Protein AF-0000000072974827 (afdb_homodimer)

Sequence (440 aa):
MDNMALTRPKSLRELALEHLRNRIVGGELKMGQALSERRISDELGVSKSPVREALAQLRDEGLVTIEPQKGARVFTLTEHEVNQICDFRQAIEVAAFEIALKRNQKALSKDMKRIVKDMDAARKSGNEAKYLSLDTAFHQAIFRNCENDYLSASYDRYVGKIAALRTHLSALPQHTKLSFDEHINLADAVQNSNMSEIKRLLAEHIDRTRQTYASSFPVLMDNMALTRPKSLRELALEHLRNRIVGGELKMGQALSERRISDELGVSKSPVREALAQLRDEGLVTIEPQKGARVFTLTEHEVNQICDFRQAIEVAAFEIALKRNQKALSKDMKRIVKDMDAARKSGNEAKYLSLDTAFHQAIFRNCENDYLSASYDRYVGKIAALRTHLSALPQHTKLSFDEHINLADAVQNSNMSEIKRLLAEHIDRTRQTYASSFPVL

Organism: NCBI:txid391626

Nearest PDB structures (foldseek):
  7u5q-assembly2_B  TM=8.541E-01  e=9.940E-11  Brucella melitensis ATCC 23457
  7xp1-assembly1_A-2  TM=8.133E-01  e=1.666E-10  Pseudomonas aeruginosa PAO1
  4p9f-assembly1_A  TM=8.255E-01  e=1.743E-09  Escherichia coli UMEA 3718-1
  3c7j-assembly1_B-2  TM=5.907E-01  e=4.889E-08  Pseudomonas syringae pv. tomato str. DC3000
  3c7j-assembly1_A-2  TM=5.606E-01  e=7.460E-08  Pseudomonas syringae pv. tomato str. DC3000

Radius of gyration: 23.82 Å; Cα contacts (8 Å, |Δi|>4): 483; chains: 2; bounding box: 54×70×65 Å

pLDDT: mean 93.39, std 11.97, range [31.27, 98.88]

Foldseek 3Di:
DPPPVPDPDDDPLRVLLVVVLCCLLLCVAPAFHADDLVVSCVVSVHDSVSNVSSQVVCVQLVQWDQDPPRGIGGHDDDLVRLVVVLVVLLVLLLVLQVQLLVQPLPVLLVQLVVLLVQLVVCVVVVNVVSNLVSVLVNSLSSNVRSVDPVSNVVCVSNSSVVSSLVSVLVPDPCLSVVLSVLSVQLSVCSNVSPSVSNSVSSSVNSVVSSVSVVVVDPPD/DPPPVPDPDDDLLRVLLVVVLCCLLLCVAPAFHADDLVVSCVVSVHDSVSNVSSQVVCVQLVQWDQDPPRGIGGHDDDLVRLVVVLVVLLVLLLVLQVQLLVQPLPVLLVQLVVLLVQLVVCVVVVNVVSNLVSVLVNSLSSNVSSVDPVSNVVCVSNSSVVSSLVSVLVPDPCLSVVLSVLSVQLSVCSNVSPSVSNSVSSSVNSVVSSVSVVVVDPPD

InterPro domains:
  IPR000524 Transcription regulator HTH, GntR [PF00392]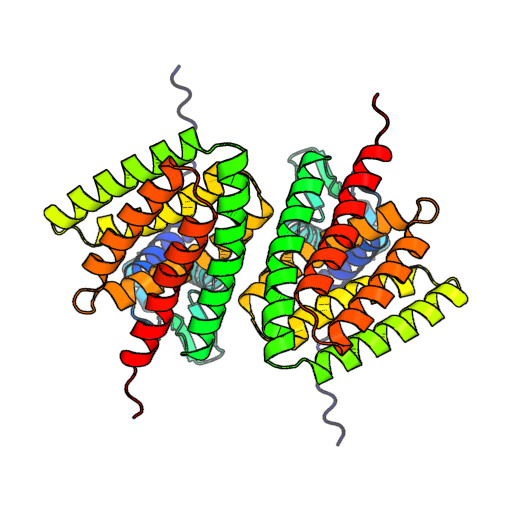 (17-74)
  IPR000524 Transcription regulator HTH, GntR [PR00035] (34-48)
  IPR000524 Transcription regulator HTH, GntR [PR00035] (48-64)
  IPR000524 Transcription regulator HTH, GntR [PS50949] (10-77)
  IPR000524 Transcription regulator HTH, GntR [SM00345] (16-74)
  IPR000524 Transcription regulator HTH, GntR [cd07377] (11-74)
  IPR008920 Transcription regulator FadR/GntR, C-terminal [G3DSA:1.20.120.530] (77-215)
  IPR008920 Transcription regulator FadR/GntR, C-terminal [SSF48008] (81-213)
  IPR011711 GntR, C-terminal [PF07729] (84-207)
  IPR011711 GntR, C-terminal [SM00895] (84-208)
  IPR036388 Winged helix-like DNA-binding domain superfamily [G3DSA:1.10.10.10] (8-74)
  IPR036390 Winged helix DNA-binding domain superfamily [SSF46785] (6-78)

Solvent-accessible surface area (backbone atoms only — not comparable to full-atom values): 23152 Å² total; per-residue (Å²): 131,84,78,66,76,76,71,74,76,76,49,67,35,54,49,42,30,51,53,50,50,50,32,38,30,67,48,76,45,43,71,57,35,76,51,53,60,66,59,50,17,64,73,70,72,48,61,55,65,36,44,52,52,20,49,52,51,34,33,75,45,56,49,28,44,76,43,89,98,73,44,36,23,31,36,77,74,54,66,67,51,42,46,32,50,42,53,38,48,53,33,49,51,49,48,26,43,56,45,10,52,74,74,27,32,68,63,38,26,52,52,36,47,51,43,48,52,51,31,51,52,22,57,74,70,65,36,59,70,58,28,54,55,39,52,53,48,49,61,48,44,36,36,68,37,31,70,30,68,56,50,38,50,51,51,61,53,42,44,59,47,52,44,22,53,48,44,64,48,48,77,41,86,63,41,53,59,54,51,52,54,48,51,51,53,41,34,53,28,44,65,67,67,35,64,70,56,35,50,53,50,50,49,52,58,48,46,47,53,46,54,52,53,58,67,70,55,72,84,122,130,84,79,66,75,75,72,72,76,74,51,68,34,52,49,43,30,51,53,51,49,50,31,39,30,68,47,76,47,43,71,56,37,77,50,54,61,66,58,52,17,62,74,70,70,49,61,56,65,35,44,52,53,20,49,53,50,34,33,74,44,56,49,26,44,74,44,90,97,72,45,36,22,31,35,75,72,52,67,68,52,42,46,32,50,40,53,37,48,52,33,51,50,50,47,25,42,57,45,11,50,75,74,26,32,68,62,40,27,51,52,37,47,52,42,49,52,51,32,52,53,22,56,76,69,67,36,59,71,56,28,55,54,38,53,53,47,51,61,48,44,36,36,68,37,30,72,30,67,58,51,39,50,50,50,59,54,40,44,58,48,54,45,23,51,49,45,62,48,48,75,42,87,62,39,53,59,54,51,50,55,47,51,50,52,42,33,52,27,44,63,67,68,34,63,71,58,36,50,52,49,50,48,53,57,46,46,47,53,47,52,52,55,56,65,70,58,69,86,123

Structure (mmCIF, N/CA/C/O backbone):
data_AF-0000000072974827-model_v1
#
loop_
_entity.id
_entity.type
_entity.pdbx_description
1 polymer 'GntR family transcriptional regulator'
#
loop_
_atom_site.group_PDB
_atom_site.id
_atom_site.type_symbol
_atom_site.label_atom_id
_atom_site.label_alt_id
_atom_site.label_comp_id
_atom_site.label_asym_id
_atom_site.label_entity_id
_atom_site.label_seq_id
_atom_site.pdbx_PDB_ins_code
_atom_site.Cartn_x
_atom_site.Cartn_y
_atom_site.Cartn_z
_atom_site.occupancy
_atom_site.B_iso_or_equiv
_atom_site.auth_seq_id
_atom_site.auth_comp_id
_atom_site.auth_asym_id
_atom_site.auth_atom_id
_atom_site.pdbx_PDB_model_num
ATOM 1 N N . MET A 1 1 ? -12.109 -27.953 28.5 1 36.59 1 MET A N 1
ATOM 2 C CA . MET A 1 1 ? -13.078 -27.422 27.547 1 36.59 1 MET A CA 1
ATOM 3 C C . MET A 1 1 ? -12.375 -26.625 26.453 1 36.59 1 MET A C 1
ATOM 5 O O . MET A 1 1 ? -11.586 -25.734 26.734 1 36.59 1 MET A O 1
ATOM 9 N N . ASP A 1 2 ? -12.047 -27.297 25.312 1 38.94 2 ASP A N 1
ATOM 10 C CA . ASP A 1 2 ? -11.352 -26.844 24.109 1 38.94 2 ASP A CA 1
ATOM 11 C C . ASP A 1 2 ? -12.016 -25.609 23.531 1 38.94 2 ASP A C 1
ATOM 13 O O . ASP A 1 2 ? -13.211 -25.625 23.219 1 38.94 2 ASP A O 1
ATOM 17 N N . ASN A 1 3 ? -11.859 -24.438 24.188 1 42.59 3 ASN A N 1
ATOM 18 C CA . ASN A 1 3 ? -12.406 -23.188 23.688 1 42.59 3 ASN A CA 1
ATOM 19 C C . ASN A 1 3 ? -12.305 -23.094 22.172 1 42.59 3 ASN A C 1
ATOM 21 O O . ASN A 1 3 ? -11.25 -22.75 21.641 1 42.59 3 ASN A O 1
ATOM 25 N N . MET A 1 4 ? -12.805 -24.047 21.469 1 37.88 4 MET A N 1
ATOM 26 C CA . MET A 1 4 ? -12.891 -23.969 20.016 1 37.88 4 MET A CA 1
ATOM 27 C C . MET A 1 4 ? -13.5 -22.641 19.578 1 37.88 4 MET A C 1
ATOM 29 O O . MET A 1 4 ? -14.672 -22.375 19.875 1 37.88 4 MET A O 1
ATOM 33 N N . ALA A 1 5 ? -12.828 -21.531 19.672 1 46.31 5 ALA A N 1
ATOM 34 C CA . ALA A 1 5 ? -13.328 -20.297 19.078 1 46.31 5 ALA A CA 1
ATOM 35 C C . ALA A 1 5 ? -14.305 -20.594 17.938 1 46.31 5 ALA A C 1
ATOM 37 O O . ALA A 1 5 ? -13.969 -21.281 16.984 1 46.31 5 ALA A O 1
ATOM 38 N N . LEU A 1 6 ? -15.555 -20.797 18.047 1 50.56 6 LEU A N 1
ATOM 39 C CA . LEU A 1 6 ? -16.625 -21.016 17.078 1 50.56 6 LEU A CA 1
ATOM 40 C C . LEU A 1 6 ? -16.453 -20.109 15.859 1 50.56 6 LEU A C 1
ATOM 42 O O . LEU A 1 6 ? -16.344 -18.891 16 1 50.56 6 LEU A O 1
ATOM 46 N N . THR A 1 7 ? -15.742 -20.562 14.984 1 63.53 7 THR A N 1
ATOM 47 C CA . THR A 1 7 ? -15.586 -19.859 13.719 1 63.53 7 THR A CA 1
ATOM 48 C C . THR A 1 7 ? -16.938 -19.625 13.062 1 63.53 7 THR A C 1
ATOM 50 O O . THR A 1 7 ? -17.75 -20.547 12.922 1 63.53 7 THR A O 1
ATOM 53 N N . ARG A 1 8 ? -17.469 -18.453 13.195 1 68.19 8 ARG A N 1
ATOM 54 C CA . ARG A 1 8 ? -18.719 -18.109 12.539 1 68.19 8 ARG A CA 1
ATOM 55 C C . ARG A 1 8 ? -18.75 -18.641 11.109 1 68.19 8 ARG A C 1
ATOM 57 O O . ARG A 1 8 ? -17.75 -18.562 10.391 1 68.19 8 ARG A O 1
ATOM 64 N N . PRO A 1 9 ? -19.719 -19.359 10.875 1 79.56 9 PRO A N 1
ATOM 65 C CA . PRO A 1 9 ? -19.844 -19.844 9.5 1 79.56 9 PRO A CA 1
ATOM 66 C C . PRO A 1 9 ? -19.688 -18.734 8.469 1 79.56 9 PRO A C 1
ATOM 68 O O . PRO A 1 9 ? -20.094 -17.594 8.711 1 79.56 9 PRO A O 1
ATOM 71 N N . LYS A 1 10 ? -19.078 -19.031 7.406 1 86.31 10 LYS A N 1
ATOM 72 C CA . LYS A 1 10 ? -18.891 -18.062 6.332 1 86.31 10 LYS A CA 1
ATOM 73 C C . LYS A 1 10 ? -20.219 -17.656 5.707 1 86.31 10 LYS A C 1
ATOM 75 O O . LYS A 1 10 ? -21.109 -18.5 5.527 1 86.31 10 LYS A O 1
ATOM 80 N N . SER A 1 11 ? -20.391 -16.438 5.539 1 90.56 11 SER A N 1
ATOM 81 C CA . SER A 1 11 ? -21.547 -15.938 4.793 1 90.56 11 SER A CA 1
ATOM 82 C C . SER A 1 11 ? -21.5 -16.391 3.338 1 90.56 11 SER A C 1
ATOM 84 O O . SER A 1 11 ? -20.453 -16.828 2.85 1 90.56 11 SER A O 1
ATOM 86 N N . LEU A 1 12 ? -22.547 -16.391 2.699 1 91 12 LEU A N 1
ATOM 87 C CA . LEU A 1 12 ? -22.641 -16.75 1.287 1 91 12 LEU A CA 1
ATOM 88 C C . LEU A 1 12 ? -21.719 -15.867 0.447 1 91 12 LEU A C 1
ATOM 90 O O . LEU A 1 12 ? -21.125 -16.328 -0.527 1 91 12 LEU A O 1
ATOM 94 N N . ARG A 1 13 ? -21.625 -14.578 0.813 1 93.38 13 ARG A N 1
ATOM 95 C CA . ARG A 1 13 ? -20.719 -13.648 0.15 1 93.38 13 ARG A CA 1
ATOM 96 C C . ARG A 1 13 ? -19.266 -14.102 0.292 1 93.38 13 ARG A C 1
ATOM 98 O O . ARG A 1 13 ? -18.516 -14.117 -0.686 1 93.38 13 ARG A O 1
ATOM 105 N N . GLU A 1 14 ? -18.891 -14.5 1.488 1 94.69 14 GLU A N 1
ATOM 106 C CA . GLU A 1 14 ? -17.531 -14.938 1.753 1 94.69 14 GLU A CA 1
ATOM 107 C C . GLU A 1 14 ? -17.188 -16.203 0.974 1 94.69 14 GLU A C 1
ATOM 109 O O . GLU A 1 14 ? -16.078 -16.359 0.47 1 94.69 14 GLU A O 1
ATOM 114 N N . LEU A 1 15 ? -18.141 -17.047 0.901 1 93.75 15 LEU A N 1
ATOM 115 C CA . LEU A 1 15 ? -17.953 -18.281 0.154 1 93.75 15 LEU A CA 1
ATOM 116 C C . LEU A 1 15 ? -17.75 -18 -1.33 1 93.75 15 LEU A C 1
ATOM 118 O O . LEU A 1 15 ? -16.828 -18.547 -1.953 1 93.75 15 LEU A O 1
ATOM 122 N N . ALA A 1 16 ? -18.625 -17.172 -1.848 1 96.12 16 ALA A N 1
ATOM 123 C CA . ALA A 1 16 ? -18.5 -16.797 -3.252 1 96.12 16 ALA A CA 1
ATOM 124 C C . ALA A 1 16 ? -17.172 -16.094 -3.516 1 96.12 16 ALA A C 1
ATOM 126 O O . ALA A 1 16 ? -16.516 -16.344 -4.523 1 96.12 16 ALA A O 1
ATOM 127 N N . LEU A 1 17 ? -16.812 -15.25 -2.623 1 97 17 LEU A N 1
ATOM 128 C CA . LEU A 1 17 ? -15.562 -14.492 -2.734 1 97 17 LEU A CA 1
ATOM 129 C C . LEU A 1 17 ? -14.359 -15.43 -2.783 1 97 17 LEU A C 1
ATOM 131 O O . LEU A 1 17 ? -13.531 -15.328 -3.689 1 97 17 LEU A O 1
ATOM 135 N N . GLU A 1 18 ? -14.305 -16.281 -1.837 1 96.38 18 GLU A N 1
ATOM 136 C CA . GLU A 1 18 ? -13.18 -17.219 -1.751 1 96.38 18 GLU A CA 1
ATOM 137 C C . GLU A 1 18 ? -13.125 -18.141 -2.965 1 96.38 18 GLU A C 1
ATOM 139 O O . GLU A 1 18 ? -12.055 -18.406 -3.5 1 96.38 18 GLU A O 1
ATOM 144 N N . HIS A 1 19 ? -14.266 -18.578 -3.34 1 95.56 19 HIS A N 1
ATOM 145 C CA . HIS A 1 19 ? -14.375 -19.469 -4.496 1 95.56 19 HIS A CA 1
ATOM 146 C C . HIS A 1 19 ? -13.828 -18.781 -5.754 1 95.56 19 HIS A C 1
ATOM 148 O O . HIS A 1 19 ? -13 -19.359 -6.465 1 95.56 19 HIS A O 1
ATOM 154 N N . LEU A 1 20 ? -14.258 -17.594 -5.988 1 97.5 20 LEU A N 1
ATOM 155 C CA . LEU A 1 20 ? -13.852 -16.875 -7.188 1 97.5 20 LEU A CA 1
ATOM 156 C C . LEU A 1 20 ? -12.391 -16.453 -7.105 1 97.5 20 LEU A C 1
ATOM 158 O O . LEU A 1 20 ? -11.648 -16.578 -8.086 1 97.5 20 LEU A O 1
ATOM 162 N N . ARG A 1 21 ? -11.984 -15.984 -5.965 1 97.81 21 ARG A N 1
ATOM 163 C CA . ARG A 1 21 ? -10.594 -15.586 -5.77 1 97.81 21 ARG A CA 1
ATOM 164 C C . ARG A 1 21 ? -9.641 -16.75 -6.059 1 97.81 21 ARG A C 1
ATOM 166 O O . ARG A 1 21 ? -8.664 -16.594 -6.793 1 97.81 21 ARG A O 1
ATOM 173 N N . ASN A 1 22 ? -9.961 -17.906 -5.473 1 97.06 22 ASN A N 1
ATOM 174 C CA . ASN A 1 22 ? -9.109 -19.078 -5.648 1 97.06 22 ASN A CA 1
ATOM 175 C C . ASN A 1 22 ? -9.031 -19.5 -7.113 1 97.06 22 ASN A C 1
ATOM 177 O O . ASN A 1 22 ? -7.961 -19.875 -7.594 1 97.06 22 ASN A O 1
ATOM 181 N N . ARG A 1 23 ? -10.094 -19.391 -7.773 1 97.38 23 ARG A N 1
ATOM 182 C CA . ARG A 1 23 ? -10.125 -19.812 -9.172 1 97.38 23 ARG A CA 1
ATOM 183 C C . ARG A 1 23 ? -9.391 -18.812 -10.062 1 97.38 23 ARG A C 1
ATOM 185 O O . ARG A 1 23 ? -8.781 -19.188 -11.062 1 97.38 23 ARG A O 1
ATOM 192 N N . ILE A 1 24 ? -9.445 -17.531 -9.719 1 97.88 24 ILE A N 1
ATOM 193 C CA . ILE A 1 24 ? -8.711 -16.516 -10.461 1 97.88 24 ILE A CA 1
ATOM 194 C C . ILE A 1 24 ? -7.215 -16.656 -10.188 1 97.88 24 ILE A C 1
ATOM 196 O O . ILE A 1 24 ? -6.414 -16.734 -11.117 1 97.88 24 ILE A O 1
ATOM 200 N N . VAL A 1 25 ? -6.855 -16.797 -8.945 1 97.81 25 VAL A N 1
ATOM 201 C CA . VAL A 1 25 ? -5.457 -16.859 -8.523 1 97.81 25 VAL A CA 1
ATOM 202 C C . VAL A 1 25 ? -4.84 -18.172 -9.008 1 97.81 25 VAL A C 1
ATOM 204 O O . VAL A 1 25 ? -3.684 -18.203 -9.43 1 97.81 25 VAL A O 1
ATOM 207 N N . GLY A 1 26 ? -5.605 -19.188 -8.984 1 96.69 26 GLY A N 1
ATOM 208 C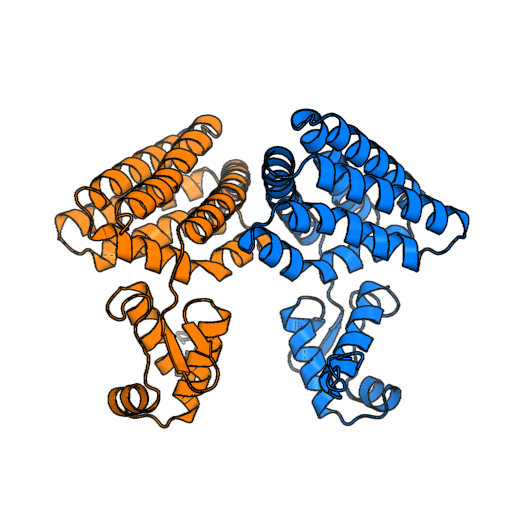 CA . GLY A 1 26 ? -5.125 -20.5 -9.391 1 96.69 26 GLY A CA 1
ATOM 209 C C . GLY A 1 26 ? -5.082 -20.688 -10.898 1 96.69 26 GLY A C 1
ATOM 210 O O . GLY A 1 26 ? -4.551 -21.672 -11.398 1 96.69 26 GLY A O 1
ATOM 211 N N . GLY A 1 27 ? -5.758 -19.797 -11.695 1 96.31 27 GLY A N 1
ATOM 212 C CA . GLY A 1 27 ? -5.648 -19.797 -13.148 1 96.31 27 GLY A CA 1
ATOM 213 C C . GLY A 1 27 ? -6.793 -20.516 -13.828 1 96.31 27 GLY A C 1
ATOM 214 O O . GLY A 1 27 ? -6.824 -20.625 -15.055 1 96.31 27 GLY A O 1
ATOM 215 N N . GLU A 1 28 ? -7.676 -21.078 -13.055 1 96.69 28 GLU A N 1
ATOM 216 C CA . GLU A 1 28 ? -8.836 -21.719 -13.672 1 96.69 28 GLU A CA 1
ATOM 217 C C . GLU A 1 28 ? -9.688 -20.703 -14.43 1 96.69 28 GLU A C 1
ATOM 219 O O . GLU A 1 28 ? -10.219 -21 -15.5 1 96.69 28 GLU A O 1
ATOM 224 N N . LEU A 1 29 ? -9.93 -19.531 -13.836 1 97.12 29 LEU A N 1
ATOM 225 C CA . LEU A 1 29 ? -10.477 -18.391 -14.555 1 97.12 29 LEU A CA 1
ATOM 226 C C . LEU A 1 29 ? -9.367 -17.547 -15.164 1 97.12 29 LEU A C 1
ATOM 228 O O . LEU A 1 29 ? -8.562 -16.953 -14.438 1 97.12 29 LEU A O 1
ATOM 232 N N . LYS A 1 30 ? -9.312 -17.5 -16.453 1 95.44 30 LYS A N 1
ATOM 233 C CA . LYS A 1 30 ? -8.188 -16.922 -17.188 1 95.44 30 LYS A CA 1
ATOM 234 C C . LYS A 1 30 ? -8.258 -15.398 -17.172 1 95.44 30 LYS A C 1
ATOM 236 O O . LYS A 1 30 ? -9.344 -14.82 -17.109 1 95.44 30 LYS A O 1
ATOM 241 N N . MET A 1 31 ? -7.125 -14.773 -17.281 1 94.75 31 MET A N 1
ATOM 242 C CA . MET A 1 31 ? -7.07 -13.32 -17.406 1 94.75 31 MET A CA 1
ATOM 243 C C . MET A 1 31 ? -7.898 -12.836 -18.594 1 94.75 31 MET A C 1
ATOM 245 O O . MET A 1 31 ? -7.809 -13.398 -19.688 1 94.75 31 MET A O 1
ATOM 249 N N . GLY A 1 32 ? -8.727 -11.852 -18.328 1 95.38 32 GLY A N 1
ATOM 250 C CA . GLY A 1 32 ? -9.562 -11.281 -19.375 1 95.38 32 GLY A CA 1
ATOM 251 C C . GLY A 1 32 ? -10.875 -12.023 -19.547 1 95.38 32 GLY A C 1
ATOM 252 O O . GLY A 1 32 ? -11.781 -11.547 -20.25 1 95.38 32 GLY A O 1
ATOM 253 N N . GLN A 1 33 ? -11.023 -13.164 -18.922 1 96.38 33 GLN A N 1
ATOM 254 C CA . GLN A 1 33 ? -12.219 -13.984 -19.078 1 96.38 33 GLN A CA 1
ATOM 255 C C . GLN A 1 33 ? -13.445 -13.273 -18.516 1 96.38 33 GLN A C 1
ATOM 257 O O . GLN A 1 33 ? -13.391 -12.695 -17.422 1 96.38 33 GLN A O 1
ATOM 262 N N . ALA A 1 34 ? -14.531 -13.32 -19.219 1 96.88 34 ALA A N 1
ATOM 263 C CA . ALA A 1 34 ? -15.789 -12.75 -18.75 1 96.88 34 ALA A CA 1
ATOM 264 C C . ALA A 1 34 ? -16.391 -13.602 -17.625 1 96.88 34 ALA A C 1
ATOM 266 O O . ALA A 1 34 ? -16.328 -14.828 -17.672 1 96.88 34 ALA A O 1
ATOM 267 N N . LEU A 1 35 ? -16.906 -12.922 -16.656 1 97.25 35 LEU A N 1
ATOM 268 C CA . LEU A 1 35 ? -17.562 -13.578 -15.531 1 97.25 35 LEU A CA 1
ATOM 269 C C . LEU A 1 35 ? -19.062 -13.297 -15.539 1 97.25 35 LEU A C 1
ATOM 271 O O . LEU A 1 35 ? -19.484 -12.156 -15.336 1 97.25 35 LEU A O 1
ATOM 275 N N . SER A 1 36 ? -19.875 -14.289 -15.734 1 94.5 36 SER A N 1
ATOM 276 C CA . SER A 1 36 ? -21.328 -14.156 -15.727 1 94.5 36 SER A CA 1
ATOM 277 C C . SER A 1 36 ? -21.891 -14.352 -14.328 1 94.5 36 SER A C 1
ATOM 279 O O . SER A 1 36 ? -21.766 -15.43 -13.742 1 94.5 36 SER A O 1
ATOM 281 N N . GLU A 1 37 ? -22.516 -13.305 -13.828 1 94.06 37 GLU A N 1
ATOM 282 C CA . GLU A 1 37 ? -23.141 -13.391 -12.516 1 94.06 37 GLU A CA 1
ATOM 283 C C . GLU A 1 37 ? -24.125 -14.562 -12.445 1 94.06 37 GLU A C 1
ATOM 285 O O . GLU A 1 37 ? -24.156 -15.289 -11.453 1 94.06 37 GLU A O 1
ATOM 290 N N . ARG A 1 38 ? -24.891 -14.727 -13.531 1 94.06 38 ARG A N 1
ATOM 291 C CA . ARG A 1 38 ? -25.891 -15.805 -13.594 1 94.06 38 ARG A CA 1
ATOM 292 C C . ARG A 1 38 ? -25.219 -17.172 -13.531 1 94.06 38 ARG A C 1
ATOM 294 O O . ARG A 1 38 ? -25.625 -18.031 -12.75 1 94.06 38 ARG A O 1
ATOM 301 N N . ARG A 1 39 ? -24.234 -17.391 -14.281 1 95.25 39 ARG A N 1
ATOM 302 C CA . ARG A 1 39 ? -23.547 -18.672 -14.328 1 95.25 39 ARG A CA 1
ATOM 303 C C . ARG A 1 39 ? -22.906 -19 -12.977 1 95.25 39 ARG A C 1
ATOM 305 O O . ARG A 1 39 ? -22.984 -20.141 -12.508 1 95.25 39 ARG A O 1
ATOM 312 N N . ILE A 1 40 ? -22.281 -17.984 -12.359 1 95.88 40 ILE A N 1
ATOM 313 C CA . ILE A 1 40 ? -21.625 -18.172 -11.062 1 95.88 40 ILE A CA 1
ATOM 314 C C . ILE A 1 40 ? -22.672 -18.516 -10.008 1 95.88 40 ILE A C 1
ATOM 316 O O . ILE A 1 40 ? -22.469 -19.406 -9.188 1 95.88 40 ILE A O 1
ATOM 320 N N . SER A 1 41 ? -23.703 -17.75 -10.039 1 96.12 41 SER A N 1
ATOM 321 C CA . SER A 1 41 ? -24.812 -18.016 -9.125 1 96.12 41 SER A CA 1
ATOM 322 C C . SER A 1 41 ? -25.297 -19.453 -9.242 1 96.12 41 SER A C 1
ATOM 324 O O . SER A 1 41 ? -25.484 -20.141 -8.242 1 96.12 41 SER A O 1
ATOM 326 N N . ASP A 1 42 ? -25.531 -19.922 -10.461 1 96.12 42 ASP A N 1
ATOM 327 C CA . ASP A 1 42 ? -26 -21.281 -10.734 1 96.12 42 ASP A CA 1
ATOM 328 C C . ASP A 1 42 ? -24.984 -22.328 -10.25 1 96.12 42 ASP A C 1
ATOM 330 O O . ASP A 1 42 ? -25.359 -23.312 -9.625 1 96.12 42 ASP A O 1
ATOM 334 N N . GLU A 1 43 ? -23.766 -22.047 -10.453 1 94.06 43 GLU A N 1
ATOM 335 C CA . GLU A 1 43 ? -22.703 -22.969 -10.086 1 94.06 43 GLU A CA 1
ATOM 336 C C . GLU A 1 43 ? -22.609 -23.125 -8.57 1 94.06 43 GLU A C 1
ATOM 338 O O . GLU A 1 43 ? -22.359 -24.219 -8.062 1 94.06 43 GLU A O 1
ATOM 343 N N . LEU A 1 44 ? -22.812 -22.031 -7.855 1 94.81 44 LEU A N 1
ATOM 344 C CA . LEU A 1 44 ? -22.609 -22.031 -6.41 1 94.81 44 LEU A CA 1
ATOM 345 C C . LEU A 1 44 ? -23.922 -22.312 -5.68 1 94.81 44 LEU A C 1
ATOM 347 O O . LEU A 1 44 ? -23.922 -22.562 -4.469 1 94.81 44 LEU A O 1
ATOM 351 N N . GLY A 1 45 ? -24.984 -22.25 -6.383 1 95.12 45 GLY A N 1
ATOM 352 C CA . GLY A 1 45 ? -26.281 -22.469 -5.77 1 95.12 45 GLY A CA 1
ATOM 353 C C . GLY A 1 45 ? -26.703 -21.344 -4.844 1 95.12 45 GLY A C 1
ATOM 354 O O . GLY A 1 45 ? -27.234 -21.594 -3.762 1 95.12 45 GLY A O 1
ATOM 355 N N . VAL A 1 46 ? -26.344 -20.172 -5.164 1 95.25 46 VAL A N 1
ATOM 356 C CA . VAL A 1 46 ? -26.688 -19 -4.371 1 95.25 46 VAL A CA 1
ATOM 357 C C . VAL A 1 46 ? -27.375 -17.953 -5.262 1 95.25 46 VAL A C 1
ATOM 359 O O . VAL A 1 46 ? -27.375 -18.078 -6.488 1 95.25 46 VAL A O 1
ATOM 362 N N . SER A 1 47 ? -28 -16.984 -4.609 1 94 47 SER A N 1
ATOM 363 C CA . SER A 1 47 ? -28.625 -15.906 -5.363 1 94 47 SER A CA 1
ATOM 364 C C . SER A 1 47 ? -27.578 -14.984 -5.98 1 94 47 SER A C 1
ATOM 366 O O . SER A 1 47 ? -26.391 -15.117 -5.699 1 94 47 SER A O 1
ATOM 368 N N . LYS A 1 48 ? -28.031 -14.039 -6.777 1 94.44 48 LYS A N 1
ATOM 369 C CA . LYS A 1 48 ? -27.125 -13.117 -7.477 1 94.44 48 LYS A CA 1
ATOM 370 C C . LYS A 1 48 ? -26.531 -12.094 -6.516 1 94.44 48 LYS A C 1
ATOM 372 O O . LYS A 1 48 ? -25.438 -11.594 -6.742 1 94.44 48 LYS A O 1
ATOM 377 N N . SER A 1 49 ? -27.188 -11.844 -5.5 1 94.88 49 SER A N 1
ATOM 378 C CA . SER A 1 49 ? -26.766 -10.781 -4.594 1 94.88 49 SER A CA 1
ATOM 379 C C . SER A 1 49 ? -25.391 -11.086 -3.986 1 94.88 49 SER A C 1
ATOM 381 O O . SER A 1 49 ? -24.469 -10.273 -4.074 1 94.88 49 SER A O 1
ATOM 383 N N . PRO A 1 50 ? -25.172 -12.25 -3.363 1 95.88 50 PRO A N 1
ATOM 384 C CA . PRO A 1 50 ? -23.844 -12.555 -2.82 1 95.88 50 PRO A CA 1
ATOM 385 C C . PRO A 1 50 ? -22.766 -12.578 -3.895 1 95.88 50 PRO A C 1
ATOM 387 O O . PRO A 1 50 ? -21.609 -12.227 -3.623 1 95.88 50 PRO A O 1
ATOM 390 N N . VAL A 1 51 ? -23.109 -12.969 -5.062 1 96.56 51 VAL A N 1
ATOM 391 C CA . VAL A 1 51 ? -22.156 -13.008 -6.164 1 96.56 51 VAL A CA 1
ATOM 392 C C . VAL A 1 51 ? -21.75 -11.586 -6.547 1 96.56 51 VAL A C 1
ATOM 394 O O . VAL A 1 51 ? -20.562 -11.297 -6.73 1 96.56 51 VAL A O 1
ATOM 397 N N . ARG A 1 52 ? -22.703 -10.734 -6.629 1 94.88 52 ARG A N 1
ATOM 398 C CA . ARG A 1 52 ? -22.438 -9.336 -6.953 1 94.88 52 ARG A CA 1
ATOM 399 C C . ARG A 1 52 ? -21.531 -8.695 -5.902 1 94.88 52 ARG A C 1
ATOM 401 O O . ARG A 1 52 ? -20.625 -7.938 -6.242 1 94.88 52 ARG A O 1
ATOM 408 N N . GLU A 1 53 ? -21.766 -9.031 -4.73 1 95.56 53 GLU A N 1
ATOM 409 C CA . GLU A 1 53 ? -20.953 -8.492 -3.641 1 95.56 53 GLU A CA 1
ATOM 410 C C . GLU A 1 53 ? -19.531 -9.031 -3.705 1 95.56 53 GLU A C 1
ATOM 412 O O . GLU A 1 53 ? -18.562 -8.297 -3.461 1 95.56 53 GLU A O 1
ATOM 417 N N . ALA A 1 54 ? -19.422 -10.266 -3.98 1 97 54 ALA A N 1
ATOM 418 C CA . ALA A 1 54 ? -18.094 -10.875 -4.121 1 97 54 ALA A CA 1
ATOM 419 C C . ALA A 1 54 ? -17.328 -10.25 -5.277 1 97 54 ALA A C 1
ATOM 421 O O . ALA A 1 54 ? -16.141 -9.945 -5.141 1 97 54 ALA A O 1
ATOM 422 N N . LEU A 1 55 ? -18.047 -10.047 -6.348 1 97.19 55 LEU A N 1
ATOM 423 C CA . LEU A 1 55 ? -17.422 -9.453 -7.516 1 97.19 55 LEU A CA 1
ATOM 424 C C . LEU A 1 55 ? -16.984 -8.016 -7.227 1 97.19 55 LEU A C 1
ATOM 426 O O . LEU A 1 55 ? -15.93 -7.578 -7.68 1 97.19 55 LEU A O 1
ATOM 430 N N . ALA A 1 56 ? -17.75 -7.324 -6.512 1 94.69 56 ALA A N 1
ATOM 431 C CA . ALA A 1 56 ? -17.391 -5.965 -6.113 1 94.69 56 ALA A CA 1
ATOM 432 C C . ALA A 1 56 ? -16.125 -5.957 -5.266 1 94.69 56 ALA A C 1
ATOM 434 O O . ALA A 1 56 ? -15.258 -5.102 -5.445 1 94.69 56 ALA A O 1
ATOM 435 N N . GLN A 1 57 ? -16.031 -6.922 -4.352 1 94.94 57 GLN A N 1
ATOM 436 C CA . GLN A 1 57 ? -14.844 -7.012 -3.514 1 94.94 57 GLN A CA 1
ATOM 437 C C . GLN A 1 57 ? -13.617 -7.406 -4.34 1 94.94 57 GLN A C 1
ATOM 439 O O . GLN A 1 57 ? -12.531 -6.875 -4.133 1 94.94 57 GLN A O 1
ATOM 444 N N . LEU A 1 58 ? -13.82 -8.281 -5.227 1 97.31 58 LEU A N 1
ATOM 445 C CA . LEU A 1 58 ? -12.719 -8.695 -6.094 1 97.31 58 LEU A CA 1
ATOM 446 C C . LEU A 1 58 ? -12.258 -7.543 -6.973 1 97.31 58 LEU A C 1
ATOM 448 O O . LEU A 1 58 ? -11.07 -7.441 -7.297 1 97.31 58 LEU A O 1
ATOM 452 N N . ARG A 1 59 ? -13.188 -6.68 -7.375 1 95.88 59 ARG A N 1
ATOM 453 C CA . ARG A 1 59 ? -12.82 -5.465 -8.094 1 95.88 59 ARG A CA 1
ATOM 454 C C . ARG A 1 59 ? -11.938 -4.566 -7.234 1 95.88 59 ARG A C 1
ATOM 456 O O . ARG A 1 59 ? -10.922 -4.055 -7.703 1 95.88 59 ARG A O 1
ATOM 463 N N . ASP A 1 60 ? -12.305 -4.48 -6 1 90.5 60 ASP A N 1
ATOM 464 C CA . ASP A 1 60 ? -11.531 -3.66 -5.078 1 90.5 60 ASP A CA 1
ATOM 465 C C . ASP A 1 60 ? -10.133 -4.242 -4.863 1 90.5 60 ASP A C 1
ATOM 467 O O . ASP A 1 60 ? -9.18 -3.504 -4.617 1 90.5 60 ASP A O 1
ATOM 471 N N . GLU A 1 61 ? -10.031 -5.523 -5.016 1 93.38 61 GLU A N 1
ATOM 472 C CA . GLU A 1 61 ? -8.75 -6.207 -4.863 1 93.38 61 GLU A CA 1
ATOM 473 C C . GLU A 1 61 ? -7.953 -6.18 -6.164 1 93.38 61 GLU A C 1
ATOM 475 O O . GLU A 1 61 ? -6.797 -6.602 -6.199 1 93.38 61 GLU A O 1
ATOM 480 N N . GLY A 1 62 ? -8.578 -5.75 -7.242 1 95.19 62 GLY A N 1
ATOM 481 C CA . GLY A 1 62 ? -7.914 -5.629 -8.531 1 95.19 62 GLY A CA 1
ATOM 482 C C . GLY A 1 62 ? -7.938 -6.914 -9.336 1 95.19 62 GLY A C 1
ATOM 483 O O . GLY A 1 62 ? -7.219 -7.043 -10.328 1 95.19 62 GLY A O 1
ATOM 484 N N . LEU A 1 63 ? -8.766 -7.863 -8.953 1 97.94 63 LEU A N 1
ATOM 485 C CA . LEU A 1 63 ? -8.789 -9.172 -9.602 1 97.94 63 LEU A CA 1
ATOM 486 C C . LEU A 1 63 ? -9.883 -9.234 -10.664 1 97.94 63 LEU A C 1
ATOM 488 O O . LEU A 1 63 ? -9.891 -10.141 -11.5 1 97.94 63 LEU A O 1
ATOM 492 N N . VAL A 1 64 ? -10.805 -8.25 -10.547 1 97.75 64 VAL A N 1
ATOM 493 C CA . VAL A 1 64 ? -11.93 -8.18 -11.477 1 97.75 64 VAL A CA 1
ATOM 494 C C . VAL A 1 64 ? -12.148 -6.734 -11.914 1 97.75 64 VAL A C 1
ATOM 496 O O . VAL A 1 64 ? -11.945 -5.801 -11.133 1 97.75 64 VAL A O 1
ATOM 499 N N . THR A 1 65 ? -12.461 -6.523 -13.148 1 96.12 65 THR A N 1
ATOM 500 C CA . THR A 1 65 ? -12.953 -5.246 -13.641 1 96.12 65 THR A CA 1
ATOM 501 C C . THR A 1 65 ? -14.445 -5.324 -13.961 1 96.12 65 THR A C 1
ATOM 503 O O . THR A 1 65 ? -14.93 -6.355 -14.43 1 96.12 65 THR A O 1
ATOM 506 N N . ILE A 1 66 ? -15.117 -4.32 -13.625 1 94.12 66 ILE A N 1
ATOM 507 C CA . ILE A 1 66 ? -16.547 -4.258 -13.914 1 94.12 66 ILE A CA 1
ATOM 508 C C . ILE A 1 66 ? -16.844 -3.031 -14.773 1 94.12 66 ILE A C 1
ATOM 510 O O . ILE A 1 66 ? -16.531 -1.902 -14.391 1 94.12 66 ILE A O 1
ATOM 514 N N . GLU A 1 67 ? -17.281 -3.16 -15.914 1 88.81 67 GLU A N 1
ATOM 515 C CA . GLU A 1 67 ? -17.656 -2.074 -16.812 1 88.81 67 GLU A CA 1
ATOM 516 C C . GLU A 1 67 ? -19.156 -2.074 -17.062 1 88.81 67 GLU A C 1
ATOM 518 O O . GLU A 1 67 ? -19.781 -3.135 -17.203 1 88.81 67 GLU A O 1
ATOM 523 N N . PRO A 1 68 ? -19.641 -0.847 -17.125 1 85 68 PRO A N 1
ATOM 524 C CA . PRO A 1 68 ? -21.062 -0.76 -17.438 1 85 68 PRO A CA 1
ATOM 525 C C . PRO A 1 68 ? -21.422 -1.42 -18.781 1 85 68 PRO A C 1
ATOM 527 O O . PRO A 1 68 ? -20.672 -1.278 -19.75 1 85 68 PRO A O 1
ATOM 530 N N . GLN A 1 69 ? -22.422 -2.25 -18.828 1 82.75 69 GLN A N 1
ATOM 531 C CA . GLN A 1 69 ? -23 -2.898 -20 1 82.75 69 GLN A CA 1
ATOM 532 C C . GLN A 1 69 ? -22.109 -4.027 -20.5 1 82.75 69 GLN A C 1
ATOM 534 O O . GLN A 1 69 ? -22.469 -4.742 -21.438 1 82.75 69 GLN A O 1
ATOM 539 N N . LYS A 1 70 ? -20.797 -4.16 -20.047 1 84.94 70 LYS A N 1
ATOM 540 C CA . LYS A 1 70 ? -19.906 -5.227 -20.484 1 84.94 70 LYS A CA 1
ATOM 541 C C . LYS A 1 70 ? -19.797 -6.316 -19.422 1 84.94 70 LYS A C 1
ATOM 543 O O . LYS A 1 70 ? -19.375 -7.438 -19.719 1 84.94 70 LYS A O 1
ATOM 548 N N . GLY A 1 71 ? -20.141 -5.895 -18.203 1 91.38 71 GLY A N 1
ATOM 549 C CA . GLY A 1 71 ? -20.125 -6.887 -17.141 1 91.38 71 GLY A CA 1
ATOM 550 C C . GLY A 1 71 ? -18.781 -7.012 -16.469 1 91.38 71 GLY A C 1
ATOM 551 O O . GLY A 1 71 ? -17.969 -6.086 -16.516 1 91.38 71 GLY A O 1
ATOM 552 N N . ALA A 1 72 ? -18.578 -8.164 -15.703 1 96.69 72 ALA A N 1
ATOM 553 C CA . ALA A 1 72 ? -17.359 -8.422 -14.93 1 96.69 72 ALA A CA 1
ATOM 554 C C . ALA A 1 72 ? -16.406 -9.312 -15.703 1 96.69 72 ALA A C 1
ATOM 556 O O . ALA A 1 72 ? -16.828 -10.25 -16.391 1 96.69 72 ALA A O 1
ATOM 557 N N . ARG A 1 73 ? -15.062 -8.992 -15.633 1 97.75 73 ARG A N 1
ATOM 558 C CA . ARG A 1 73 ? -14.008 -9.797 -16.25 1 97.75 73 ARG A CA 1
ATOM 559 C C . ARG A 1 73 ? -12.82 -9.961 -15.305 1 97.75 73 ARG A C 1
ATOM 561 O O . ARG A 1 73 ? -12.555 -9.086 -14.469 1 97.75 73 ARG A O 1
ATOM 568 N N . VAL A 1 74 ? -12.188 -11.07 -15.438 1 98.12 74 VAL A N 1
ATOM 569 C CA . VAL A 1 74 ? -10.922 -11.219 -14.734 1 98.12 74 VAL A CA 1
ATOM 570 C C . VAL A 1 74 ? -9.922 -10.164 -15.227 1 98.12 74 VAL A C 1
ATOM 572 O O . VAL A 1 74 ? -9.891 -9.844 -16.422 1 98.12 74 VAL A O 1
ATOM 575 N N . PHE A 1 75 ? -9.117 -9.672 -14.406 1 97.25 75 PHE A N 1
ATOM 576 C CA . PHE A 1 75 ? -8.195 -8.594 -14.758 1 97.25 75 PHE A CA 1
ATOM 577 C C . PHE A 1 75 ? -7.195 -9.062 -15.805 1 97.25 75 PHE A C 1
ATOM 579 O O . PHE A 1 75 ? -6.988 -10.266 -15.984 1 97.25 75 PHE A O 1
ATOM 586 N N . THR A 1 76 ? -6.609 -8.117 -16.531 1 95.75 76 THR A N 1
ATOM 587 C CA . THR A 1 76 ? -5.449 -8.297 -17.391 1 95.75 76 THR A CA 1
ATOM 588 C C . THR A 1 76 ? -4.344 -7.309 -17.031 1 95.75 76 THR A C 1
ATOM 590 O O . THR A 1 76 ? -4.566 -6.383 -16.25 1 95.75 76 THR A O 1
ATOM 593 N N . LEU A 1 77 ? -3.188 -7.629 -17.5 1 95.94 77 LEU A N 1
ATOM 594 C CA . LEU A 1 77 ? -2.059 -6.73 -17.281 1 95.94 77 LEU A CA 1
ATOM 595 C C . LEU A 1 77 ? -1.324 -6.449 -18.578 1 95.94 77 LEU A C 1
ATOM 597 O O . LEU A 1 77 ? -1.031 -7.371 -19.344 1 95.94 77 LEU A O 1
ATOM 601 N N . THR A 1 78 ? -1.127 -5.191 -18.844 1 95.56 78 THR A N 1
ATOM 602 C CA . THR A 1 78 ? -0.187 -4.82 -19.891 1 95.56 78 THR A CA 1
ATOM 603 C C . THR A 1 78 ? 1.252 -4.969 -19.406 1 95.56 78 THR A C 1
ATOM 605 O O . THR A 1 78 ? 1.497 -5.133 -18.219 1 95.56 78 THR A O 1
ATOM 608 N N . GLU A 1 79 ? 2.201 -4.98 -20.328 1 96.25 79 GLU A N 1
ATOM 609 C CA . GLU A 1 79 ? 3.611 -4.996 -19.953 1 96.25 79 GLU A CA 1
ATOM 610 C C . GLU A 1 79 ? 3.939 -3.844 -19 1 96.25 79 GLU A C 1
ATOM 612 O O . GLU A 1 79 ? 4.688 -4.02 -18.047 1 96.25 79 GLU A O 1
ATOM 617 N N . HIS A 1 80 ? 3.352 -2.742 -19.344 1 96.5 80 HIS A N 1
ATOM 618 C CA . HIS A 1 80 ? 3.557 -1.561 -18.516 1 96.5 80 HIS A CA 1
ATOM 619 C C . HIS A 1 80 ? 3.074 -1.802 -17.078 1 96.5 80 HIS A C 1
ATOM 621 O O . HIS A 1 80 ? 3.766 -1.457 -16.125 1 96.5 80 HIS A O 1
ATOM 627 N N . GLU A 1 81 ? 1.962 -2.4 -16.922 1 96.75 81 GLU A N 1
ATOM 628 C CA . GLU A 1 81 ? 1.4 -2.678 -15.609 1 96.75 81 GLU A CA 1
ATOM 629 C C . GLU A 1 81 ? 2.229 -3.723 -14.859 1 96.75 81 GLU A C 1
ATOM 631 O O . GLU A 1 81 ? 2.387 -3.643 -13.641 1 96.75 81 GLU A O 1
ATOM 636 N N . VAL A 1 82 ? 2.762 -4.711 -15.555 1 97.69 82 VAL A N 1
ATOM 637 C CA . VAL A 1 82 ? 3.631 -5.715 -14.945 1 97.69 82 VAL A CA 1
ATOM 638 C C . VAL A 1 82 ? 4.902 -5.051 -14.422 1 97.69 82 VAL A C 1
ATOM 640 O O . VAL A 1 82 ? 5.352 -5.344 -13.312 1 97.69 82 VAL A O 1
ATOM 643 N N . ASN A 1 83 ? 5.445 -4.125 -15.227 1 97.69 83 ASN A N 1
ATOM 644 C CA . ASN A 1 83 ? 6.617 -3.383 -14.781 1 97.69 83 ASN A CA 1
ATOM 645 C C . ASN A 1 83 ? 6.324 -2.586 -13.508 1 97.69 83 ASN A C 1
ATOM 647 O O . ASN A 1 83 ? 7.152 -2.529 -12.602 1 97.69 83 ASN A O 1
ATOM 651 N N . GLN A 1 84 ? 5.168 -1.999 -13.461 1 98.12 84 GLN A N 1
ATOM 652 C CA . GLN A 1 84 ? 4.785 -1.218 -12.289 1 98.12 84 GLN A CA 1
ATOM 653 C C . GLN A 1 84 ? 4.688 -2.1 -11.047 1 98.12 84 GLN A C 1
ATOM 655 O O . GLN A 1 84 ? 5.152 -1.72 -9.969 1 98.12 84 GLN A O 1
ATOM 660 N N . ILE A 1 85 ? 4.051 -3.221 -11.172 1 98 85 ILE A N 1
ATOM 661 C CA . ILE A 1 85 ? 3.879 -4.102 -10.023 1 98 85 ILE A CA 1
ATOM 662 C C . ILE A 1 85 ? 5.238 -4.621 -9.57 1 98 85 ILE A C 1
ATOM 664 O O . ILE A 1 85 ? 5.469 -4.805 -8.367 1 98 85 ILE A O 1
ATOM 668 N N . CYS A 1 86 ? 6.145 -4.918 -10.5 1 98.56 86 CYS A N 1
ATOM 669 C CA . CYS A 1 86 ? 7.48 -5.391 -10.148 1 98.56 86 CYS A CA 1
ATOM 670 C C . CYS A 1 86 ? 8.266 -4.316 -9.406 1 98.56 86 CYS A C 1
ATOM 672 O O . CYS A 1 86 ? 8.93 -4.605 -8.406 1 98.56 86 CYS A O 1
ATOM 674 N N . ASP A 1 87 ? 8.148 -3.031 -9.867 1 98.5 87 ASP A N 1
ATOM 675 C CA . ASP A 1 87 ? 8.773 -1.922 -9.156 1 98.5 87 ASP A CA 1
ATOM 676 C C . ASP A 1 87 ? 8.25 -1.815 -7.727 1 98.5 87 ASP A C 1
ATOM 678 O O . ASP A 1 87 ? 9.016 -1.624 -6.785 1 98.5 87 ASP A O 1
ATOM 682 N N . PHE A 1 88 ? 6.98 -1.93 -7.598 1 98.75 88 PHE A N 1
ATOM 683 C CA . PHE A 1 88 ? 6.32 -1.887 -6.301 1 98.75 88 PHE A CA 1
ATOM 684 C C . PHE A 1 88 ? 6.844 -2.99 -5.391 1 98.75 88 PHE A C 1
ATOM 686 O O . PHE A 1 88 ? 7.227 -2.73 -4.246 1 98.75 88 PHE A O 1
ATOM 693 N N . ARG A 1 89 ? 6.859 -4.227 -5.859 1 98.88 89 ARG A N 1
ATOM 694 C CA . ARG A 1 89 ? 7.34 -5.359 -5.074 1 98.88 89 ARG A CA 1
ATOM 695 C C . ARG A 1 89 ? 8.773 -5.145 -4.617 1 98.88 89 ARG A C 1
ATOM 697 O O . ARG A 1 89 ? 9.102 -5.363 -3.449 1 98.88 89 ARG A O 1
ATOM 704 N N . GLN A 1 90 ? 9.641 -4.73 -5.582 1 98.62 90 GLN A N 1
ATOM 705 C CA . GLN A 1 90 ? 11.039 -4.527 -5.219 1 98.62 90 GLN A CA 1
ATOM 706 C C . GLN A 1 90 ? 11.172 -3.5 -4.098 1 98.62 90 GLN A C 1
ATOM 708 O O . GLN A 1 90 ? 11.93 -3.711 -3.143 1 98.62 90 GLN A O 1
ATOM 713 N N . ALA A 1 91 ? 10.422 -2.465 -4.191 1 98.38 91 ALA A N 1
ATOM 714 C CA . ALA A 1 91 ? 10.5 -1.4 -3.195 1 98.38 91 ALA A CA 1
ATOM 715 C C . ALA A 1 91 ? 10.078 -1.907 -1.817 1 98.38 91 ALA A C 1
ATOM 717 O O . ALA A 1 91 ? 10.836 -1.782 -0.848 1 98.38 91 ALA A O 1
ATOM 718 N N . ILE A 1 92 ? 8.961 -2.51 -1.718 1 98.5 92 ILE A N 1
ATOM 719 C CA . ILE A 1 92 ? 8.398 -2.799 -0.404 1 98.5 92 ILE A CA 1
ATOM 720 C C . ILE A 1 92 ? 9.047 -4.055 0.171 1 98.5 92 ILE A C 1
ATOM 722 O O . ILE A 1 92 ? 9.258 -4.152 1.382 1 98.5 92 ILE A O 1
ATOM 726 N N . GLU A 1 93 ? 9.359 -5.07 -0.67 1 98.75 93 GLU A N 1
ATOM 727 C CA . GLU A 1 93 ? 9.969 -6.297 -0.16 1 98.75 93 GLU A CA 1
ATOM 728 C C . GLU A 1 93 ? 11.406 -6.055 0.296 1 98.75 93 GLU A C 1
ATOM 730 O O . GLU A 1 93 ? 11.844 -6.609 1.304 1 98.75 93 GLU A O 1
ATOM 735 N N . VAL A 1 94 ? 12.18 -5.203 -0.444 1 98.62 94 VAL A N 1
ATOM 736 C CA . VAL A 1 94 ? 13.531 -4.859 -0.005 1 98.62 94 VAL A CA 1
ATOM 737 C C . VAL A 1 94 ? 13.469 -4.184 1.364 1 98.62 94 VAL A C 1
ATOM 739 O O . VAL A 1 94 ? 14.219 -4.547 2.273 1 98.62 94 VAL A O 1
ATOM 742 N N . ALA A 1 95 ? 12.562 -3.242 1.484 1 98.56 95 ALA A N 1
ATOM 743 C CA . ALA A 1 95 ? 12.414 -2.557 2.766 1 98.56 95 ALA A CA 1
ATOM 744 C C . ALA A 1 95 ? 12.031 -3.539 3.871 1 98.56 95 ALA A C 1
ATOM 746 O O . ALA A 1 95 ? 12.562 -3.469 4.98 1 98.56 95 ALA A O 1
ATOM 747 N N . ALA A 1 96 ? 11.102 -4.422 3.584 1 98.75 96 ALA A N 1
ATOM 748 C CA . ALA A 1 96 ? 10.664 -5.414 4.562 1 98.75 96 ALA A CA 1
ATOM 749 C C . ALA A 1 96 ? 11.812 -6.336 4.961 1 98.75 96 ALA A C 1
ATOM 751 O O . ALA A 1 96 ? 11.961 -6.672 6.141 1 98.75 96 ALA A O 1
ATOM 752 N N . PHE A 1 97 ? 12.648 -6.75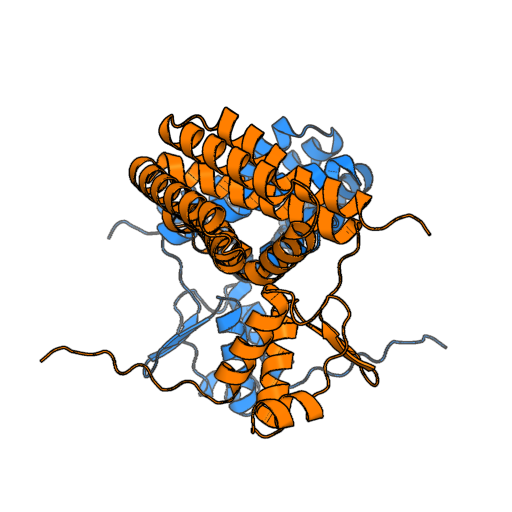 4.023 1 98.75 97 PHE A N 1
ATOM 753 C CA . PHE A 1 97 ? 13.812 -7.578 4.324 1 98.75 97 PHE A CA 1
ATOM 754 C C . PHE A 1 97 ? 14.773 -6.844 5.254 1 98.75 97 PHE A C 1
ATOM 756 O O . PHE A 1 97 ? 15.281 -7.43 6.211 1 98.75 97 PHE A O 1
ATOM 763 N N . GLU A 1 98 ? 15.031 -5.574 4.961 1 98.25 98 GLU A N 1
ATOM 764 C CA . GLU A 1 98 ? 15.953 -4.789 5.773 1 98.25 98 GLU A CA 1
ATOM 765 C C . GLU A 1 98 ? 15.508 -4.742 7.23 1 98.25 98 GLU A C 1
ATOM 767 O O . GLU A 1 98 ? 16.312 -4.949 8.141 1 98.25 98 GLU A O 1
ATOM 772 N N . ILE A 1 99 ? 14.273 -4.523 7.391 1 98.25 99 ILE A N 1
ATOM 773 C CA . ILE A 1 99 ? 13.734 -4.414 8.742 1 98.25 99 ILE A CA 1
ATOM 774 C C . ILE A 1 99 ? 13.703 -5.793 9.398 1 98.25 99 ILE A C 1
ATOM 776 O O . ILE A 1 99 ? 14.125 -5.945 10.547 1 98.25 99 ILE A O 1
ATOM 780 N N . ALA A 1 100 ? 13.227 -6.812 8.672 1 98.44 100 ALA A N 1
ATOM 781 C CA . ALA A 1 100 ? 13.102 -8.164 9.211 1 98.44 100 ALA A CA 1
ATOM 782 C C . ALA A 1 100 ? 14.453 -8.719 9.625 1 98.44 100 ALA A C 1
ATOM 784 O O . ALA A 1 100 ? 14.562 -9.414 10.641 1 98.44 100 ALA A O 1
ATOM 785 N N . LEU A 1 101 ? 15.547 -8.445 8.859 1 98.06 101 LEU A N 1
ATOM 786 C CA . LEU A 1 101 ? 16.875 -8.93 9.18 1 98.06 101 LEU A CA 1
ATOM 787 C C . LEU A 1 101 ? 17.391 -8.297 10.477 1 98.06 101 LEU A C 1
ATOM 789 O O . LEU A 1 101 ? 18.047 -8.969 11.273 1 98.06 101 LEU A O 1
ATOM 793 N N . LYS A 1 102 ? 17.094 -7.039 10.625 1 96.25 102 LYS A N 1
ATOM 794 C CA . LYS A 1 102 ? 17.531 -6.324 11.82 1 96.25 102 LYS A CA 1
ATOM 795 C C . LYS A 1 102 ? 16.781 -6.809 13.062 1 96.25 102 LYS A C 1
ATOM 797 O O . LYS A 1 102 ? 17.375 -6.922 14.141 1 96.25 102 LYS A O 1
ATOM 802 N N . ARG A 1 103 ? 15.586 -7.203 12.938 1 95.5 103 ARG A N 1
ATOM 803 C CA . ARG A 1 103 ? 14.727 -7.473 14.086 1 95.5 103 ARG A CA 1
ATOM 804 C C . ARG A 1 103 ? 14.648 -8.969 14.375 1 95.5 103 ARG A C 1
ATOM 806 O O . ARG A 1 103 ? 14.609 -9.383 15.539 1 95.5 103 ARG A O 1
ATOM 813 N N . ASN A 1 104 ? 14.492 -9.758 13.25 1 97 104 ASN A N 1
ATOM 814 C CA . ASN A 1 104 ? 14.086 -11.148 13.398 1 97 104 ASN A CA 1
ATOM 815 C C . ASN A 1 104 ? 14.812 -12.055 12.406 1 97 104 ASN A C 1
ATOM 817 O O . ASN A 1 104 ? 14.188 -12.914 11.781 1 97 104 ASN A O 1
ATOM 821 N N . GLN A 1 105 ? 16.094 -11.82 12.258 1 97.25 105 GLN A N 1
ATOM 822 C CA . GLN A 1 105 ? 16.828 -12.555 11.234 1 97.25 105 GLN A CA 1
ATOM 823 C C . GLN A 1 105 ? 16.703 -14.062 11.438 1 97.25 105 GLN A C 1
ATOM 825 O O . GLN A 1 105 ? 16.484 -14.805 10.484 1 97.25 105 GLN A O 1
ATOM 830 N N . LYS A 1 106 ? 16.891 -14.57 12.648 1 97.94 106 LYS A N 1
ATOM 831 C CA . LYS A 1 106 ? 16.875 -16.016 12.922 1 97.94 106 LYS A CA 1
ATOM 832 C C . LYS A 1 106 ? 15.5 -16.609 12.617 1 97.94 106 LYS A C 1
ATOM 834 O O . LYS A 1 106 ? 15.398 -17.656 11.992 1 97.94 106 LYS A O 1
ATOM 839 N N . ALA A 1 107 ? 14.469 -15.922 13.078 1 98.56 107 ALA A N 1
ATOM 840 C CA . ALA A 1 107 ? 13.109 -16.391 12.828 1 98.56 107 ALA A CA 1
ATOM 841 C C . ALA A 1 107 ? 12.789 -16.375 11.336 1 98.56 107 ALA A C 1
ATOM 843 O O . ALA A 1 107 ? 12.18 -17.297 10.812 1 98.56 107 ALA A O 1
ATOM 844 N N . LEU A 1 108 ? 13.203 -15.305 10.688 1 98.69 108 LEU A N 1
ATOM 845 C CA . LEU A 1 108 ? 13 -15.203 9.242 1 98.69 108 LEU A CA 1
ATOM 846 C C . LEU A 1 108 ? 13.719 -16.328 8.508 1 98.69 108 LEU A C 1
ATOM 848 O O . LEU A 1 108 ? 13.141 -16.969 7.633 1 98.69 108 LEU A O 1
ATOM 852 N N . SER A 1 109 ? 14.961 -16.531 8.852 1 98.56 109 SER A N 1
ATOM 853 C CA . SER A 1 109 ? 15.75 -17.594 8.242 1 98.56 109 SER A CA 1
ATOM 854 C C . SER A 1 109 ? 15.086 -18.953 8.438 1 98.56 109 SER A C 1
ATOM 856 O O . SER A 1 109 ? 14.977 -19.734 7.5 1 98.56 109 SER A O 1
ATOM 858 N N . LYS A 1 110 ? 14.633 -19.234 9.602 1 98.69 110 LYS A N 1
ATOM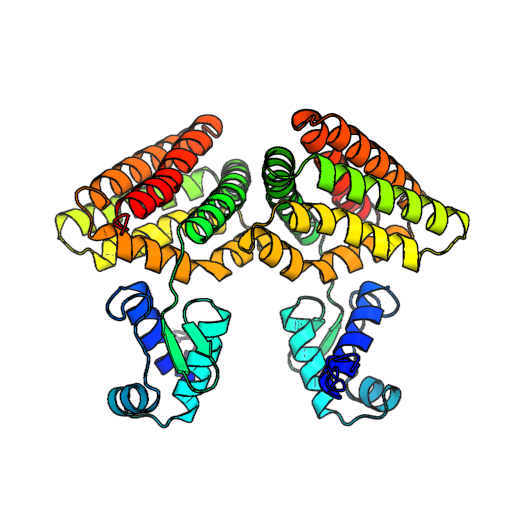 859 C CA . LYS A 1 110 ? 13.969 -20.5 9.906 1 98.69 110 LYS A CA 1
ATOM 860 C C . LYS A 1 110 ? 12.703 -20.672 9.062 1 98.69 110 LYS A C 1
ATOM 862 O O . LYS A 1 110 ? 12.484 -21.734 8.484 1 98.69 110 LYS A O 1
ATOM 867 N N . ASP A 1 111 ? 11.867 -19.641 9.031 1 98.69 111 ASP A N 1
ATOM 868 C CA . ASP A 1 111 ? 10.648 -19.688 8.242 1 98.69 111 ASP A CA 1
ATOM 869 C C . ASP A 1 111 ? 10.953 -19.953 6.77 1 98.69 111 ASP A C 1
ATOM 871 O O . ASP A 1 111 ? 10.32 -20.812 6.148 1 98.69 111 ASP A O 1
ATOM 875 N N . MET A 1 112 ? 11.914 -19.266 6.219 1 98.69 112 MET A N 1
ATOM 876 C CA . MET A 1 112 ? 12.211 -19.359 4.793 1 98.69 112 MET A CA 1
ATOM 877 C C . MET A 1 112 ? 12.797 -20.719 4.449 1 98.69 112 MET A C 1
ATOM 879 O O . MET A 1 112 ? 12.469 -21.297 3.41 1 98.69 112 MET A O 1
ATOM 883 N N . LYS A 1 113 ? 13.625 -21.234 5.312 1 98.5 113 LYS A N 1
ATOM 884 C CA . LYS A 1 113 ? 14.18 -22.562 5.086 1 98.5 113 LYS A CA 1
ATOM 885 C C . LYS A 1 113 ? 13.094 -23.625 5.117 1 98.5 113 LYS A C 1
ATOM 887 O O . LYS A 1 113 ? 13.094 -24.547 4.297 1 98.5 113 LYS A O 1
ATOM 892 N N . ARG A 1 114 ? 12.234 -23.5 6.078 1 98.75 114 ARG A N 1
ATOM 893 C CA . ARG A 1 114 ? 11.117 -24.438 6.164 1 98.75 114 ARG A CA 1
ATOM 894 C C . ARG A 1 114 ? 10.258 -24.375 4.906 1 98.75 114 ARG A C 1
ATOM 896 O O . ARG A 1 114 ? 9.898 -25.406 4.344 1 98.75 114 ARG A O 1
ATOM 903 N N . ILE A 1 115 ? 9.914 -23.203 4.445 1 98.88 115 ILE A N 1
ATOM 904 C CA . ILE A 1 115 ? 9.062 -23.031 3.279 1 98.88 115 ILE A CA 1
ATOM 905 C C . ILE A 1 115 ? 9.758 -23.594 2.041 1 98.88 115 ILE A C 1
ATOM 907 O O . ILE A 1 115 ? 9.133 -24.266 1.229 1 98.88 115 ILE A O 1
ATOM 911 N N . VAL A 1 116 ? 11.078 -23.328 1.909 1 98.75 116 VAL A N 1
ATOM 912 C CA . VAL A 1 116 ? 11.836 -23.844 0.769 1 98.75 116 VAL A CA 1
ATOM 913 C C . VAL A 1 116 ? 11.82 -25.359 0.774 1 98.75 116 VAL A C 1
ATOM 915 O O . VAL A 1 116 ? 11.688 -26 -0.279 1 98.75 116 VAL A O 1
ATOM 918 N N . LYS A 1 117 ? 11.969 -25.938 1.96 1 98.81 117 LYS A N 1
ATOM 919 C CA . LYS A 1 117 ? 11.875 -27.391 2.08 1 98.81 117 LYS A CA 1
ATOM 920 C C . LYS A 1 117 ? 10.516 -27.891 1.603 1 98.81 117 LYS A C 1
ATOM 922 O O . LYS A 1 117 ? 10.438 -28.875 0.862 1 98.81 117 LYS A O 1
ATOM 927 N N . ASP A 1 118 ? 9.477 -27.25 1.998 1 98.81 118 ASP A N 1
ATOM 928 C CA . ASP A 1 118 ? 8.125 -27.609 1.583 1 98.81 118 ASP A CA 1
ATOM 929 C C . ASP A 1 118 ? 7.934 -27.391 0.083 1 98.81 118 ASP A C 1
ATOM 931 O O . ASP A 1 118 ? 7.223 -28.156 -0.573 1 98.81 118 ASP A O 1
ATOM 935 N N . MET A 1 119 ? 8.539 -26.359 -0.433 1 98.62 119 MET A N 1
ATOM 936 C CA . MET A 1 119 ? 8.5 -26.109 -1.872 1 98.62 119 MET A CA 1
ATOM 937 C C . MET A 1 119 ? 9.148 -27.266 -2.635 1 98.62 119 MET A C 1
ATOM 939 O O . MET A 1 119 ? 8.617 -27.719 -3.643 1 98.62 119 MET A O 1
ATOM 943 N N . ASP A 1 120 ? 10.281 -27.688 -2.162 1 98.5 120 ASP A N 1
ATOM 944 C CA . ASP A 1 120 ? 10.977 -28.812 -2.785 1 98.5 120 ASP A CA 1
ATOM 945 C C . ASP A 1 120 ? 10.094 -30.062 -2.811 1 98.5 120 ASP A C 1
ATOM 947 O O . ASP A 1 120 ? 10.008 -30.734 -3.834 1 98.5 120 ASP A O 1
ATOM 951 N N . ALA A 1 121 ? 9.469 -30.328 -1.692 1 98.56 121 ALA A N 1
ATOM 952 C CA . ALA A 1 121 ? 8.586 -31.484 -1.594 1 98.56 121 ALA A CA 1
ATOM 953 C C . ALA A 1 121 ? 7.422 -31.359 -2.576 1 98.56 121 ALA A C 1
ATOM 955 O O . ALA A 1 121 ? 7.047 -32.344 -3.227 1 98.56 121 ALA A O 1
ATOM 956 N N . ALA A 1 122 ? 6.809 -30.172 -2.68 1 98.25 122 ALA A N 1
ATOM 957 C CA . ALA A 1 122 ? 5.703 -29.938 -3.605 1 98.25 122 ALA A CA 1
ATOM 958 C C . ALA A 1 122 ? 6.148 -30.125 -5.051 1 98.25 122 ALA A C 1
ATOM 960 O O . ALA A 1 122 ? 5.43 -30.734 -5.852 1 98.25 122 ALA A O 1
ATOM 961 N N . ARG A 1 123 ? 7.305 -29.625 -5.375 1 96.56 123 ARG A N 1
ATOM 962 C CA . ARG A 1 123 ? 7.844 -29.781 -6.719 1 96.56 123 ARG A CA 1
ATOM 963 C C . ARG A 1 123 ? 8.055 -31.25 -7.062 1 96.56 123 ARG A C 1
ATOM 965 O O . ARG A 1 123 ? 7.656 -31.703 -8.133 1 96.56 123 ARG A O 1
ATOM 972 N N . LYS A 1 124 ? 8.641 -32 -6.156 1 96.88 124 LYS A N 1
ATOM 973 C CA . LYS A 1 124 ? 8.961 -33.406 -6.375 1 96.88 124 LYS A CA 1
ATOM 974 C C . LYS A 1 124 ? 7.688 -34.25 -6.527 1 96.88 124 LYS A C 1
ATOM 976 O O . LYS A 1 124 ? 7.672 -35.219 -7.273 1 96.88 124 LYS A O 1
ATOM 981 N N . SER A 1 125 ? 6.641 -33.875 -5.883 1 97.44 125 SER A N 1
ATOM 982 C CA . SER A 1 125 ? 5.383 -34.594 -5.957 1 97.44 125 SER A CA 1
ATOM 983 C C . SER A 1 125 ? 4.523 -34.094 -7.117 1 97.44 125 SER A C 1
ATOM 985 O O . SER A 1 125 ? 3.41 -34.594 -7.324 1 97.44 125 SER A O 1
ATOM 987 N N . GLY A 1 126 ? 4.938 -33.094 -7.793 1 95.12 126 GLY A N 1
ATOM 988 C CA . GLY A 1 126 ? 4.219 -32.594 -8.938 1 95.12 126 GLY A CA 1
ATOM 989 C C . GLY A 1 126 ? 2.986 -31.781 -8.555 1 95.12 126 GLY A C 1
ATOM 990 O O . GLY A 1 126 ? 2.08 -31.594 -9.367 1 95.12 126 GLY A O 1
ATOM 991 N N . ASN A 1 127 ? 2.945 -31.312 -7.324 1 96.75 127 ASN A N 1
ATOM 992 C CA . ASN A 1 127 ? 1.827 -30.516 -6.84 1 96.75 127 ASN A CA 1
ATOM 993 C C . ASN A 1 127 ? 2.059 -29.031 -7.078 1 96.75 127 ASN A C 1
ATOM 995 O O . ASN A 1 127 ? 2.465 -28.312 -6.164 1 96.75 127 ASN A O 1
ATOM 999 N N . GLU A 1 128 ? 1.731 -28.594 -8.219 1 95.5 128 GLU A N 1
ATOM 1000 C CA . GLU A 1 128 ? 2.014 -27.219 -8.648 1 95.5 128 GLU A CA 1
ATOM 1001 C C . GLU A 1 128 ? 1.232 -26.203 -7.812 1 95.5 128 GLU A C 1
ATOM 1003 O O . GLU A 1 128 ? 1.767 -25.172 -7.43 1 95.5 128 GLU A O 1
ATOM 1008 N N . ALA A 1 129 ? -0.011 -26.531 -7.586 1 95.69 129 ALA A N 1
ATOM 1009 C CA . ALA A 1 129 ? -0.843 -25.641 -6.789 1 95.69 129 ALA A CA 1
ATOM 1010 C C . ALA A 1 129 ? -0.225 -25.391 -5.414 1 95.69 129 ALA A C 1
ATOM 1012 O O . ALA A 1 129 ? -0.189 -24.25 -4.941 1 95.69 129 ALA A O 1
ATOM 1013 N N . LYS A 1 130 ? 0.227 -26.422 -4.816 1 97.56 130 LYS A N 1
ATOM 1014 C CA . LYS A 1 130 ? 0.883 -26.297 -3.52 1 97.56 130 LYS A CA 1
ATOM 1015 C C . LYS A 1 130 ? 2.17 -25.484 -3.633 1 97.56 130 LYS A C 1
ATOM 1017 O O . LYS A 1 130 ? 2.461 -24.641 -2.777 1 97.56 130 LYS A O 1
ATOM 1022 N N . TYR A 1 131 ? 3.004 -25.703 -4.637 1 97.88 131 TYR A N 1
ATOM 1023 C CA . TYR A 1 131 ? 4.227 -24.938 -4.844 1 97.88 131 TYR A CA 1
ATOM 1024 C C . TYR A 1 131 ? 3.924 -23.438 -4.93 1 97.88 131 TYR A C 1
ATOM 1026 O O . TYR A 1 131 ? 4.59 -22.641 -4.281 1 97.88 131 TYR A O 1
ATOM 1034 N N . LEU A 1 132 ? 2.934 -23.125 -5.676 1 97.62 132 LEU A N 1
ATOM 1035 C CA . LEU A 1 132 ? 2.598 -21.719 -5.895 1 97.62 132 LEU A CA 1
ATOM 1036 C C . LEU A 1 132 ? 2.086 -21.078 -4.609 1 97.62 132 LEU A C 1
ATOM 1038 O O . LEU A 1 132 ? 2.375 -19.906 -4.34 1 97.62 132 LEU A O 1
ATOM 1042 N N . SER A 1 133 ? 1.296 -21.812 -3.836 1 97.75 133 SER A N 1
ATOM 1043 C CA . SER A 1 133 ? 0.861 -21.312 -2.537 1 97.75 133 SER A CA 1
ATOM 1044 C C . SER A 1 133 ? 2.049 -21.062 -1.614 1 97.75 133 SER A C 1
ATOM 1046 O O . SER A 1 133 ? 2.062 -20.078 -0.859 1 97.75 133 SER A O 1
ATOM 1048 N N . LEU A 1 134 ? 3.035 -21.891 -1.667 1 98.56 134 LEU A N 1
ATOM 1049 C CA . LEU A 1 134 ? 4.234 -21.766 -0.848 1 98.56 134 LEU A CA 1
ATOM 1050 C C . LEU A 1 134 ? 5.098 -20.609 -1.332 1 98.56 134 LEU A C 1
ATOM 1052 O O . LEU A 1 134 ? 5.758 -19.938 -0.53 1 98.56 134 LEU A O 1
ATOM 1056 N N . ASP A 1 135 ? 5.117 -20.422 -2.623 1 98.5 135 ASP A N 1
ATOM 1057 C CA . ASP A 1 135 ? 5.793 -19.25 -3.166 1 98.5 135 ASP A CA 1
ATOM 1058 C C . ASP A 1 135 ? 5.223 -17.969 -2.57 1 98.5 135 ASP A C 1
ATOM 1060 O O . ASP A 1 135 ? 5.977 -17.078 -2.146 1 98.5 135 ASP A O 1
ATOM 1064 N N . THR A 1 136 ? 3.949 -17.844 -2.523 1 98.19 136 THR A N 1
ATOM 1065 C CA . THR A 1 136 ? 3.287 -16.719 -1.891 1 98.19 136 THR A CA 1
ATOM 1066 C C . THR A 1 136 ? 3.658 -16.625 -0.414 1 98.19 136 THR A C 1
ATOM 1068 O O . THR A 1 136 ? 3.984 -15.547 0.086 1 98.19 136 THR A O 1
ATOM 1071 N N . ALA A 1 137 ? 3.648 -17.75 0.261 1 98.56 137 ALA A N 1
ATOM 1072 C CA . ALA A 1 137 ? 3.988 -17.812 1.681 1 98.56 137 ALA A CA 1
ATOM 1073 C C . ALA A 1 137 ? 5.422 -17.344 1.92 1 98.56 137 ALA A C 1
ATOM 1075 O O . ALA A 1 137 ? 5.711 -16.703 2.939 1 98.56 137 ALA A O 1
ATOM 1076 N N . PHE A 1 138 ? 6.32 -17.688 0.974 1 98.88 138 PHE A N 1
ATOM 1077 C CA . PHE A 1 138 ? 7.723 -17.297 1.079 1 98.88 138 PHE A CA 1
ATOM 1078 C C . PHE A 1 138 ? 7.859 -15.773 1.152 1 98.88 138 PHE A C 1
ATOM 1080 O O . PHE A 1 138 ? 8.516 -15.25 2.055 1 98.88 138 PHE A O 1
ATOM 1087 N N . HIS A 1 139 ? 7.207 -15.086 0.319 1 98.75 139 HIS A N 1
ATOM 1088 C CA . HIS A 1 139 ? 7.285 -13.625 0.293 1 98.75 139 HIS A CA 1
ATOM 1089 C C . HIS A 1 139 ? 6.543 -13.016 1.474 1 98.75 139 HIS A C 1
ATOM 1091 O O . HIS A 1 139 ? 6.977 -12 2.025 1 98.75 139 HIS A O 1
ATOM 1097 N N . GLN A 1 140 ? 5.48 -13.625 1.88 1 98.38 140 GLN A N 1
ATOM 1098 C CA . GLN A 1 140 ? 4.727 -13.125 3.021 1 98.38 140 GLN A CA 1
ATOM 1099 C C . GLN A 1 140 ? 5.516 -13.281 4.316 1 98.38 140 GLN A C 1
ATOM 1101 O O . GLN A 1 140 ? 5.316 -12.523 5.27 1 98.38 140 GLN A O 1
ATOM 1106 N N . ALA A 1 141 ? 6.398 -14.289 4.367 1 98.62 141 ALA A N 1
ATOM 1107 C CA . ALA A 1 141 ? 7.223 -14.508 5.551 1 98.62 141 ALA A CA 1
ATOM 1108 C C . ALA A 1 141 ? 8.062 -13.273 5.867 1 98.62 141 ALA A C 1
ATOM 1110 O O . ALA A 1 141 ? 8.312 -12.977 7.035 1 98.62 141 ALA A O 1
ATOM 1111 N N . ILE A 1 142 ? 8.516 -12.562 4.832 1 98.75 142 ILE A N 1
ATOM 1112 C CA . ILE A 1 142 ? 9.297 -11.344 5.027 1 98.75 142 ILE A CA 1
ATOM 1113 C C . ILE A 1 142 ? 8.492 -10.336 5.844 1 98.75 142 ILE A C 1
ATOM 1115 O O . ILE A 1 142 ? 9 -9.766 6.812 1 98.75 142 ILE A O 1
ATOM 1119 N N . PHE A 1 143 ? 7.27 -10.188 5.457 1 98.44 143 PHE A N 1
ATOM 1120 C CA . PHE A 1 143 ? 6.418 -9.164 6.062 1 98.44 143 PHE A CA 1
ATOM 1121 C C . PHE A 1 143 ? 5.984 -9.586 7.465 1 98.44 143 PHE A C 1
ATOM 1123 O O . PHE A 1 143 ? 5.836 -8.742 8.352 1 98.44 143 PHE A O 1
ATOM 1130 N N . ARG A 1 144 ? 5.766 -10.898 7.699 1 97.62 144 ARG A N 1
ATOM 1131 C CA . ARG A 1 144 ? 5.461 -11.391 9.039 1 97.62 144 ARG A CA 1
ATOM 1132 C C . ARG A 1 144 ? 6.609 -11.102 10 1 97.62 144 ARG A C 1
ATOM 1134 O O . ARG A 1 144 ? 6.379 -10.828 11.188 1 97.62 144 ARG A O 1
ATOM 1141 N N . ASN A 1 145 ? 7.785 -11.117 9.461 1 98.25 145 ASN A N 1
ATOM 1142 C CA . ASN A 1 145 ? 8.961 -10.977 10.312 1 98.25 145 ASN A CA 1
ATOM 1143 C C . ASN A 1 145 ? 9.445 -9.531 10.352 1 98.25 145 ASN A C 1
ATOM 1145 O O . ASN A 1 145 ? 10.328 -9.188 11.148 1 98.25 145 ASN A O 1
ATOM 1149 N N . CYS A 1 146 ? 9.023 -8.703 9.422 1 97.38 146 CYS A N 1
ATOM 1150 C CA . CYS A 1 146 ? 9.344 -7.277 9.453 1 97.38 146 CYS A CA 1
ATOM 1151 C C . CYS A 1 146 ? 8.484 -6.551 10.484 1 97.38 146 CYS A C 1
ATOM 1153 O O . CYS A 1 146 ? 8.898 -5.531 11.039 1 97.38 146 CYS A O 1
ATOM 1155 N N . GLU A 1 147 ? 7.254 -7.059 10.727 1 96.56 147 GLU A N 1
ATOM 1156 C CA . GLU A 1 147 ? 6.32 -6.535 11.719 1 96.56 147 GLU A CA 1
ATOM 1157 C C . GLU A 1 147 ? 6.031 -5.055 11.477 1 96.56 147 GLU A C 1
ATOM 1159 O O . GLU A 1 147 ? 6.066 -4.25 12.406 1 96.56 147 GLU A O 1
ATOM 1164 N N . ASN A 1 148 ? 6.004 -4.625 10.297 1 98.44 148 ASN A N 1
ATOM 1165 C CA . ASN A 1 148 ? 5.531 -3.311 9.867 1 98.44 148 ASN A CA 1
ATOM 1166 C C . ASN A 1 148 ? 4.168 -3.396 9.195 1 98.44 148 ASN A C 1
ATOM 1168 O O . ASN A 1 148 ? 4.062 -3.855 8.055 1 98.44 148 ASN A O 1
ATOM 1172 N N . ASP A 1 149 ? 3.182 -2.934 9.859 1 97.38 149 ASP A N 1
ATOM 1173 C CA . ASP A 1 149 ? 1.796 -3.127 9.445 1 97.38 149 ASP A CA 1
ATOM 1174 C C . ASP A 1 149 ? 1.511 -2.396 8.133 1 97.38 149 ASP A C 1
ATOM 1176 O O . ASP A 1 149 ? 0.701 -2.855 7.324 1 97.38 149 ASP A O 1
ATOM 1180 N N . TYR A 1 150 ? 2.158 -1.284 7.887 1 97.81 150 TYR A N 1
ATOM 1181 C CA . TYR A 1 150 ? 1.917 -0.506 6.676 1 97.81 150 TYR A CA 1
ATOM 1182 C C . TYR A 1 150 ? 2.52 -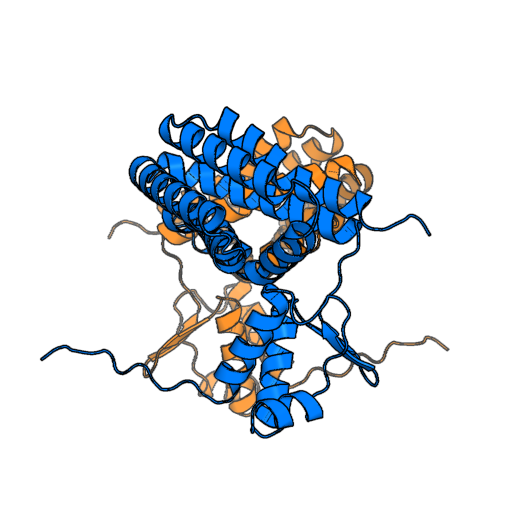1.192 5.457 1 97.81 150 TYR A C 1
ATOM 1184 O O . TYR A 1 150 ? 1.875 -1.288 4.41 1 97.81 150 TYR A O 1
ATOM 1192 N N . LEU A 1 151 ? 3.764 -1.714 5.598 1 98.56 151 LEU A N 1
ATOM 1193 C CA . LEU A 1 151 ? 4.375 -2.473 4.512 1 98.56 151 LEU A CA 1
ATOM 1194 C C . LEU A 1 151 ? 3.586 -3.746 4.223 1 98.56 151 LEU A C 1
ATOM 1196 O O . LEU A 1 151 ? 3.305 -4.059 3.064 1 98.56 151 LEU A O 1
ATOM 1200 N N . SER A 1 152 ? 3.197 -4.449 5.309 1 98.12 152 SER A N 1
ATOM 1201 C CA . SER A 1 152 ? 2.439 -5.688 5.176 1 98.12 152 SER A CA 1
ATOM 1202 C C . SER A 1 152 ? 1.104 -5.449 4.48 1 98.12 152 SER A C 1
ATOM 1204 O O . SER A 1 152 ? 0.741 -6.176 3.553 1 98.12 152 SER A O 1
ATOM 1206 N N . ALA A 1 153 ? 0.448 -4.41 4.883 1 96.38 153 ALA A N 1
ATOM 1207 C CA . ALA A 1 153 ? -0.863 -4.109 4.312 1 96.38 153 ALA A CA 1
ATOM 1208 C C . ALA A 1 153 ? -0.742 -3.701 2.848 1 96.38 153 ALA A C 1
ATOM 1210 O O . ALA A 1 153 ? -1.62 -4.008 2.037 1 96.38 153 ALA A O 1
ATOM 1211 N N . SER A 1 154 ? 0.279 -2.996 2.498 1 96.94 154 SER A N 1
ATOM 1212 C CA . SER A 1 154 ? 0.491 -2.582 1.114 1 96.94 154 SER A CA 1
ATOM 1213 C C . SER A 1 154 ? 0.71 -3.785 0.204 1 96.94 154 SER A C 1
ATOM 1215 O O . SER A 1 154 ? 0.161 -3.846 -0.898 1 96.94 154 SER A O 1
ATOM 1217 N N . TYR A 1 155 ? 1.514 -4.734 0.644 1 97.69 155 TYR A N 1
ATOM 1218 C CA . TYR A 1 155 ? 1.732 -5.953 -0.129 1 97.69 155 TYR A CA 1
ATOM 1219 C C . TYR A 1 155 ? 0.448 -6.766 -0.241 1 97.69 155 TYR A C 1
ATOM 1221 O O . TYR A 1 155 ? 0.09 -7.227 -1.328 1 97.69 155 TYR A O 1
ATOM 1229 N N . ASP A 1 156 ? -0.28 -6.934 0.9 1 96.38 156 ASP A N 1
ATOM 1230 C CA . ASP A 1 156 ? -1.469 -7.777 0.982 1 96.38 156 ASP A CA 1
ATOM 1231 C C . ASP A 1 156 ? -2.564 -7.273 0.043 1 96.38 156 ASP A C 1
ATOM 1233 O O . ASP A 1 156 ? -3.35 -8.062 -0.482 1 96.38 156 ASP A O 1
ATOM 1237 N N . ARG A 1 157 ? -2.51 -6.023 -0.178 1 94.5 157 ARG A N 1
ATOM 1238 C CA . ARG A 1 157 ? -3.492 -5.438 -1.084 1 94.5 157 ARG A CA 1
ATOM 1239 C C . ARG A 1 157 ? -3.363 -6.027 -2.484 1 94.5 157 ARG A C 1
ATOM 1241 O O . ARG A 1 157 ? -4.359 -6.168 -3.197 1 94.5 157 ARG A O 1
ATOM 1248 N N . TYR A 1 158 ? -2.152 -6.441 -2.863 1 96.75 158 TYR A N 1
ATOM 1249 C CA . TYR A 1 158 ? -1.943 -6.859 -4.242 1 96.75 158 TYR A CA 1
ATOM 1250 C C . TYR A 1 158 ? -1.472 -8.305 -4.309 1 96.75 158 TYR A C 1
ATOM 1252 O O . TYR A 1 158 ? -1.025 -8.773 -5.359 1 96.75 158 TYR A O 1
ATOM 1260 N N . VAL A 1 159 ? -1.575 -9.008 -3.205 1 97.5 159 VAL A N 1
ATOM 1261 C CA . VAL A 1 159 ? -1.052 -10.367 -3.109 1 97.5 159 VAL A CA 1
ATOM 1262 C C . VAL A 1 159 ? -1.776 -11.273 -4.105 1 97.5 159 VAL A C 1
ATOM 1264 O O . VAL A 1 159 ? -1.16 -12.141 -4.723 1 97.5 159 VAL A O 1
ATOM 1267 N N . GLY A 1 160 ? -3.105 -11.07 -4.242 1 96.88 160 GLY A N 1
ATOM 1268 C CA . GLY A 1 160 ? -3.859 -11.875 -5.195 1 96.88 160 GLY A CA 1
ATOM 1269 C C . GLY A 1 160 ? -3.412 -11.664 -6.629 1 96.88 160 GLY A C 1
ATOM 1270 O O . GLY A 1 160 ? -3.254 -12.633 -7.383 1 96.88 160 GLY A O 1
ATOM 1271 N N . LYS A 1 161 ? -3.258 -10.422 -7.016 1 96.94 161 LYS A N 1
ATOM 1272 C CA . LYS A 1 161 ? -2.814 -10.086 -8.367 1 96.94 161 LYS A CA 1
ATOM 1273 C C . LYS A 1 161 ? -1.418 -10.641 -8.641 1 96.94 161 LYS A C 1
ATOM 1275 O O . LYS A 1 161 ? -1.158 -11.188 -9.711 1 96.94 161 LYS A O 1
ATOM 1280 N N . ILE A 1 162 ? -0.544 -10.523 -7.699 1 97.94 162 ILE A N 1
ATOM 1281 C CA . ILE A 1 162 ? 0.822 -11.023 -7.789 1 97.94 162 ILE A CA 1
ATOM 1282 C C . ILE A 1 162 ? 0.802 -12.539 -7.945 1 97.94 162 ILE A C 1
ATOM 1284 O O . ILE A 1 162 ? 1.49 -13.094 -8.812 1 97.94 162 ILE A O 1
ATOM 1288 N N . ALA A 1 163 ? -0.02 -13.188 -7.148 1 97.94 163 ALA A N 1
ATOM 1289 C CA . ALA A 1 163 ? -0.122 -14.641 -7.191 1 97.94 163 ALA A CA 1
ATOM 1290 C C . ALA A 1 163 ? -0.716 -15.109 -8.516 1 97.94 163 ALA A C 1
ATOM 1292 O O . ALA A 1 163 ? -0.263 -16.109 -9.086 1 97.94 163 ALA A O 1
ATOM 1293 N N . ALA A 1 164 ? -1.729 -14.422 -8.984 1 97.38 164 ALA A N 1
ATOM 1294 C CA . ALA A 1 164 ? -2.334 -14.789 -10.266 1 97.38 164 ALA A CA 1
ATOM 1295 C C . ALA A 1 164 ? -1.322 -14.68 -11.398 1 97.38 164 ALA A C 1
ATOM 1297 O O . ALA A 1 164 ? -1.271 -15.539 -12.281 1 97.38 164 ALA A O 1
ATOM 1298 N N . LEU A 1 165 ? -0.573 -13.625 -11.414 1 96.44 165 LEU A N 1
ATOM 1299 C CA . LEU A 1 165 ? 0.47 -13.438 -12.414 1 96.44 165 LEU A CA 1
ATOM 1300 C C . LEU A 1 165 ? 1.51 -14.547 -12.328 1 96.44 165 LEU A C 1
ATOM 1302 O O . LEU A 1 165 ? 1.939 -15.078 -13.359 1 96.44 165 LEU A O 1
ATOM 1306 N N . ARG A 1 166 ? 1.886 -14.883 -11.117 1 96.62 166 ARG A N 1
ATOM 1307 C CA . ARG A 1 166 ? 2.82 -15.984 -10.898 1 96.62 166 ARG A CA 1
ATOM 1308 C C . ARG A 1 166 ? 2.271 -17.281 -11.477 1 96.62 166 ARG A C 1
ATOM 1310 O O . ARG A 1 166 ? 2.992 -18.031 -12.148 1 96.62 166 ARG A O 1
ATOM 1317 N N . THR A 1 167 ? 1.037 -17.547 -11.195 1 96.38 167 THR A N 1
ATOM 1318 C CA . THR A 1 167 ? 0.379 -18.734 -11.719 1 96.38 167 THR A CA 1
ATOM 1319 C C . THR A 1 167 ? 0.378 -18.734 -13.242 1 96.38 167 THR A C 1
ATOM 1321 O O . THR A 1 167 ? 0.678 -19.75 -13.875 1 96.38 167 THR A O 1
ATOM 1324 N N . HIS A 1 168 ? 0.071 -17.625 -13.797 1 93.88 168 HIS A N 1
ATOM 1325 C CA . HIS A 1 168 ? 0.051 -17.469 -15.25 1 93.88 168 HIS A CA 1
ATOM 1326 C C . HIS A 1 168 ? 1.41 -17.797 -15.859 1 93.88 168 HIS A C 1
ATOM 1328 O O . HIS A 1 168 ? 1.488 -18.5 -16.875 1 93.88 168 HIS A O 1
ATOM 1334 N N . LEU A 1 169 ? 2.441 -17.438 -15.258 1 94.5 169 LEU A N 1
ATOM 1335 C CA . LEU A 1 169 ? 3.787 -17.594 -15.805 1 94.5 169 LEU A CA 1
ATOM 1336 C C . LEU A 1 169 ? 4.352 -18.969 -15.477 1 94.5 169 LEU A C 1
ATOM 1338 O O . LEU A 1 169 ? 5.324 -19.406 -16.094 1 94.5 169 LEU A O 1
ATOM 1342 N N . SER A 1 170 ? 3.775 -19.625 -14.461 1 93.75 170 SER A N 1
ATOM 1343 C CA . SER A 1 170 ? 4.277 -20.938 -14.039 1 93.75 170 SER A CA 1
ATOM 1344 C C . SER A 1 170 ? 4.129 -21.969 -15.141 1 93.75 170 SER A C 1
ATOM 1346 O O . SER A 1 170 ? 4.789 -23.016 -15.125 1 93.75 170 SER A O 1
ATOM 1348 N N . ALA A 1 171 ? 3.303 -21.719 -16.109 1 88.75 171 ALA A N 1
ATOM 1349 C CA . ALA A 1 171 ? 3.055 -22.641 -17.203 1 88.75 171 ALA A CA 1
ATOM 1350 C C . ALA A 1 171 ? 4.191 -22.594 -18.219 1 88.75 171 ALA A C 1
ATOM 1352 O O . ALA A 1 171 ? 4.289 -23.453 -19.094 1 88.75 171 ALA A O 1
ATOM 1353 N N . LEU A 1 172 ? 5.016 -21.625 -18.125 1 89.81 172 LEU A N 1
ATOM 1354 C CA . LEU A 1 172 ? 6.113 -21.469 -19.078 1 89.81 172 LEU A CA 1
ATOM 1355 C C . LEU A 1 172 ? 7.281 -22.391 -18.719 1 89.81 172 LEU A C 1
ATOM 1357 O O . LEU A 1 172 ? 7.527 -22.641 -17.531 1 89.81 172 LEU A O 1
ATOM 1361 N N . PRO A 1 173 ? 7.996 -22.766 -19.719 1 85.19 173 PRO A N 1
ATOM 1362 C CA . PRO A 1 173 ? 9.078 -23.719 -19.484 1 85.19 173 PRO A CA 1
ATOM 1363 C C . PRO A 1 173 ? 10.125 -23.203 -18.5 1 85.19 173 PRO A C 1
ATOM 1365 O O . PRO A 1 173 ? 10.531 -22.047 -18.594 1 85.19 173 PRO A O 1
ATOM 1368 N N . GLN A 1 174 ? 10.508 -23.969 -17.562 1 88.12 174 GLN A N 1
ATOM 1369 C CA . GLN A 1 174 ? 11.609 -23.781 -16.625 1 88.12 174 GLN A CA 1
ATOM 1370 C C . GLN A 1 174 ? 11.305 -22.656 -15.641 1 88.12 174 GLN A C 1
ATOM 1372 O O . GLN A 1 174 ? 12.125 -22.359 -14.766 1 88.12 174 GLN A O 1
ATOM 1377 N N . HIS A 1 175 ? 10.266 -22.062 -15.781 1 89.12 175 HIS A N 1
ATOM 1378 C CA . HIS A 1 175 ? 9.977 -20.891 -14.945 1 89.12 175 HIS A CA 1
ATOM 1379 C C . HIS A 1 175 ? 9.961 -21.281 -13.469 1 89.12 175 HIS A C 1
ATOM 1381 O O . HIS A 1 175 ? 10.617 -20.641 -12.648 1 89.12 175 HIS A O 1
ATOM 1387 N N . THR A 1 176 ? 9.258 -22.344 -13.18 1 91.06 176 THR A N 1
ATOM 1388 C CA . THR A 1 176 ? 9.125 -22.781 -11.789 1 91.06 176 THR A CA 1
ATOM 1389 C C . THR A 1 176 ? 10.469 -23.25 -11.242 1 91.06 176 THR A C 1
ATOM 1391 O O . THR A 1 176 ? 10.797 -22.984 -10.086 1 91.06 176 THR A O 1
ATOM 1394 N N . LYS A 1 177 ? 11.195 -23.922 -12.055 1 93.5 177 LYS A N 1
ATOM 1395 C CA . LYS A 1 177 ? 12.5 -24.406 -11.625 1 93.5 177 LYS A CA 1
ATOM 1396 C C . LYS A 1 177 ? 13.43 -23.25 -11.281 1 93.5 177 LYS A C 1
ATOM 1398 O O . LYS A 1 177 ? 14.078 -23.25 -10.234 1 93.5 177 LYS A O 1
ATOM 1403 N N . LEU A 1 178 ? 13.5 -22.297 -12.164 1 94.69 178 LEU A N 1
ATOM 1404 C CA . LEU A 1 178 ? 14.336 -21.125 -11.938 1 94.69 178 LEU A CA 1
ATOM 1405 C C . LEU A 1 178 ? 13.875 -20.344 -10.703 1 94.69 178 LEU A C 1
ATOM 1407 O O . LEU A 1 178 ? 14.695 -19.906 -9.898 1 94.69 178 LEU A O 1
ATOM 1411 N N . SER A 1 179 ? 12.609 -20.188 -10.57 1 95.31 179 SER A N 1
ATOM 1412 C CA . SER A 1 179 ? 12.031 -19.531 -9.406 1 95.31 179 SER A CA 1
ATOM 1413 C C . SER A 1 179 ? 12.414 -20.25 -8.117 1 95.31 179 SER A C 1
ATOM 1415 O O . SER A 1 179 ? 12.797 -19.609 -7.133 1 95.31 179 SER A O 1
ATOM 1417 N N . PHE A 1 180 ? 12.328 -21.547 -8.109 1 97.75 180 PHE A N 1
ATOM 1418 C CA . PHE A 1 180 ? 12.672 -22.344 -6.926 1 97.75 180 PHE A CA 1
ATOM 1419 C C . PHE A 1 180 ? 14.133 -22.125 -6.547 1 97.75 180 PHE A C 1
ATOM 1421 O O . PHE A 1 180 ? 14.453 -21.906 -5.375 1 97.75 180 PHE A O 1
ATOM 1428 N N . ASP A 1 181 ? 15.047 -22.172 -7.504 1 98.06 181 ASP A N 1
ATOM 1429 C CA . ASP A 1 181 ? 16.469 -21.969 -7.258 1 98.06 181 ASP A CA 1
ATOM 1430 C C . ASP A 1 181 ? 16.719 -20.594 -6.652 1 98.06 181 ASP A C 1
ATOM 1432 O O . ASP A 1 181 ? 17.547 -20.453 -5.75 1 98.06 181 ASP A O 1
ATOM 1436 N N . GLU A 1 182 ? 16.047 -19.656 -7.148 1 97.88 182 GLU A N 1
ATOM 1437 C CA . GLU A 1 182 ? 16.172 -18.281 -6.648 1 97.88 182 GLU A CA 1
ATOM 1438 C C . GLU A 1 182 ? 15.703 -18.172 -5.203 1 97.88 182 GLU A C 1
ATOM 1440 O O . GLU A 1 182 ? 16.281 -17.453 -4.402 1 97.88 182 GLU A O 1
ATOM 1445 N N . HIS A 1 183 ? 14.625 -18.906 -4.848 1 98.44 183 HIS A N 1
ATOM 1446 C CA . HIS A 1 183 ? 14.141 -18.891 -3.471 1 98.44 183 HIS A CA 1
ATOM 1447 C C . HIS A 1 183 ? 15.141 -19.562 -2.535 1 98.44 183 HIS A C 1
ATOM 1449 O O . HIS A 1 183 ? 15.344 -19.125 -1.406 1 98.44 183 HIS A O 1
ATOM 1455 N N . ILE A 1 184 ? 15.781 -20.594 -3.029 1 98.5 184 ILE A N 1
ATOM 1456 C CA . ILE A 1 184 ? 16.828 -21.25 -2.246 1 98.5 184 ILE A CA 1
ATOM 1457 C C . ILE A 1 184 ? 17.938 -20.25 -1.951 1 98.5 184 ILE A C 1
ATOM 1459 O O . ILE A 1 184 ? 18.375 -20.109 -0.804 1 98.5 184 ILE A O 1
ATOM 1463 N N . ASN A 1 185 ? 18.391 -19.578 -2.965 1 98.44 185 ASN A N 1
ATOM 1464 C CA . ASN A 1 185 ? 19.484 -18.625 -2.832 1 98.44 185 ASN A CA 1
ATOM 1465 C C . ASN A 1 185 ? 19.109 -17.469 -1.896 1 98.44 185 ASN A C 1
ATOM 1467 O O . ASN A 1 185 ? 19.953 -17 -1.122 1 98.44 185 ASN A O 1
ATOM 1471 N N . LEU A 1 186 ? 17.922 -17.016 -1.972 1 98.62 186 LEU A N 1
ATOM 1472 C CA . LEU A 1 186 ? 17.453 -15.953 -1.091 1 98.62 186 LEU A CA 1
ATOM 1473 C C . LEU A 1 186 ? 17.453 -16.422 0.363 1 98.62 186 LEU A C 1
ATOM 1475 O O . LEU A 1 186 ? 17.906 -15.688 1.249 1 98.62 186 LEU A O 1
ATOM 1479 N N . ALA A 1 187 ? 16.891 -17.641 0.599 1 98.5 187 ALA A N 1
ATOM 1480 C CA . ALA A 1 187 ? 16.859 -18.172 1.956 1 98.5 187 ALA A CA 1
ATOM 1481 C C . ALA A 1 187 ? 18.281 -18.281 2.521 1 98.5 187 ALA A C 1
ATOM 1483 O O . ALA A 1 187 ? 18.516 -17.969 3.691 1 98.5 187 ALA A O 1
ATOM 1484 N N . ASP A 1 188 ? 19.219 -18.672 1.684 1 98.12 188 ASP A N 1
ATOM 1485 C CA . ASP A 1 188 ? 20.625 -18.797 2.094 1 98.12 188 ASP A CA 1
ATOM 1486 C C . ASP A 1 188 ? 21.203 -17.422 2.434 1 98.12 188 ASP A C 1
ATOM 1488 O O . ASP A 1 188 ? 21.953 -17.281 3.41 1 98.12 188 ASP A O 1
ATOM 1492 N N . ALA A 1 189 ? 20.938 -16.453 1.584 1 98.38 189 ALA A N 1
ATOM 1493 C CA . ALA A 1 189 ? 21.422 -15.102 1.819 1 98.38 189 ALA A CA 1
ATOM 1494 C C . ALA A 1 189 ? 20.891 -14.539 3.131 1 98.38 189 ALA A C 1
ATOM 1496 O O . ALA A 1 189 ? 21.578 -13.797 3.828 1 98.38 189 ALA A O 1
ATOM 1497 N N . VAL A 1 190 ? 19.656 -14.867 3.455 1 98.5 190 VAL A N 1
ATOM 1498 C CA . VAL A 1 190 ? 19.047 -14.43 4.703 1 98.5 190 VAL A CA 1
ATOM 1499 C C . VAL A 1 190 ? 19.766 -15.062 5.887 1 98.5 190 VAL A C 1
ATOM 1501 O O . VAL A 1 190 ? 20.031 -14.398 6.895 1 98.5 190 VAL A O 1
ATOM 1504 N N . GLN A 1 191 ? 20.047 -16.297 5.793 1 96.5 191 GLN A N 1
ATOM 1505 C CA . GLN A 1 191 ? 20.781 -17 6.848 1 96.5 191 GLN A CA 1
ATOM 1506 C C . GLN A 1 191 ? 22.094 -16.312 7.164 1 96.5 191 GLN A C 1
ATOM 1508 O O . GLN A 1 191 ? 22.531 -16.281 8.32 1 96.5 191 GLN A O 1
ATOM 1513 N N . ASN A 1 192 ? 22.734 -15.727 6.184 1 94.12 192 ASN A N 1
ATOM 1514 C CA . ASN A 1 192 ? 24.031 -15.102 6.348 1 94.12 192 ASN A CA 1
ATOM 1515 C C . ASN A 1 192 ? 23.906 -13.594 6.578 1 94.12 192 ASN A C 1
ATOM 1517 O O . ASN A 1 192 ? 24.906 -12.875 6.582 1 94.12 192 ASN A O 1
ATOM 1521 N N . SER A 1 193 ? 22.703 -13.094 6.652 1 94.19 193 SER A N 1
ATOM 1522 C CA . SER A 1 193 ? 22.375 -11.688 6.875 1 94.19 193 SER A CA 1
ATOM 1523 C C . SER A 1 193 ? 23.078 -10.797 5.852 1 94.19 193 SER A C 1
ATOM 1525 O O . SER A 1 193 ? 23.609 -9.742 6.199 1 94.19 193 SER A O 1
ATOM 1527 N N . ASN A 1 194 ? 23.141 -11.219 4.699 1 95.38 194 ASN A N 1
ATOM 1528 C CA . ASN A 1 194 ? 23.781 -10.492 3.605 1 95.38 194 ASN A CA 1
ATOM 1529 C C . ASN A 1 194 ? 22.781 -9.648 2.834 1 95.38 194 ASN A C 1
ATOM 1531 O O . ASN A 1 194 ? 22.312 -10.047 1.765 1 95.38 194 ASN A O 1
ATOM 1535 N N . MET A 1 195 ? 22.516 -8.43 3.309 1 97.44 195 MET A N 1
ATOM 1536 C CA . MET A 1 195 ? 21.469 -7.598 2.746 1 97.44 195 MET A CA 1
ATOM 1537 C C . MET A 1 195 ? 21.781 -7.207 1.308 1 97.44 195 MET A C 1
ATOM 1539 O O . MET A 1 195 ? 20.891 -7.121 0.469 1 97.44 195 MET A O 1
ATOM 1543 N N . SER A 1 196 ? 23.047 -6.957 1.022 1 97.81 196 SER A N 1
ATOM 1544 C CA . SER A 1 196 ? 23.422 -6.613 -0.344 1 97.81 196 SER A CA 1
ATOM 1545 C C . SER A 1 196 ? 23.094 -7.746 -1.312 1 97.81 196 SER A C 1
ATOM 1547 O O . SER A 1 196 ? 22.562 -7.504 -2.398 1 97.81 196 SER A O 1
ATOM 1549 N N . GLU A 1 197 ? 23.438 -8.961 -0.927 1 98.06 197 GLU A N 1
ATOM 1550 C CA . GLU A 1 197 ? 23.125 -10.125 -1.749 1 98.06 197 GLU A CA 1
ATOM 1551 C C . GLU A 1 197 ? 21.625 -10.344 -1.855 1 98.06 197 GLU A C 1
ATOM 1553 O O . GLU A 1 197 ? 21.109 -10.711 -2.918 1 98.06 197 GLU A O 1
ATOM 1558 N N . ILE A 1 198 ? 20.875 -10.172 -0.792 1 98.56 198 ILE A N 1
ATOM 1559 C CA . ILE A 1 198 ? 19.422 -10.312 -0.789 1 98.56 198 ILE A CA 1
ATOM 1560 C C . ILE A 1 198 ? 18.812 -9.344 -1.796 1 98.56 198 ILE A C 1
ATOM 1562 O O . ILE A 1 198 ? 17.969 -9.727 -2.602 1 98.56 198 ILE A O 1
ATOM 1566 N N . LYS A 1 199 ? 19.234 -8.109 -1.724 1 98.31 199 LYS A N 1
ATOM 1567 C CA . LYS A 1 199 ? 18.734 -7.094 -2.645 1 98.31 199 LYS A CA 1
ATOM 1568 C C . LYS A 1 199 ? 18.969 -7.5 -4.098 1 98.31 199 LYS A C 1
ATOM 1570 O O . LYS A 1 199 ? 18.078 -7.383 -4.938 1 98.31 199 LYS A O 1
ATOM 1575 N N . ARG A 1 200 ? 20.156 -7.977 -4.379 1 98.19 200 ARG A N 1
ATOM 1576 C CA . ARG A 1 200 ? 20.516 -8.398 -5.73 1 98.19 200 ARG A CA 1
ATOM 1577 C C . ARG A 1 200 ? 19.656 -9.586 -6.172 1 98.19 200 ARG A C 1
ATOM 1579 O O . ARG A 1 200 ? 19.094 -9.57 -7.262 1 98.19 200 ARG A O 1
ATOM 1586 N N . LEU A 1 201 ? 19.531 -10.602 -5.363 1 98.38 201 LEU A N 1
ATOM 1587 C CA . LEU A 1 201 ? 18.797 -11.82 -5.684 1 98.38 201 LEU A CA 1
ATOM 1588 C C . LEU A 1 201 ? 17.312 -11.523 -5.852 1 98.38 201 LEU A C 1
ATOM 1590 O O . LEU A 1 201 ? 16.656 -12.07 -6.75 1 98.38 201 LEU A O 1
ATOM 1594 N N . LEU A 1 202 ? 16.766 -10.68 -4.988 1 98.62 202 LEU A N 1
ATOM 1595 C CA . LEU A 1 202 ? 15.359 -10.32 -5.066 1 98.62 202 LEU A CA 1
ATOM 1596 C C . LEU A 1 202 ? 15.062 -9.562 -6.359 1 98.62 202 LEU A C 1
ATOM 1598 O O . LEU A 1 202 ? 14.047 -9.82 -7.012 1 98.62 202 LEU A O 1
ATOM 1602 N N . ALA A 1 203 ? 15.93 -8.625 -6.699 1 98.06 203 ALA A N 1
ATOM 1603 C CA . ALA A 1 203 ? 15.789 -7.902 -7.957 1 98.06 203 ALA A CA 1
ATOM 1604 C C . ALA A 1 203 ? 15.773 -8.867 -9.141 1 98.06 203 ALA A C 1
ATOM 1606 O O . ALA A 1 203 ? 14.922 -8.75 -10.031 1 98.06 203 ALA A O 1
ATOM 1607 N N . GLU A 1 204 ? 16.688 -9.805 -9.164 1 97.44 204 GLU A N 1
ATOM 1608 C CA . GLU A 1 204 ? 16.734 -10.797 -10.234 1 97.44 204 GLU A CA 1
ATOM 1609 C C . GLU A 1 204 ? 15.461 -11.625 -10.289 1 97.44 204 GLU A C 1
ATOM 1611 O O . GLU A 1 204 ? 14.914 -11.852 -11.375 1 97.44 204 GLU A O 1
ATOM 1616 N N . HIS A 1 205 ? 15.016 -12.07 -9.141 1 97.88 205 HIS A N 1
ATOM 1617 C CA . HIS A 1 205 ? 13.828 -12.906 -9.016 1 97.88 205 HIS A CA 1
ATOM 1618 C C . HIS A 1 205 ? 12.594 -12.18 -9.539 1 97.88 205 HIS A C 1
ATOM 1620 O O . HIS A 1 205 ? 11.836 -12.734 -10.336 1 97.88 205 HIS A O 1
ATOM 1626 N N . ILE A 1 206 ? 12.383 -10.93 -9.172 1 98.25 206 ILE A N 1
ATOM 1627 C CA . ILE A 1 206 ? 11.219 -10.133 -9.562 1 98.25 206 ILE A CA 1
ATOM 1628 C C . ILE A 1 206 ? 11.359 -9.68 -11.008 1 98.25 206 ILE A C 1
ATOM 1630 O O . ILE A 1 206 ? 10.383 -9.664 -11.758 1 98.25 206 ILE A O 1
ATOM 1634 N N . ASP A 1 207 ? 12.57 -9.375 -11.453 1 97.25 207 ASP A N 1
ATOM 1635 C CA . ASP A 1 207 ? 12.812 -8.938 -12.828 1 97.25 207 ASP A CA 1
ATOM 1636 C C . ASP A 1 207 ? 12.523 -10.07 -13.812 1 97.25 207 ASP A C 1
ATOM 1638 O O . ASP A 1 207 ? 12.109 -9.82 -14.945 1 97.25 207 ASP A O 1
ATOM 1642 N N . ARG A 1 208 ? 12.789 -11.273 -13.453 1 95.12 208 ARG A N 1
ATOM 1643 C CA . ARG A 1 208 ? 12.453 -12.375 -14.336 1 95.12 208 ARG A CA 1
ATOM 1644 C C . ARG A 1 208 ? 10.969 -12.383 -14.68 1 95.12 208 ARG A C 1
ATOM 1646 O O . ARG A 1 208 ? 10.578 -12.719 -15.797 1 95.12 208 ARG A O 1
ATOM 1653 N N . THR A 1 209 ? 10.133 -12.016 -13.703 1 95.06 209 THR A N 1
ATOM 1654 C CA . THR A 1 209 ? 8.703 -11.891 -13.953 1 95.06 209 THR A CA 1
ATOM 1655 C C . THR A 1 209 ? 8.438 -10.93 -15.109 1 95.06 209 THR A C 1
ATOM 1657 O O . THR A 1 209 ? 7.699 -11.258 -16.031 1 95.06 209 THR A O 1
ATOM 1660 N N . ARG A 1 210 ? 8.984 -9.703 -15.086 1 94.5 210 ARG A N 1
ATOM 1661 C CA . ARG A 1 210 ? 8.727 -8.719 -16.141 1 94.5 210 ARG A CA 1
ATOM 1662 C C . ARG A 1 210 ? 9.32 -9.172 -17.469 1 94.5 210 ARG A C 1
ATOM 1664 O O . ARG A 1 210 ? 8.703 -9 -18.516 1 94.5 210 ARG A O 1
ATOM 1671 N N . GLN A 1 211 ? 10.469 -9.883 -17.422 1 93.75 211 GLN A N 1
ATOM 1672 C CA . GLN A 1 211 ? 11.109 -10.352 -18.656 1 93.75 211 GLN A CA 1
ATOM 1673 C C . GLN A 1 211 ? 10.297 -11.477 -19.297 1 93.75 211 GLN A C 1
ATOM 1675 O O . GLN A 1 211 ? 10.094 -11.477 -20.516 1 93.75 211 GLN A O 1
ATOM 1680 N N . THR A 1 212 ? 9.898 -12.391 -18.484 1 93.44 212 THR A N 1
ATOM 1681 C CA . THR A 1 212 ? 9.141 -13.531 -18.984 1 93.44 212 THR A CA 1
ATOM 1682 C C . THR A 1 212 ? 7.785 -13.086 -19.516 1 93.44 212 THR A C 1
ATOM 1684 O O . THR A 1 212 ? 7.328 -13.57 -20.547 1 93.44 212 THR A O 1
ATOM 1687 N N . TYR A 1 213 ? 7.145 -12.172 -18.844 1 93.88 213 TYR A N 1
ATOM 1688 C CA . TYR A 1 213 ? 5.859 -11.672 -19.312 1 93.88 213 TYR A CA 1
ATOM 1689 C C . TYR A 1 213 ? 5.996 -10.984 -20.656 1 93.88 213 TYR A C 1
ATOM 1691 O O . TYR A 1 213 ? 5.16 -11.172 -21.547 1 93.88 213 TYR A O 1
ATOM 1699 N N . ALA A 1 214 ? 6.992 -10.172 -20.859 1 90.19 214 ALA A N 1
ATOM 1700 C CA . ALA A 1 214 ? 7.23 -9.445 -22.094 1 90.19 214 ALA A CA 1
ATOM 1701 C C . ALA A 1 214 ? 7.461 -10.406 -23.266 1 90.19 214 ALA A C 1
ATOM 1703 O O . ALA A 1 214 ? 7.07 -10.125 -24.391 1 90.19 214 ALA A O 1
ATOM 1704 N N . SER A 1 215 ? 8 -11.5 -22.969 1 86.75 215 SER A N 1
ATOM 1705 C CA . SER A 1 215 ? 8.328 -12.469 -24.016 1 86.75 215 SER A CA 1
ATOM 1706 C C . SER A 1 215 ? 7.125 -13.336 -24.375 1 86.75 215 SER A C 1
ATOM 1708 O O . SER A 1 215 ? 7.102 -13.969 -25.422 1 86.75 215 SER A O 1
ATOM 1710 N N . SER A 1 216 ? 6.234 -13.508 -23.469 1 76.06 216 SER A N 1
ATOM 1711 C CA . SER A 1 216 ? 5.07 -14.359 -23.688 1 76.06 216 SER A CA 1
ATOM 1712 C C . SER A 1 216 ? 4.008 -13.648 -24.516 1 76.06 216 SER A C 1
ATOM 1714 O O . SER A 1 216 ? 3.053 -14.281 -24.969 1 76.06 216 SER A O 1
ATOM 1716 N N . PHE A 1 217 ? 3.77 -12.367 -24.75 1 63.84 217 PHE A N 1
ATOM 1717 C CA . PHE A 1 217 ? 2.826 -11.641 -25.578 1 63.84 217 PHE A CA 1
ATOM 1718 C C . PHE A 1 217 ? 3.418 -11.375 -26.969 1 63.84 217 PHE A C 1
ATOM 1720 O O . PHE A 1 217 ? 4.387 -10.625 -27.094 1 63.84 217 PHE A O 1
ATOM 1727 N N . PRO A 1 218 ? 3.172 -12.297 -27.859 1 48 218 PRO A N 1
ATOM 1728 C CA . PRO A 1 218 ? 3.654 -12.141 -29.234 1 48 218 PRO A CA 1
ATOM 1729 C C . PRO A 1 218 ? 3.352 -10.758 -29.812 1 48 218 PRO A C 1
ATOM 1731 O O . PRO A 1 218 ? 2.35 -10.141 -29.453 1 48 218 PRO A O 1
ATOM 1734 N N . VAL A 1 219 ? 4.352 -9.883 -30.078 1 37.28 219 VAL A N 1
ATOM 1735 C CA . VAL A 1 219 ? 4.215 -8.773 -31.016 1 37.28 219 VAL A CA 1
ATOM 1736 C C . VAL A 1 219 ? 3.227 -9.148 -32.125 1 37.28 219 VAL A C 1
ATOM 1738 O O . VAL A 1 219 ? 3.49 -10.062 -32.906 1 37.28 219 VAL A O 1
ATOM 1741 N N . LEU A 1 220 ? 1.907 -9.133 -31.812 1 31.45 220 LEU A N 1
ATOM 1742 C CA . LEU A 1 220 ? 1.176 -9.07 -33.094 1 31.45 220 LEU A CA 1
ATOM 1743 C C . LEU A 1 220 ? 1.586 -7.84 -33.875 1 31.45 220 LEU A C 1
ATOM 1745 O O . LEU A 1 220 ? 1.853 -6.781 -33.312 1 31.45 220 LEU A O 1
ATOM 1749 N N . MET B 1 1 ? -20.25 24.75 -27.062 1 33.66 1 MET B N 1
ATOM 1750 C CA . MET B 1 1 ? -20.953 24.203 -25.922 1 33.66 1 MET B CA 1
ATOM 1751 C C . MET B 1 1 ? -19.984 23.672 -24.875 1 33.66 1 MET B C 1
ATOM 1753 O O . MET B 1 1 ? -19.109 22.859 -25.188 1 33.66 1 MET B O 1
ATOM 1757 N N . ASP B 1 2 ? -19.547 24.484 -23.891 1 38.03 2 ASP B N 1
ATOM 1758 C CA . ASP B 1 2 ? -18.609 24.25 -22.797 1 38.03 2 ASP B CA 1
ATOM 1759 C C . ASP B 1 2 ? -18.984 22.984 -22.016 1 38.03 2 ASP B C 1
ATOM 1761 O O . ASP B 1 2 ? -20.109 22.875 -21.531 1 38.03 2 ASP B O 1
ATOM 1765 N N . ASN B 1 3 ? -18.781 21.797 -22.578 1 41.31 3 ASN B N 1
ATOM 1766 C CA . ASN B 1 3 ? -19.062 20.5 -21.969 1 41.31 3 ASN B CA 1
ATOM 1767 C C . ASN B 1 3 ? -18.719 20.5 -20.484 1 41.31 3 ASN B C 1
ATOM 1769 O O . ASN B 1 3 ? -17.562 20.297 -20.109 1 41.31 3 ASN B O 1
ATOM 1773 N N . MET B 1 4 ? -19.25 21.391 -19.688 1 39.09 4 MET B N 1
ATOM 1774 C CA . MET B 1 4 ? -19.125 21.359 -18.234 1 39.09 4 MET B CA 1
ATOM 1775 C C . MET B 1 4 ? -19.438 19.969 -17.703 1 39.09 4 MET B C 1
ATOM 1777 O O . MET B 1 4 ? -20.578 19.5 -17.812 1 39.09 4 MET B O 1
ATOM 1781 N N . ALA B 1 5 ? -18.578 19.016 -17.797 1 46.69 5 ALA B N 1
ATOM 1782 C CA . ALA B 1 5 ? -18.766 17.734 -17.109 1 46.69 5 ALA B CA 1
ATOM 1783 C C . ALA B 1 5 ? -19.594 17.906 -15.836 1 46.69 5 ALA B C 1
ATOM 1785 O O . ALA B 1 5 ? -19.234 18.703 -14.969 1 46.69 5 ALA B O 1
ATOM 1786 N N . LEU B 1 6 ? -20.844 17.922 -15.773 1 50.22 6 LEU B N 1
ATOM 1787 C CA . LEU B 1 6 ? -21.797 18 -14.672 1 50.22 6 LEU B CA 1
ATOM 1788 C C . LEU B 1 6 ? -21.312 17.188 -13.477 1 50.22 6 LEU B C 1
ATOM 1790 O O . LEU B 1 6 ? -21.062 15.984 -13.602 1 50.22 6 LEU B O 1
ATOM 1794 N N . THR B 1 7 ? -20.547 17.766 -12.75 1 64.44 7 THR B N 1
ATOM 1795 C CA . THR B 1 7 ? -20.109 17.125 -11.508 1 64.44 7 THR B CA 1
ATOM 1796 C C . THR B 1 7 ? -21.328 16.719 -10.672 1 64.44 7 THR B C 1
ATOM 1798 O O . THR B 1 7 ? -22.219 17.516 -10.422 1 64.44 7 THR B O 1
ATOM 1801 N N . ARG B 1 8 ? -21.656 15.484 -10.656 1 68.75 8 ARG B N 1
ATOM 1802 C CA . ARG B 1 8 ? -22.734 14.977 -9.828 1 68.75 8 ARG B CA 1
ATOM 1803 C C . ARG B 1 8 ? -22.641 15.516 -8.398 1 68.75 8 ARG B C 1
ATOM 1805 O O . ARG B 1 8 ? -21.547 15.578 -7.828 1 68.75 8 ARG B O 1
ATOM 1812 N N . PRO B 1 9 ? -23.672 16.172 -8.07 1 79.69 9 PRO B N 1
ATOM 1813 C CA . PRO B 1 9 ? -23.641 16.656 -6.688 1 79.69 9 PRO B CA 1
ATOM 1814 C C . PRO B 1 9 ? -23.188 15.57 -5.707 1 79.69 9 PRO B C 1
ATOM 1816 O O . PRO B 1 9 ? -23.469 14.391 -5.914 1 79.69 9 PRO B O 1
ATOM 1819 N N . LYS B 1 10 ? -22.5 15.961 -4.75 1 83.88 10 LYS B N 1
ATOM 1820 C CA . LYS B 1 10 ? -22.016 15.031 -3.729 1 83.88 10 LYS B CA 1
ATOM 1821 C C . LYS B 1 10 ? -23.172 14.453 -2.924 1 83.88 10 LYS B C 1
ATOM 1823 O O . LYS B 1 10 ? -24.125 15.156 -2.605 1 83.88 10 LYS B O 1
ATOM 1828 N N . SER B 1 11 ? -23.125 13.211 -2.693 1 90.5 11 SER B N 1
ATOM 1829 C CA . SER B 1 11 ? -24.078 12.562 -1.798 1 90.5 11 SER B CA 1
ATOM 1830 C C . SER B 1 11 ? -23.906 13.039 -0.36 1 90.5 11 SER B C 1
ATOM 1832 O O . SER B 1 11 ? -22.875 13.617 -0.019 1 90.5 11 SER B O 1
ATOM 1834 N N . LEU B 1 12 ? -24.844 12.891 0.428 1 91.44 12 LEU B N 1
ATOM 1835 C CA . LEU B 1 12 ? -24.766 13.25 1.842 1 91.44 12 LEU B CA 1
ATOM 1836 C C . LEU B 1 12 ? -23.625 12.508 2.533 1 91.44 12 LEU B C 1
ATOM 1838 O O . LEU B 1 12 ? -22.969 13.062 3.414 1 91.44 12 LEU B O 1
ATOM 1842 N N . ARG B 1 13 ? -23.406 11.242 2.139 1 93.62 13 ARG B N 1
ATOM 1843 C CA . ARG B 1 13 ? -22.297 10.461 2.654 1 93.62 13 ARG B CA 1
ATOM 1844 C C . ARG B 1 13 ? -20.953 11.125 2.307 1 93.62 13 ARG B C 1
ATOM 1846 O O . ARG B 1 13 ? -20.078 11.258 3.164 1 93.62 13 ARG B O 1
ATOM 1853 N N . GLU B 1 14 ? -20.812 11.562 1.078 1 94.88 14 GLU B N 1
ATOM 1854 C CA . GLU B 1 14 ? -19.578 12.195 0.621 1 94.88 14 GLU B CA 1
ATOM 1855 C C . GLU B 1 14 ? -19.328 13.508 1.356 1 94.88 14 GLU B C 1
ATOM 1857 O O . GLU B 1 14 ? -18.188 13.82 1.7 1 94.88 14 GLU B O 1
ATOM 1862 N N . LEU B 1 15 ? -20.375 14.203 1.57 1 93.75 15 LEU B N 1
ATOM 1863 C CA . LEU B 1 15 ? -20.25 15.461 2.295 1 93.75 15 LEU B CA 1
ATOM 1864 C C . LEU B 1 15 ? -19.797 15.227 3.732 1 93.75 15 LEU B C 1
ATOM 1866 O O . LEU B 1 15 ? -18.891 15.906 4.223 1 93.75 15 LEU B O 1
ATOM 1870 N N . ALA B 1 16 ? -20.469 14.289 4.367 1 96.19 16 ALA B N 1
ATOM 1871 C CA . ALA B 1 16 ? -20.078 13.945 5.734 1 96.19 16 ALA B CA 1
ATOM 1872 C C . ALA B 1 16 ? -18.641 13.445 5.797 1 96.19 16 ALA B C 1
ATOM 1874 O O . ALA B 1 16 ? -17.891 13.812 6.707 1 96.19 16 ALA B O 1
ATOM 1875 N N . LEU B 1 17 ? -18.297 12.664 4.852 1 97.06 17 LEU B N 1
ATOM 1876 C CA . LEU B 1 17 ? -16.953 12.094 4.777 1 97.06 17 LEU B CA 1
ATOM 1877 C C . LEU B 1 17 ? -15.898 13.188 4.656 1 97.06 17 LEU B C 1
ATOM 1879 O O . LEU B 1 17 ? -14.945 13.227 5.434 1 97.06 17 LEU B O 1
ATOM 1883 N N . GLU B 1 18 ? -16.109 14.039 3.715 1 96.38 18 GLU B N 1
ATOM 1884 C CA . GLU B 1 18 ? -15.148 15.117 3.477 1 96.38 18 GLU B CA 1
ATOM 1885 C C . GLU B 1 18 ? -15.062 16.047 4.68 1 96.38 18 GLU B C 1
ATOM 1887 O O . GLU B 1 18 ? -13.969 16.484 5.059 1 96.38 18 GLU B O 1
ATOM 1892 N N . HIS B 1 19 ? -16.188 16.328 5.223 1 95.56 19 HIS B N 1
ATOM 1893 C CA . HIS B 1 19 ? -16.25 17.203 6.391 1 95.56 19 HIS B CA 1
ATOM 1894 C C . HIS B 1 19 ? -15.438 16.625 7.551 1 95.56 19 HIS B C 1
ATOM 1896 O O . HIS B 1 19 ? -14.609 17.328 8.141 1 95.56 19 HIS B O 1
ATOM 1902 N N . LEU B 1 20 ? -15.648 15.398 7.836 1 97.56 20 LEU B N 1
ATOM 1903 C CA . LEU B 1 20 ? -14.977 14.742 8.961 1 97.56 20 LEU B CA 1
ATOM 1904 C C . LEU B 1 20 ? -13.5 14.539 8.664 1 97.56 20 LEU B C 1
ATOM 1906 O O . LEU B 1 20 ? -12.648 14.789 9.523 1 97.56 20 LEU B O 1
ATOM 1910 N N . ARG B 1 21 ? -13.195 14.117 7.469 1 97.81 21 ARG B N 1
ATOM 1911 C CA . ARG B 1 21 ? -11.805 13.914 7.074 1 97.81 21 ARG B CA 1
ATOM 1912 C C . ARG B 1 21 ? -11 15.203 7.234 1 97.81 21 ARG B C 1
ATOM 1914 O O . ARG B 1 21 ? -9.914 15.195 7.82 1 97.81 21 ARG B O 1
ATOM 1921 N N . ASN B 1 22 ? -11.562 16.297 6.707 1 97.06 22 ASN B N 1
ATOM 1922 C CA . ASN B 1 22 ? -10.875 17.594 6.773 1 97.06 22 ASN B CA 1
ATOM 1923 C C . ASN B 1 22 ? -10.648 18.031 8.219 1 97.06 22 ASN B C 1
ATOM 1925 O O . ASN B 1 22 ? -9.578 18.562 8.547 1 97.06 22 ASN B O 1
ATOM 1929 N N . ARG B 1 23 ? -11.578 17.781 9.031 1 97.44 23 ARG B N 1
ATOM 1930 C CA . ARG B 1 23 ? -11.469 18.203 10.422 1 97.44 23 ARG B CA 1
ATOM 1931 C C . ARG B 1 23 ? -10.477 17.328 11.188 1 97.44 23 ARG B C 1
ATOM 1933 O O . ARG B 1 23 ? -9.797 17.812 12.094 1 97.44 23 ARG B O 1
ATOM 1940 N N . ILE B 1 24 ? -10.391 16.062 10.828 1 97.88 24 ILE B N 1
ATOM 1941 C CA . ILE B 1 24 ? -9.414 15.164 11.453 1 97.88 24 ILE B CA 1
ATOM 1942 C C . ILE B 1 24 ? -8.008 15.516 10.969 1 97.88 24 ILE B C 1
ATOM 1944 O O . ILE B 1 24 ? -7.105 15.719 11.773 1 97.88 24 ILE B O 1
ATOM 1948 N N . VAL B 1 25 ? -7.859 15.68 9.688 1 97.81 25 VAL B N 1
ATOM 1949 C CA . VAL B 1 25 ? -6.559 15.945 9.07 1 97.81 25 VAL B CA 1
ATOM 1950 C C . VAL B 1 25 ? -6.074 17.344 9.477 1 97.81 25 VAL B C 1
ATOM 1952 O O . VAL B 1 25 ? -4.883 17.531 9.734 1 97.81 25 VAL B O 1
ATOM 1955 N N . GLY B 1 26 ? -6.98 18.25 9.57 1 96.75 26 GLY B N 1
ATOM 1956 C CA . GLY B 1 26 ? -6.641 19.609 9.922 1 96.75 26 GLY B CA 1
ATOM 1957 C C . GLY B 1 26 ? -6.41 19.812 11.406 1 96.75 26 GLY B C 1
ATOM 1958 O O . GLY B 1 26 ? -5.957 20.875 11.836 1 96.75 26 GLY B O 1
ATOM 1959 N N . GLY B 1 27 ? -6.828 18.828 12.289 1 96.31 27 GLY B N 1
ATOM 1960 C CA . GLY B 1 27 ? -6.516 18.859 13.711 1 96.31 27 GLY B CA 1
ATOM 1961 C C . GLY B 1 27 ? -7.645 19.422 14.555 1 96.31 27 GLY B C 1
ATOM 1962 O O . GLY B 1 27 ? -7.516 19.531 15.773 1 96.31 27 GLY B O 1
ATOM 1963 N N . GLU B 1 28 ? -8.688 19.844 13.922 1 96.69 28 GLU B N 1
ATOM 1964 C CA . GLU B 1 28 ? -9.828 20.312 14.703 1 96.69 28 GLU B CA 1
ATOM 1965 C C . GLU B 1 28 ? -10.406 19.203 15.57 1 96.69 28 GLU B C 1
ATOM 1967 O O . GLU B 1 28 ? -10.82 19.438 16.703 1 96.69 28 GLU B O 1
ATOM 1972 N N . LEU B 1 29 ? -10.562 18.016 15.008 1 97.12 29 LEU B N 1
ATOM 1973 C CA . LEU B 1 29 ? -10.836 16.812 15.781 1 97.12 29 LEU B CA 1
ATOM 1974 C C . LEU B 1 29 ? -9.539 16.141 16.219 1 97.12 29 LEU B C 1
ATOM 1976 O O . LEU B 1 29 ? -8.773 15.656 15.375 1 97.12 29 LEU B O 1
ATOM 1980 N N . LYS B 1 30 ? -9.289 16.109 17.484 1 95.44 30 LYS B N 1
ATOM 1981 C CA . LYS B 1 30 ? -7.996 15.703 18.031 1 95.44 30 LYS B CA 1
ATOM 1982 C C . LYS B 1 30 ? -7.844 14.188 18.016 1 95.44 30 LYS B C 1
ATOM 1984 O O . LYS B 1 30 ? -8.836 13.453 18.094 1 95.44 30 LYS B O 1
ATOM 1989 N N . MET B 1 31 ? -6.633 13.734 17.953 1 94.81 31 MET B N 1
ATOM 1990 C CA . MET B 1 31 ? -6.352 12.305 18.047 1 94.81 31 MET B CA 1
ATOM 1991 C C . MET B 1 31 ? -6.918 11.727 19.344 1 94.81 31 MET B C 1
ATOM 1993 O O . MET B 1 31 ? -6.746 12.312 20.422 1 94.81 31 MET B O 1
ATOM 1997 N N . GLY B 1 32 ? -7.625 10.625 19.203 1 95.38 32 GLY B N 1
ATOM 1998 C CA . GLY B 1 32 ? -8.211 9.961 20.344 1 95.38 32 GLY B CA 1
ATOM 1999 C C . GLY B 1 32 ? -9.578 10.508 20.719 1 95.38 32 GLY B C 1
ATOM 2000 O O . GLY B 1 32 ? -10.289 9.914 21.531 1 95.38 32 GLY B O 1
ATOM 2001 N N . GLN B 1 33 ? -9.977 11.602 20.125 1 96.31 33 GLN B N 1
ATOM 2002 C CA . GLN B 1 33 ? -11.25 12.25 20.469 1 96.31 33 GLN B CA 1
ATOM 2003 C C . GLN B 1 33 ? -12.43 11.359 20.078 1 96.31 33 GLN B C 1
ATOM 2005 O O . GLN B 1 33 ? -12.445 10.781 18.984 1 96.31 33 GLN B O 1
ATOM 2010 N N . ALA B 1 34 ? -13.391 11.25 20.938 1 96.81 34 ALA B N 1
ATOM 2011 C CA . ALA B 1 34 ? -14.617 10.5 20.641 1 96.81 34 ALA B CA 1
ATOM 2012 C C . ALA B 1 34 ? -15.484 11.242 19.625 1 96.81 34 ALA B C 1
ATOM 2014 O O . ALA B 1 34 ? -15.602 12.469 19.672 1 96.81 34 ALA B O 1
ATOM 2015 N N . LEU B 1 35 ? -16.047 10.492 18.734 1 97.31 35 LEU B N 1
ATOM 2016 C CA . LEU B 1 35 ? -16.938 11.031 17.734 1 97.31 35 LEU B CA 1
ATOM 2017 C C . LEU B 1 35 ? -18.359 10.539 17.953 1 97.31 35 LEU B C 1
ATOM 2019 O O . LEU B 1 35 ? -18.641 9.344 17.797 1 97.31 35 LEU B O 1
ATOM 2023 N N . SER B 1 36 ? -19.266 11.398 18.266 1 94.5 36 SER B N 1
ATOM 2024 C CA . SER B 1 36 ? -20.672 11.055 18.469 1 94.5 36 SER B CA 1
ATOM 2025 C C . SER B 1 36 ? -21.453 11.156 17.156 1 94.5 36 SER B C 1
ATOM 2027 O O . SER B 1 36 ? -21.562 12.234 16.578 1 94.5 36 SER B O 1
ATOM 2029 N N . GLU B 1 37 ? -21.984 10.023 16.75 1 94.12 37 GLU B N 1
ATOM 2030 C CA . GLU B 1 37 ? -22.797 10.008 15.531 1 94.12 37 GLU B CA 1
ATOM 2031 C C . GLU B 1 37 ? -23.938 11.023 15.617 1 94.12 37 GLU B C 1
ATOM 2033 O O . GLU B 1 37 ? -24.203 11.734 14.648 1 94.12 37 GLU B O 1
ATOM 2038 N N . ARG B 1 38 ? -24.562 11.094 16.797 1 94.06 38 ARG B N 1
ATOM 2039 C CA . ARG B 1 38 ? -25.672 12.016 17.016 1 94.06 38 ARG B CA 1
ATOM 2040 C C . ARG B 1 38 ? -25.234 13.461 16.875 1 94.06 38 ARG B C 1
ATOM 2042 O O . ARG B 1 38 ? -25.875 14.25 16.172 1 94.06 38 ARG B O 1
ATOM 2049 N N . ARG B 1 39 ? -24.203 13.828 17.484 1 95.31 39 ARG B N 1
ATOM 2050 C CA . ARG B 1 39 ? -23.703 15.203 17.438 1 95.31 39 ARG B CA 1
ATOM 2051 C C . ARG B 1 39 ? -23.312 15.594 16.016 1 95.31 39 ARG B C 1
ATOM 2053 O O . ARG B 1 39 ? -23.609 16.703 15.57 1 95.31 39 ARG B O 1
ATOM 2060 N N . ILE B 1 40 ? -22.641 14.664 15.305 1 96 40 ILE B N 1
ATOM 2061 C CA . ILE B 1 40 ? -22.219 14.938 13.938 1 96 40 ILE B CA 1
ATOM 2062 C C . ILE B 1 40 ? -23.438 15.109 13.039 1 96 40 ILE B C 1
ATOM 2064 O O . ILE B 1 40 ? -23.484 16.016 12.203 1 96 40 ILE B O 1
ATOM 2068 N N . SER B 1 41 ? -24.344 14.227 13.211 1 96.19 41 SER B N 1
ATOM 2069 C CA . SER B 1 41 ? -25.594 14.312 12.469 1 96.19 41 SER B CA 1
ATOM 2070 C C . SER B 1 41 ? -26.266 15.664 12.68 1 96.19 41 SER B C 1
ATOM 2072 O O . SER B 1 41 ? -26.688 16.312 11.711 1 96.19 41 SER B O 1
ATOM 2074 N N . ASP B 1 42 ? -26.375 16.109 13.906 1 96.12 42 ASP B N 1
ATOM 2075 C CA . ASP B 1 42 ? -26.984 17.391 14.258 1 96.12 42 ASP B CA 1
ATOM 2076 C C . ASP B 1 42 ? -26.219 18.562 13.641 1 96.12 42 ASP B C 1
ATOM 2078 O O . ASP B 1 42 ? -26.812 19.484 13.086 1 96.12 42 ASP B O 1
ATOM 2082 N N . GLU B 1 43 ? -24.969 18.469 13.68 1 94.19 43 GLU B N 1
ATOM 2083 C CA . GLU B 1 43 ? -24.094 19.531 13.172 1 94.19 43 GLU B CA 1
ATOM 2084 C C . GLU B 1 43 ? -24.234 19.688 11.656 1 94.19 43 GLU B C 1
ATOM 2086 O O . GLU B 1 43 ? -24.234 20.797 11.133 1 94.19 43 GLU B O 1
ATOM 2091 N N . LEU B 1 44 ? -24.375 18.562 10.969 1 94.88 44 LEU B N 1
ATOM 2092 C CA . LEU B 1 44 ? -24.391 18.578 9.508 1 94.88 44 LEU B CA 1
ATOM 2093 C C . LEU B 1 44 ? -25.812 18.656 8.977 1 94.88 44 LEU B C 1
ATOM 2095 O O . LEU B 1 44 ? -26.031 18.891 7.785 1 94.88 44 LEU B O 1
ATOM 2099 N N . GLY B 1 45 ? -26.75 18.453 9.828 1 95.12 45 GLY B N 1
ATOM 2100 C CA . GLY B 1 45 ? -28.156 18.484 9.414 1 95.12 45 GLY B CA 1
ATOM 2101 C C . GLY B 1 45 ? -28.531 17.297 8.547 1 95.12 45 GLY B C 1
ATOM 2102 O O . GLY B 1 45 ? -29.25 17.453 7.555 1 95.12 45 GLY B O 1
ATOM 2103 N N . VAL B 1 46 ? -27.969 16.188 8.797 1 95.25 46 VAL B N 1
ATOM 2104 C CA . VAL B 1 46 ? -28.25 14.969 8.055 1 95.25 46 VAL B CA 1
ATOM 2105 C C . VAL B 1 46 ? -28.641 13.852 9.023 1 95.25 46 VAL B C 1
ATOM 2107 O O . VAL B 1 46 ? -28.484 14 10.234 1 95.25 46 VAL B O 1
ATOM 2110 N N . SER B 1 47 ? -29.219 12.789 8.445 1 94 47 SER B N 1
ATOM 2111 C CA . SER B 1 47 ? -29.562 11.641 9.266 1 94 47 SER B CA 1
ATOM 2112 C C . SER B 1 47 ? -28.312 10.883 9.727 1 94 47 SER B C 1
ATOM 2114 O O . SER B 1 47 ? -27.203 11.18 9.273 1 94 47 SER B O 1
ATOM 2116 N N . LYS B 1 48 ? -28.516 9.883 10.562 1 94.44 48 LYS B N 1
ATOM 2117 C CA . LYS B 1 48 ? -27.406 9.117 11.117 1 94.44 48 LYS B CA 1
ATOM 2118 C C . LYS B 1 48 ? -26.812 8.18 10.07 1 94.44 48 LYS B C 1
ATOM 2120 O O . LYS B 1 48 ? -25.625 7.836 10.133 1 94.44 48 LYS B O 1
ATOM 2125 N N . SER B 1 49 ? -27.562 7.824 9.164 1 94.94 49 SER B N 1
ATOM 2126 C CA . SER B 1 49 ? -27.125 6.828 8.195 1 94.94 49 SER B CA 1
ATOM 2127 C C . SER B 1 49 ? -25.922 7.32 7.402 1 94.94 49 SER B C 1
ATOM 2129 O O . SER B 1 49 ? -24.891 6.648 7.348 1 94.94 49 SER B O 1
ATOM 2131 N N . PRO B 1 50 ? -25.953 8.492 6.762 1 95.94 50 PRO B N 1
ATOM 2132 C CA . PRO B 1 50 ? -24.781 8.977 6.039 1 95.94 50 PRO B CA 1
ATOM 2133 C C . PRO B 1 50 ? -23.562 9.172 6.945 1 95.94 50 PRO B C 1
ATOM 2135 O O . PRO B 1 50 ? -22.422 8.977 6.512 1 95.94 50 PRO B O 1
ATOM 2138 N N . VAL B 1 51 ? -23.797 9.523 8.156 1 96.62 51 VAL B N 1
ATOM 2139 C CA . VAL B 1 51 ? -22.703 9.711 9.109 1 96.62 51 VAL B CA 1
ATOM 2140 C C . VAL B 1 51 ? -22.047 8.367 9.422 1 96.62 51 VAL B C 1
ATOM 2142 O O . VAL B 1 51 ? -20.828 8.25 9.422 1 96.62 51 VAL B O 1
ATOM 2145 N N . ARG B 1 52 ? -22.844 7.383 9.617 1 94.94 52 ARG B N 1
ATOM 2146 C CA . ARG B 1 52 ? -22.344 6.043 9.883 1 94.94 52 ARG B CA 1
ATOM 2147 C C . ARG B 1 52 ? -21.516 5.523 8.711 1 94.94 52 ARG B C 1
ATOM 2149 O O . ARG B 1 52 ? -20.453 4.906 8.906 1 94.94 52 ARG B O 1
ATOM 2156 N N . GLU B 1 53 ? -21.953 5.809 7.59 1 95.56 53 GLU B N 1
ATOM 2157 C CA . GLU B 1 53 ? -21.25 5.387 6.391 1 95.56 53 GLU B CA 1
ATOM 2158 C C . GLU B 1 53 ? -19.906 6.121 6.254 1 95.56 53 GLU B C 1
ATOM 2160 O O . GLU B 1 53 ? -18.906 5.527 5.867 1 95.56 53 GLU B O 1
ATOM 2165 N N . ALA B 1 54 ? -19.938 7.355 6.523 1 97.06 54 ALA B N 1
ATOM 2166 C CA . ALA B 1 54 ? -18.719 8.156 6.48 1 97.06 54 ALA B CA 1
ATOM 2167 C C . ALA B 1 54 ? -17.703 7.656 7.508 1 97.06 54 ALA B C 1
ATOM 2169 O O . ALA B 1 54 ? -16.516 7.523 7.199 1 97.06 54 ALA B O 1
ATOM 2170 N N . LEU B 1 55 ? -18.234 7.367 8.664 1 97.25 55 LEU B N 1
ATOM 2171 C CA . LEU B 1 55 ? -17.359 6.875 9.727 1 97.25 55 LEU B CA 1
ATOM 2172 C C . LEU B 1 55 ? -16.781 5.516 9.359 1 97.25 55 LEU B C 1
ATOM 2174 O O . LEU B 1 55 ? -15.617 5.238 9.648 1 97.25 55 LEU B O 1
ATOM 2178 N N . ALA B 1 56 ? -17.531 4.711 8.75 1 94.69 56 ALA B N 1
ATOM 2179 C CA . ALA B 1 56 ? -17.047 3.41 8.297 1 94.69 56 ALA B CA 1
ATOM 2180 C C . ALA B 1 56 ? -15.922 3.574 7.273 1 94.69 56 ALA B C 1
ATOM 2182 O O . ALA B 1 56 ? -14.922 2.854 7.316 1 94.69 56 ALA B O 1
ATOM 2183 N N . GLN B 1 57 ? -16.094 4.531 6.371 1 94.94 57 GLN B N 1
ATOM 2184 C CA . GLN B 1 57 ? -15.07 4.785 5.375 1 94.94 57 GLN B CA 1
ATOM 2185 C C . GLN B 1 57 ? -13.805 5.355 6.02 1 94.94 57 GLN B C 1
ATOM 2187 O O . GLN B 1 57 ? -12.695 4.984 5.648 1 94.94 57 GLN B O 1
ATOM 2192 N N . LEU B 1 58 ? -14 6.215 6.922 1 97.31 58 LEU B N 1
ATOM 2193 C CA . LEU B 1 58 ? -12.859 6.793 7.625 1 97.31 58 LEU B CA 1
ATOM 2194 C C . LEU B 1 58 ? -12.109 5.727 8.414 1 97.31 58 LEU B C 1
ATOM 2196 O O . LEU B 1 58 ? -10.883 5.801 8.562 1 97.31 58 LEU B O 1
ATOM 2200 N N . ARG B 1 59 ? -12.836 4.742 8.945 1 95.88 59 ARG B N 1
ATOM 2201 C CA . ARG B 1 59 ? -12.203 3.6 9.594 1 95.88 59 ARG B CA 1
ATOM 2202 C C . ARG B 1 59 ? -11.328 2.826 8.609 1 95.88 59 ARG B C 1
ATOM 2204 O O . ARG B 1 59 ? -10.195 2.473 8.93 1 95.88 59 ARG B O 1
ATOM 2211 N N . ASP B 1 60 ? -11.852 2.672 7.445 1 90.5 60 ASP B N 1
ATOM 2212 C CA . ASP B 1 60 ? -11.109 1.957 6.414 1 90.5 60 ASP B CA 1
ATOM 2213 C C . ASP B 1 60 ? -9.859 2.73 6.004 1 90.5 60 ASP B C 1
ATOM 2215 O O . ASP B 1 60 ? -8.852 2.133 5.613 1 90.5 60 ASP B O 1
ATOM 2219 N N . GLU B 1 61 ? -9.922 4.016 6.148 1 93.38 61 GLU B N 1
ATOM 2220 C CA . GLU B 1 61 ? -8.789 4.871 5.816 1 93.38 61 GLU B CA 1
ATOM 2221 C C . GLU B 1 61 ? -7.812 4.973 6.984 1 93.38 61 GLU B C 1
ATOM 2223 O O . GLU B 1 61 ? -6.73 5.551 6.852 1 93.38 61 GLU B O 1
ATOM 2228 N N . GLY B 1 62 ? -8.211 4.477 8.141 1 95.12 62 GLY B N 1
ATOM 2229 C CA . GLY B 1 62 ? -7.352 4.473 9.32 1 95.12 62 GLY B CA 1
ATOM 2230 C C . GLY B 1 62 ? -7.445 5.75 10.133 1 95.12 62 GLY B C 1
ATOM 2231 O O . GLY B 1 62 ? -6.621 5.992 11.016 1 95.12 62 GLY B O 1
ATOM 2232 N N . LEU B 1 63 ? -8.453 6.57 9.875 1 97.88 63 LEU B N 1
ATOM 2233 C CA . LEU B 1 63 ? -8.57 7.867 10.531 1 97.88 63 LEU B CA 1
ATOM 2234 C C . LEU B 1 63 ? -9.492 7.781 11.742 1 97.88 63 LEU B C 1
ATOM 2236 O O . LEU B 1 63 ? -9.516 8.688 12.578 1 97.88 63 LEU B O 1
ATOM 2240 N N . VAL B 1 64 ? -10.273 6.668 11.758 1 97.69 64 VAL B N 1
ATOM 2241 C CA . VAL B 1 64 ? -11.227 6.449 12.836 1 97.69 64 VAL B CA 1
ATOM 2242 C C . VAL B 1 64 ? -11.172 4.992 13.289 1 97.69 64 VAL B C 1
ATOM 2244 O O . VAL B 1 64 ? -10.961 4.09 12.477 1 97.69 64 VAL B O 1
ATOM 2247 N N . THR B 1 65 ? -11.273 4.754 14.547 1 96.12 65 THR B N 1
ATOM 2248 C CA .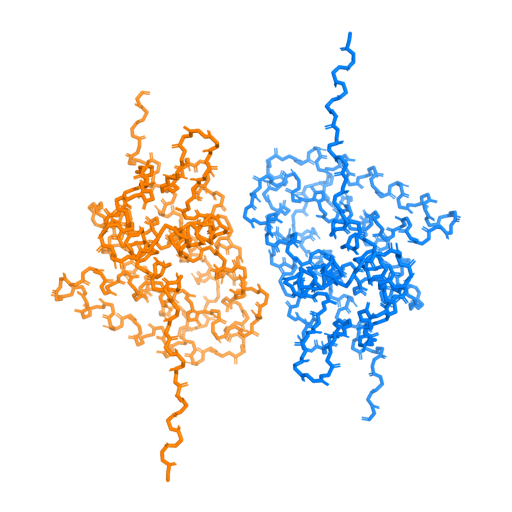 THR B 1 65 ? -11.508 3.422 15.102 1 96.12 65 THR B CA 1
ATOM 2249 C C . THR B 1 65 ? -12.93 3.295 15.633 1 96.12 65 THR B C 1
ATOM 2251 O O . THR B 1 65 ? -13.477 4.25 16.188 1 96.12 65 THR B O 1
ATOM 2254 N N . ILE B 1 66 ? -13.492 2.197 15.391 1 94.12 66 ILE B N 1
ATOM 2255 C CA . ILE B 1 66 ? -14.844 1.936 15.883 1 94.12 66 ILE B CA 1
ATOM 2256 C C . ILE B 1 66 ? -14.836 0.689 16.766 1 94.12 66 ILE B C 1
ATOM 2258 O O . ILE B 1 66 ? -14.43 -0.389 16.328 1 94.12 66 ILE B O 1
ATOM 2262 N N . GLU B 1 67 ? -15.117 0.755 17.953 1 88.69 67 GLU B N 1
ATOM 2263 C CA . GLU B 1 67 ? -15.211 -0.364 18.875 1 88.69 67 GLU B CA 1
ATOM 2264 C C . GLU B 1 67 ? -16.641 -0.577 19.344 1 88.69 67 GLU B C 1
ATOM 2266 O O . GLU B 1 67 ? -17.375 0.388 19.594 1 88.69 67 GLU B O 1
ATOM 2271 N N . PRO B 1 68 ? -16.922 -1.853 19.469 1 84.94 68 PRO B N 1
ATOM 2272 C CA . PRO B 1 68 ? -18.25 -2.139 19.984 1 84.94 68 PRO B CA 1
ATOM 2273 C C . PRO B 1 68 ? -18.5 -1.518 21.359 1 84.94 68 PRO B C 1
ATOM 2275 O O . PRO B 1 68 ? -17.609 -1.537 22.219 1 84.94 68 PRO B O 1
ATOM 2278 N N . GLN B 1 69 ? -19.609 -0.841 21.547 1 82.62 69 GLN B N 1
ATOM 2279 C CA . GLN B 1 69 ? -20.094 -0.267 22.797 1 82.62 69 GLN B CA 1
ATOM 2280 C C . GLN B 1 69 ? -19.312 0.984 23.172 1 82.62 69 GLN B C 1
ATOM 2282 O O . GLN B 1 69 ? -19.625 1.652 24.156 1 82.62 69 GLN B O 1
ATOM 2287 N N . LYS B 1 70 ? -18.125 1.288 22.547 1 84.88 70 LYS B N 1
ATOM 2288 C CA . LYS B 1 70 ? -17.344 2.477 22.859 1 84.88 70 LYS B CA 1
ATOM 2289 C C . LYS B 1 70 ? -17.531 3.562 21.812 1 84.88 70 LYS B C 1
ATOM 2291 O O . LYS B 1 70 ? -17.234 4.734 22.062 1 84.88 70 LYS B O 1
ATOM 2296 N N . GLY B 1 71 ? -17.984 3.084 20.656 1 91.12 71 GLY B N 1
ATOM 2297 C CA . GLY B 1 71 ? -18.266 4.059 19.609 1 91.12 71 GLY B CA 1
ATOM 2298 C C . GLY B 1 71 ? -17.062 4.363 18.75 1 91.12 71 GLY B C 1
ATOM 2299 O O . GLY B 1 71 ? -16.125 3.566 18.672 1 91.12 71 GLY B O 1
ATOM 2300 N N . ALA B 1 72 ? -17.125 5.535 17.984 1 96.69 72 ALA B N 1
ATOM 2301 C CA . ALA B 1 72 ? -16.094 5.957 17.047 1 96.69 72 ALA B CA 1
ATOM 2302 C C . ALA B 1 72 ? -15.164 6.98 17.688 1 96.69 72 ALA B C 1
ATOM 2304 O O . ALA B 1 72 ? -15.609 7.855 18.422 1 96.69 72 ALA B O 1
ATOM 2305 N N . ARG B 1 73 ? -13.82 6.852 17.406 1 97.75 73 ARG B N 1
ATOM 2306 C CA . ARG B 1 73 ? -12.812 7.805 17.875 1 97.75 73 ARG B CA 1
ATOM 2307 C C . ARG B 1 73 ? -11.812 8.125 16.781 1 97.75 73 ARG B C 1
ATOM 2309 O O . ARG B 1 73 ? -11.547 7.293 15.906 1 97.75 73 ARG B O 1
ATOM 2316 N N . VAL B 1 74 ? -11.328 9.312 16.828 1 98.12 74 VAL B N 1
ATOM 2317 C CA . VAL B 1 74 ? -10.211 9.641 15.953 1 98.12 74 VAL B CA 1
ATOM 2318 C C . VAL B 1 74 ? -9.016 8.75 16.281 1 98.12 74 VAL B C 1
ATOM 2320 O O . VAL B 1 74 ? -8.758 8.461 17.453 1 98.12 74 VAL B O 1
ATOM 2323 N N . PHE B 1 75 ? -8.273 8.367 15.344 1 97.19 75 PHE B N 1
ATOM 2324 C CA . PHE B 1 75 ? -7.164 7.445 15.547 1 97.19 75 PHE B CA 1
ATOM 2325 C C . PHE B 1 75 ? -6.098 8.062 16.453 1 97.19 75 PHE B C 1
ATOM 2327 O O . PHE B 1 75 ? -6.047 9.289 16.609 1 97.19 75 PHE B O 1
ATOM 2334 N N . THR B 1 76 ? -5.281 7.23 17.062 1 95.75 76 THR B N 1
ATOM 2335 C CA . THR B 1 76 ? -4.043 7.586 17.75 1 95.75 76 THR B CA 1
ATOM 2336 C C . THR B 1 76 ? -2.873 6.773 17.203 1 95.75 76 THR B C 1
ATOM 2338 O O . THR B 1 76 ? -3.07 5.82 16.453 1 95.75 76 THR B O 1
ATOM 2341 N N . LEU B 1 77 ? -1.719 7.258 17.516 1 96.06 77 LEU B N 1
ATOM 2342 C CA . LEU B 1 77 ? -0.513 6.535 17.125 1 96.06 77 LEU B CA 1
ATOM 2343 C C . LEU B 1 77 ? 0.435 6.371 18.312 1 96.06 77 LEU B C 1
ATOM 2345 O O . LEU B 1 77 ? 0.7 7.332 19.031 1 96.06 77 LEU B O 1
ATOM 2349 N N . THR B 1 78 ? 0.849 5.168 18.516 1 95.56 78 THR B N 1
ATOM 2350 C CA . THR B 1 78 ? 1.973 4.945 19.422 1 95.56 78 THR B CA 1
ATOM 2351 C C . THR B 1 78 ? 3.293 5.289 18.734 1 95.56 78 THR B C 1
ATOM 2353 O O . THR B 1 78 ? 3.338 5.469 17.516 1 95.56 78 THR B O 1
ATOM 2356 N N . GLU B 1 79 ? 4.348 5.441 19.5 1 96.25 79 GLU B N 1
ATOM 2357 C CA . GLU B 1 79 ? 5.672 5.648 18.922 1 96.25 79 GLU B CA 1
ATOM 2358 C C . GLU B 1 79 ? 6.02 4.543 17.938 1 96.25 79 GLU B C 1
ATOM 2360 O O . GLU B 1 79 ? 6.59 4.812 16.875 1 96.25 79 GLU B O 1
ATOM 2365 N N . HIS B 1 80 ? 5.652 3.371 18.344 1 96.5 80 HIS B N 1
ATOM 2366 C CA . HIS B 1 80 ? 5.898 2.225 17.469 1 96.5 80 HIS B CA 1
ATOM 2367 C C . HIS B 1 80 ? 5.188 2.379 16.141 1 96.5 80 HIS B C 1
ATOM 2369 O O . HIS B 1 80 ? 5.773 2.123 15.078 1 96.5 80 HIS B O 1
ATOM 2375 N N . GLU B 1 81 ? 3.994 2.812 16.141 1 96.75 81 GLU B N 1
ATOM 2376 C CA . GLU B 1 81 ? 3.213 2.996 14.922 1 96.75 81 GLU B CA 1
ATOM 2377 C C . GLU B 1 81 ? 3.77 4.137 14.078 1 96.75 81 GLU B C 1
ATOM 2379 O O . GLU B 1 81 ? 3.764 4.066 12.852 1 96.75 81 GLU B O 1
ATOM 2384 N N . VAL B 1 82 ? 4.246 5.199 14.695 1 97.69 82 VAL B N 1
ATOM 2385 C CA . VAL B 1 82 ? 4.867 6.309 13.977 1 97.69 82 VAL B CA 1
ATOM 2386 C C . VAL B 1 82 ? 6.133 5.828 13.273 1 97.69 82 VAL B C 1
ATOM 2388 O O . VAL B 1 82 ? 6.371 6.168 12.109 1 97.69 82 VAL B O 1
ATOM 2391 N N . ASN B 1 83 ? 6.91 4.992 13.984 1 97.69 83 ASN B N 1
ATOM 2392 C CA . ASN B 1 83 ? 8.102 4.422 13.359 1 97.69 83 ASN B CA 1
ATOM 2393 C C . ASN B 1 83 ? 7.742 3.578 12.141 1 97.69 83 ASN B C 1
ATOM 2395 O O . ASN B 1 83 ? 8.43 3.631 11.125 1 97.69 83 ASN B O 1
ATOM 2399 N N . GLN B 1 84 ? 6.688 2.828 12.25 1 98.19 84 GLN B N 1
ATOM 2400 C CA . GLN B 1 84 ? 6.254 1.989 11.141 1 98.19 84 GLN B CA 1
ATOM 2401 C C . GLN B 1 84 ? 5.852 2.836 9.938 1 98.19 84 GLN B C 1
ATOM 2403 O O . GLN B 1 84 ? 6.207 2.518 8.797 1 98.19 84 GLN B O 1
ATOM 2408 N N . ILE B 1 85 ? 5.086 3.863 10.164 1 98 85 ILE B N 1
ATOM 2409 C CA . ILE B 1 85 ? 4.629 4.703 9.062 1 98 85 ILE B CA 1
ATOM 2410 C C . ILE B 1 85 ? 5.82 5.398 8.414 1 98 85 ILE B C 1
ATOM 2412 O O . ILE B 1 85 ? 5.848 5.594 7.195 1 98 85 ILE B O 1
ATOM 2416 N N . CYS B 1 86 ? 6.801 5.836 9.211 1 98.56 86 CYS B N 1
ATOM 2417 C CA . CYS B 1 86 ? 7.992 6.488 8.68 1 98.56 86 CYS B CA 1
ATOM 2418 C C . CYS B 1 86 ? 8.805 5.531 7.82 1 98.56 86 CYS B C 1
ATOM 2420 O O . CYS B 1 86 ? 9.266 5.898 6.738 1 98.56 86 CYS B O 1
ATOM 2422 N N . ASP B 1 87 ? 8.945 4.246 8.281 1 98.5 87 ASP B N 1
ATOM 2423 C CA . ASP B 1 87 ? 9.617 3.232 7.477 1 98.5 87 ASP B CA 1
ATOM 2424 C C . ASP B 1 87 ? 8.914 3.035 6.137 1 98.5 87 ASP B C 1
ATOM 2426 O O . ASP B 1 87 ? 9.562 2.947 5.094 1 98.5 87 ASP B O 1
ATOM 2430 N N . PHE B 1 88 ? 7.637 2.967 6.195 1 98.75 88 PHE B N 1
ATOM 2431 C CA . PHE B 1 88 ? 6.809 2.814 5.004 1 98.75 88 PHE B CA 1
ATOM 2432 C C . PHE B 1 88 ? 7.031 3.975 4.039 1 98.75 88 PHE B C 1
ATOM 2434 O O . PHE B 1 88 ? 7.281 3.762 2.852 1 98.75 88 PHE B O 1
ATOM 2441 N N . ARG B 1 89 ? 6.934 5.203 4.516 1 98.88 89 ARG B N 1
ATOM 2442 C CA . ARG B 1 89 ? 7.125 6.391 3.686 1 98.88 89 ARG B CA 1
ATOM 2443 C C . ARG B 1 89 ? 8.5 6.379 3.023 1 98.88 89 ARG B C 1
ATOM 2445 O O . ARG B 1 89 ? 8.617 6.625 1.823 1 98.88 89 ARG B O 1
ATOM 2452 N N . GLN B 1 90 ? 9.547 6.102 3.848 1 98.62 90 GLN B N 1
ATOM 2453 C CA . GLN B 1 90 ? 10.891 6.098 3.287 1 98.62 90 GLN B CA 1
ATOM 2454 C C . GLN B 1 90 ? 11.008 5.09 2.146 1 98.62 90 GLN B C 1
ATOM 2456 O O . GLN B 1 90 ? 11.586 5.391 1.1 1 98.62 90 GLN B O 1
ATOM 2461 N N . ALA B 1 91 ? 10.43 3.959 2.334 1 98.38 91 ALA B N 1
ATOM 2462 C CA . ALA B 1 91 ? 10.523 2.908 1.323 1 98.38 91 ALA B CA 1
ATOM 2463 C C . ALA B 1 91 ? 9.844 3.338 0.026 1 98.38 91 ALA B C 1
ATOM 2465 O O . ALA B 1 91 ? 10.461 3.312 -1.042 1 98.38 91 ALA B O 1
ATOM 2466 N N . ILE B 1 92 ? 8.641 3.773 0.093 1 98.5 92 ILE B N 1
ATOM 2467 C CA . ILE B 1 92 ? 7.859 3.963 -1.126 1 98.5 92 ILE B CA 1
ATOM 2468 C C . ILE B 1 92 ? 8.227 5.297 -1.771 1 98.5 92 ILE B C 1
ATOM 2470 O O . ILE B 1 92 ? 8.25 5.414 -3 1 98.5 92 ILE B O 1
ATOM 2474 N N . GLU B 1 93 ? 8.508 6.359 -0.973 1 98.75 93 GLU B N 1
ATOM 2475 C CA . GLU B 1 93 ? 8.852 7.656 -1.55 1 98.75 93 GLU B CA 1
ATOM 2476 C C . GLU B 1 93 ? 10.227 7.617 -2.211 1 98.75 93 GLU B C 1
ATOM 2478 O O . GLU B 1 93 ? 10.43 8.227 -3.264 1 98.75 93 GLU B O 1
ATOM 2483 N N . VAL B 1 94 ? 11.219 6.891 -1.599 1 98.62 94 VAL B N 1
ATOM 2484 C CA . VAL B 1 94 ? 12.523 6.738 -2.232 1 98.62 94 VAL B CA 1
ATOM 2485 C C . VAL B 1 94 ? 12.359 6.051 -3.586 1 98.62 94 VAL B C 1
ATOM 2487 O O . VAL B 1 94 ? 12.914 6.508 -4.59 1 98.62 94 VAL B O 1
ATOM 2490 N N . ALA B 1 95 ? 11.594 4.98 -3.584 1 98.62 95 ALA B N 1
ATOM 2491 C CA . ALA B 1 95 ? 11.367 4.266 -4.836 1 98.62 95 ALA B CA 1
ATOM 2492 C C . ALA B 1 95 ? 10.688 5.172 -5.863 1 98.62 95 ALA B C 1
ATOM 2494 O O . ALA B 1 95 ? 11.062 5.168 -7.039 1 98.62 95 ALA B O 1
ATOM 2495 N N . ALA B 1 96 ? 9.695 5.918 -5.43 1 98.75 96 ALA B N 1
ATOM 2496 C CA . ALA B 1 96 ? 8.977 6.824 -6.32 1 98.75 96 ALA B CA 1
ATOM 2497 C C . ALA B 1 96 ? 9.906 7.898 -6.875 1 98.75 96 ALA B C 1
ATOM 2499 O O . ALA B 1 96 ? 9.836 8.242 -8.062 1 98.75 96 ALA B O 1
ATOM 2500 N N . PHE B 1 97 ? 10.797 8.445 -6.066 1 98.75 97 PHE B N 1
ATOM 2501 C CA . PHE B 1 97 ? 11.773 9.422 -6.527 1 98.75 97 PHE B CA 1
ATOM 2502 C C . PHE B 1 97 ? 12.68 8.828 -7.594 1 98.75 97 PHE B C 1
ATOM 2504 O O . PHE B 1 97 ? 12.953 9.469 -8.609 1 98.75 97 PHE B O 1
ATOM 2511 N N . GLU B 1 98 ? 13.172 7.613 -7.359 1 98.25 98 GLU B N 1
ATOM 2512 C CA . GLU B 1 98 ? 14.07 6.957 -8.305 1 98.25 98 GLU B CA 1
ATOM 2513 C C . GLU B 1 98 ? 13.422 6.832 -9.68 1 98.25 98 GLU B C 1
ATOM 2515 O O . GLU B 1 98 ? 14.047 7.141 -10.703 1 98.25 98 GLU B O 1
ATOM 2520 N N . ILE B 1 99 ? 12.234 6.438 -9.664 1 98.25 99 ILE B N 1
ATOM 2521 C CA . ILE B 1 99 ? 11.516 6.238 -10.914 1 98.25 99 ILE B CA 1
ATOM 2522 C C . ILE B 1 99 ? 11.203 7.59 -11.547 1 98.25 99 ILE B C 1
ATOM 2524 O O . ILE B 1 99 ? 11.414 7.789 -12.75 1 98.25 99 ILE B O 1
ATOM 2528 N N . ALA B 1 100 ? 10.688 8.539 -10.758 1 98.44 100 ALA B N 1
ATOM 2529 C CA . ALA B 1 100 ? 10.289 9.852 -11.258 1 98.44 100 ALA B CA 1
ATOM 2530 C C . ALA B 1 100 ? 11.477 10.586 -11.867 1 98.44 100 ALA B C 1
ATOM 2532 O O . ALA B 1 100 ? 11.328 11.281 -12.875 1 98.44 100 ALA B O 1
ATOM 2533 N N . LEU B 1 101 ? 12.688 10.484 -11.273 1 98.06 101 LEU B N 1
ATOM 2534 C CA . LEU B 1 101 ? 13.875 11.156 -11.781 1 98.06 101 LEU B CA 1
ATOM 2535 C C . LEU B 1 101 ? 14.281 10.594 -13.141 1 98.06 101 LEU B C 1
ATOM 2537 O O . LEU B 1 101 ? 14.703 11.336 -14.023 1 98.06 101 LEU B O 1
ATOM 2541 N N . LYS B 1 102 ? 14.156 9.297 -13.258 1 96.25 102 LYS B N 1
ATOM 2542 C CA . LYS B 1 102 ? 14.516 8.641 -14.508 1 96.25 102 LYS B CA 1
ATOM 2543 C C . LYS B 1 102 ? 13.531 9 -15.625 1 96.25 102 LYS B C 1
ATOM 2545 O O . LYS B 1 102 ? 13.93 9.18 -16.781 1 96.25 102 LYS B O 1
ATOM 2550 N N . ARG B 1 103 ? 12.32 9.219 -15.312 1 95.56 103 ARG B N 1
ATOM 2551 C CA . ARG B 1 103 ? 11.281 9.344 -16.328 1 95.56 103 ARG B CA 1
ATOM 2552 C C . ARG B 1 103 ? 10.945 10.812 -16.578 1 95.56 103 ARG B C 1
ATOM 2554 O O . ARG B 1 103 ? 10.68 11.203 -17.719 1 95.56 103 ARG B O 1
ATOM 2561 N N . ASN B 1 104 ? 10.836 11.578 -15.445 1 97.06 104 ASN B N 1
ATOM 2562 C CA . ASN B 1 104 ? 10.219 12.898 -15.516 1 97.06 104 ASN B CA 1
ATOM 2563 C C . ASN B 1 104 ? 10.938 13.906 -14.633 1 97.06 104 ASN B C 1
ATOM 2565 O O . ASN B 1 104 ? 10.297 14.672 -13.906 1 97.06 104 ASN B O 1
ATOM 2569 N N . GLN B 1 105 ? 12.25 13.867 -14.672 1 97.25 105 GLN B N 1
ATOM 2570 C CA . GLN B 1 105 ? 13.016 14.703 -13.75 1 97.25 105 GLN B CA 1
ATOM 2571 C C . GLN B 1 105 ? 12.648 16.172 -13.914 1 97.25 105 GLN B C 1
ATOM 2573 O O . GLN B 1 105 ? 12.461 16.891 -12.93 1 97.25 105 GLN B O 1
ATOM 2578 N N . LYS B 1 106 ? 12.586 16.703 -15.141 1 97.88 106 LYS B N 1
ATOM 2579 C CA . LYS B 1 106 ? 12.312 18.109 -15.383 1 97.88 106 LYS B CA 1
ATOM 2580 C C . LYS B 1 106 ? 10.93 18.5 -14.883 1 97.88 106 LYS B C 1
ATOM 2582 O O . LYS B 1 106 ? 10.766 19.547 -14.227 1 97.88 106 LYS B O 1
ATOM 2587 N N . ALA B 1 107 ? 9.945 17.688 -15.188 1 98.56 107 ALA B N 1
ATOM 2588 C CA . ALA B 1 107 ? 8.578 17.953 -14.742 1 98.56 107 ALA B CA 1
ATOM 2589 C C . ALA B 1 107 ? 8.484 17.891 -13.219 1 98.56 107 ALA B C 1
ATOM 2591 O O . ALA B 1 107 ? 7.824 18.734 -12.602 1 98.56 107 ALA B O 1
ATOM 2592 N N . LEU B 1 108 ? 9.148 16.906 -12.648 1 98.69 108 LEU B N 1
ATOM 2593 C CA . LEU B 1 108 ? 9.164 16.797 -11.195 1 98.69 108 LEU B CA 1
ATOM 2594 C C . LEU B 1 108 ? 9.812 18.016 -10.562 1 98.69 108 LEU B C 1
ATOM 2596 O O . LEU B 1 108 ? 9.281 18.578 -9.602 1 98.69 108 LEU B O 1
ATOM 2600 N N . SER B 1 109 ? 10.953 18.391 -11.086 1 98.56 109 SER B N 1
ATOM 2601 C CA . SER B 1 109 ? 11.656 19.562 -10.578 1 98.56 109 SER B CA 1
ATOM 2602 C C . SER B 1 109 ? 10.773 20.812 -10.664 1 98.56 109 SER B C 1
ATOM 2604 O O . SER B 1 109 ? 10.695 21.594 -9.711 1 98.56 109 SER B O 1
ATOM 2606 N N . LYS B 1 110 ? 10.125 21.016 -11.742 1 98.69 110 LYS B N 1
ATOM 2607 C CA . LYS B 1 110 ? 9.242 22.172 -11.93 1 98.69 110 LYS B CA 1
ATOM 2608 C C . LYS B 1 110 ? 8.109 22.156 -10.914 1 98.69 110 LYS B C 1
ATOM 2610 O O . LYS B 1 110 ? 7.816 23.188 -10.297 1 98.69 110 LYS B O 1
ATOM 2615 N N . ASP B 1 111 ? 7.441 21.031 -10.773 1 98.69 111 ASP B N 1
ATOM 2616 C CA . ASP B 1 111 ? 6.352 20.906 -9.805 1 98.69 111 ASP B CA 1
ATOM 2617 C C . ASP B 1 111 ? 6.824 21.234 -8.391 1 98.69 111 ASP B C 1
ATOM 2619 O O . ASP B 1 111 ? 6.172 22 -7.68 1 98.69 111 ASP B O 1
ATOM 2623 N N . MET B 1 112 ? 7.957 20.688 -8 1 98.69 112 MET B N 1
ATOM 2624 C CA . MET B 1 112 ? 8.438 20.828 -6.629 1 98.69 112 MET B CA 1
ATOM 2625 C C . MET B 1 112 ? 8.859 22.281 -6.355 1 98.69 112 MET B C 1
ATOM 2627 O O . MET B 1 112 ? 8.602 22.812 -5.277 1 98.69 112 MET B O 1
ATOM 2631 N N . LYS B 1 113 ? 9.461 22.891 -7.328 1 98.5 113 LYS B N 1
ATOM 2632 C CA . LYS B 1 113 ? 9.852 24.297 -7.172 1 98.5 113 LYS B CA 1
ATOM 2633 C C . LYS B 1 113 ? 8.625 25.188 -7.031 1 98.5 113 LYS B C 1
ATOM 2635 O O . LYS B 1 113 ? 8.617 26.109 -6.211 1 98.5 113 LYS B O 1
ATOM 2640 N N . ARG B 1 114 ? 7.672 24.922 -7.863 1 98.75 114 ARG B N 1
ATOM 2641 C CA . ARG B 1 114 ? 6.434 25.688 -7.777 1 98.75 114 ARG B CA 1
ATOM 2642 C C . ARG B 1 114 ? 5.781 25.516 -6.41 1 98.75 114 ARG B C 1
ATOM 2644 O O . ARG B 1 114 ? 5.355 26.484 -5.789 1 98.75 114 ARG B O 1
ATOM 2651 N N . ILE B 1 115 ? 5.684 24.312 -5.914 1 98.88 115 ILE B N 1
ATOM 2652 C CA . ILE B 1 115 ? 5.039 24.016 -4.637 1 98.88 115 ILE B CA 1
ATOM 2653 C C . ILE B 1 115 ? 5.82 24.688 -3.506 1 98.88 115 ILE B C 1
ATOM 2655 O O . ILE B 1 115 ? 5.227 25.281 -2.604 1 98.88 115 ILE B O 1
ATOM 2659 N N . VAL B 1 116 ? 7.168 24.641 -3.566 1 98.75 116 VAL B N 1
ATOM 2660 C CA . VAL B 1 116 ? 8 25.25 -2.543 1 98.75 116 VAL B CA 1
ATOM 2661 C C . VAL B 1 116 ? 7.77 26.766 -2.529 1 98.75 116 VAL B C 1
ATOM 2663 O O . VAL B 1 116 ? 7.699 27.375 -1.463 1 98.75 116 VAL B O 1
ATOM 2666 N N . LYS B 1 117 ? 7.656 27.328 -3.719 1 98.81 117 LYS B N 1
ATOM 2667 C CA . LYS B 1 117 ? 7.336 28.75 -3.812 1 98.81 117 LYS B CA 1
ATOM 2668 C C . LYS B 1 117 ? 6.004 29.062 -3.137 1 98.81 117 LYS B C 1
ATOM 2670 O O . LYS B 1 117 ? 5.891 30.031 -2.385 1 98.81 117 LYS B O 1
ATOM 2675 N N . ASP B 1 118 ? 5.016 28.281 -3.377 1 98.81 118 ASP B N 1
ATOM 2676 C CA . ASP B 1 118 ? 3.701 28.453 -2.768 1 98.81 118 ASP B CA 1
ATOM 2677 C C . ASP B 1 118 ? 3.764 28.219 -1.259 1 98.81 118 ASP B C 1
ATOM 2679 O O . ASP B 1 118 ? 3.051 28.891 -0.499 1 98.81 118 ASP B O 1
ATOM 2683 N N . MET B 1 119 ? 4.586 27.281 -0.849 1 98.62 119 MET B N 1
ATOM 2684 C CA . MET B 1 119 ? 4.793 27.047 0.578 1 98.62 119 MET B CA 1
ATOM 2685 C C . MET B 1 119 ? 5.375 28.281 1.252 1 98.62 119 MET B C 1
ATOM 2687 O O . MET B 1 119 ? 4.93 28.688 2.332 1 98.62 119 MET B O 1
ATOM 2691 N N . ASP B 1 120 ? 6.352 28.875 0.62 1 98.5 120 ASP B N 1
ATOM 2692 C CA . ASP B 1 120 ? 6.961 30.078 1.149 1 98.5 120 ASP B CA 1
ATOM 2693 C C . ASP B 1 120 ? 5.922 31.188 1.313 1 98.5 120 ASP B C 1
ATOM 2695 O O . ASP B 1 120 ? 5.883 31.859 2.346 1 98.5 120 ASP B O 1
ATOM 2699 N N . ALA B 1 121 ? 5.102 31.359 0.306 1 98.56 121 ALA B N 1
ATOM 2700 C CA . ALA B 1 121 ? 4.051 32.375 0.35 1 98.56 121 ALA B CA 1
ATOM 2701 C C . ALA B 1 121 ? 3.072 32.094 1.489 1 98.56 121 ALA B C 1
ATOM 2703 O O . ALA B 1 121 ? 2.658 33.031 2.195 1 98.56 121 ALA B O 1
ATOM 2704 N N . ALA B 1 122 ? 2.666 30.828 1.661 1 98.31 122 ALA B N 1
ATOM 2705 C CA . ALA B 1 122 ? 1.752 30.453 2.734 1 98.31 122 ALA B CA 1
ATOM 2706 C C . ALA B 1 122 ? 2.369 30.719 4.105 1 98.31 122 ALA B C 1
ATOM 2708 O O . ALA B 1 122 ? 1.695 31.234 5.004 1 98.31 122 ALA B O 1
ATOM 2709 N N . ARG B 1 123 ? 3.615 30.406 4.25 1 96.56 123 ARG B N 1
ATOM 2710 C CA . ARG B 1 123 ? 4.316 30.656 5.508 1 96.56 123 ARG B CA 1
ATOM 2711 C C . ARG B 1 123 ? 4.359 32.125 5.828 1 96.56 123 ARG B C 1
ATOM 2713 O O . ARG B 1 123 ? 4.059 32.531 6.953 1 96.56 123 ARG B O 1
ATOM 2720 N N . LYS B 1 124 ? 4.691 32.969 4.863 1 96.94 124 LYS B N 1
ATOM 2721 C CA . LYS B 1 124 ? 4.832 34.406 5.043 1 96.94 124 LYS B CA 1
ATOM 2722 C C . LYS B 1 124 ? 3.49 35.031 5.391 1 96.94 124 LYS B C 1
ATOM 2724 O O . LYS B 1 124 ? 3.439 36.031 6.141 1 96.94 124 LYS B O 1
ATOM 2729 N N . SER B 1 125 ? 2.428 34.5 4.902 1 97.5 125 SER B N 1
ATOM 2730 C CA . SER B 1 125 ? 1.1 35.031 5.164 1 97.5 125 SER B CA 1
ATOM 2731 C C . SER B 1 125 ? 0.497 34.438 6.43 1 97.5 125 SER B C 1
ATOM 2733 O O . SER B 1 125 ? -0.635 34.75 6.797 1 97.5 125 SER B O 1
ATOM 2735 N N . GLY B 1 126 ? 1.156 33.531 7.039 1 95.19 126 GLY B N 1
ATOM 2736 C CA . GLY B 1 126 ? 0.692 32.906 8.273 1 95.19 126 GLY B CA 1
ATOM 2737 C C . GLY B 1 126 ? -0.45 31.938 8.055 1 95.19 126 GLY B C 1
ATOM 2738 O O . GLY B 1 126 ? -1.197 31.641 8.992 1 95.19 126 GLY B O 1
ATOM 2739 N N . ASN B 1 127 ? -0.593 31.469 6.84 1 96.75 127 ASN B N 1
ATOM 2740 C CA . ASN B 1 127 ? -1.641 30.5 6.512 1 96.75 127 ASN B CA 1
ATOM 2741 C C . ASN B 1 127 ? -1.161 29.062 6.695 1 96.75 127 ASN B C 1
ATOM 2743 O O . ASN B 1 127 ? -0.79 28.406 5.727 1 96.75 127 ASN B O 1
ATOM 2747 N N . GLU B 1 128 ? -1.267 28.594 7.871 1 95.5 128 GLU B N 1
ATOM 2748 C CA . GLU B 1 128 ? -0.729 27.281 8.234 1 95.5 128 GLU B CA 1
ATOM 2749 C C . GLU B 1 128 ? -1.467 26.172 7.512 1 95.5 128 GLU B C 1
ATOM 2751 O O . GLU B 1 128 ? -0.848 25.203 7.055 1 95.5 128 GLU B O 1
ATOM 2756 N N . ALA B 1 129 ? -2.762 26.297 7.469 1 95.75 129 ALA B N 1
ATOM 2757 C CA . ALA B 1 129 ? -3.561 25.281 6.793 1 95.75 129 ALA B CA 1
ATOM 2758 C C . ALA B 1 129 ? -3.115 25.109 5.344 1 95.75 129 ALA B C 1
ATOM 2760 O O . ALA B 1 129 ? -2.977 23.984 4.855 1 95.75 129 ALA B O 1
ATOM 2761 N N . LYS B 1 130 ? -2.918 26.203 4.699 1 97.56 130 LYS B N 1
ATOM 2762 C CA . LYS B 1 130 ? -2.443 26.156 3.318 1 97.56 130 LYS B CA 1
ATOM 2763 C C . LYS B 1 130 ? -1.05 25.531 3.236 1 97.56 130 LYS B C 1
ATOM 2765 O O . LYS B 1 130 ? -0.768 24.734 2.34 1 97.56 130 LYS B O 1
ATOM 2770 N N . TYR B 1 131 ? -0.123 25.891 4.113 1 97.94 131 TYR B N 1
ATOM 2771 C CA . TYR B 1 131 ? 1.214 25.297 4.133 1 97.94 131 TYR B CA 1
ATOM 2772 C C . TYR B 1 131 ? 1.146 23.781 4.246 1 97.94 131 TYR B C 1
ATOM 2774 O O . TYR B 1 131 ? 1.819 23.062 3.5 1 97.94 131 TYR B O 1
ATOM 2782 N N . LEU B 1 132 ? 0.341 23.328 5.117 1 97.69 132 LEU B N 1
ATOM 2783 C CA . LEU B 1 132 ? 0.245 21.891 5.371 1 97.69 132 LEU B CA 1
ATOM 2784 C C . LEU B 1 132 ? -0.349 21.172 4.168 1 97.69 132 LEU B C 1
ATOM 2786 O O . LEU B 1 132 ? 0.063 20.047 3.844 1 97.69 132 LEU B O 1
ATOM 2790 N N . SER B 1 133 ? -1.34 21.766 3.525 1 97.75 133 SER B N 1
ATOM 2791 C CA . SER B 1 133 ? -1.883 21.188 2.299 1 97.75 133 SER B CA 1
ATOM 2792 C C . SER B 1 133 ? -0.818 21.109 1.21 1 97.75 133 SER B C 1
ATOM 2794 O O . SER B 1 133 ? -0.773 20.141 0.453 1 97.75 133 SER B O 1
ATOM 2796 N N . LEU B 1 134 ? 0.028 22.094 1.124 1 98.62 134 LEU B N 1
ATOM 2797 C CA . LEU B 1 134 ? 1.102 22.125 0.137 1 98.62 134 LEU B CA 1
ATOM 2798 C C . LEU B 1 134 ? 2.186 21.109 0.479 1 98.62 134 LEU B C 1
ATOM 2800 O O . LEU B 1 134 ? 2.809 20.531 -0.417 1 98.62 134 LEU B O 1
ATOM 2804 N N . ASP B 1 135 ? 2.418 20.938 1.751 1 98.5 135 ASP B N 1
ATOM 2805 C CA . ASP B 1 135 ? 3.328 19.875 2.176 1 98.5 135 ASP B CA 1
ATOM 2806 C C . ASP B 1 135 ? 2.869 18.516 1.657 1 98.5 135 ASP B C 1
ATOM 2808 O O . ASP B 1 135 ? 3.672 17.75 1.121 1 98.5 135 ASP B O 1
ATOM 2812 N N . THR B 1 136 ? 1.636 18.219 1.795 1 98.19 136 THR B N 1
ATOM 2813 C CA . THR B 1 136 ? 1.061 17 1.255 1 98.19 136 THR B CA 1
ATOM 2814 C C . THR B 1 136 ? 1.225 16.938 -0.262 1 98.19 136 THR B C 1
ATOM 2816 O O . THR B 1 136 ? 1.626 15.914 -0.813 1 98.19 136 THR B O 1
ATOM 2819 N N . ALA B 1 137 ? 0.944 18.062 -0.916 1 98.56 137 ALA B N 1
ATOM 2820 C CA . ALA B 1 137 ? 1.062 18.141 -2.369 1 98.56 137 ALA B CA 1
ATOM 2821 C C . ALA B 1 137 ? 2.498 17.875 -2.818 1 98.56 137 ALA B C 1
ATOM 2823 O O . ALA B 1 137 ? 2.727 17.281 -3.875 1 98.56 137 ALA B O 1
ATOM 2824 N N . PHE B 1 138 ? 3.473 18.359 -2.008 1 98.88 138 PHE B N 1
ATOM 2825 C CA . PHE B 1 138 ? 4.883 18.172 -2.318 1 98.88 138 PHE B CA 1
ATOM 2826 C C . PHE B 1 138 ? 5.227 16.688 -2.428 1 98.88 138 PHE B C 1
ATOM 2828 O O . PHE B 1 138 ? 5.812 16.266 -3.42 1 98.88 138 PHE B O 1
ATOM 2835 N N . HIS B 1 139 ? 4.809 15.922 -1.521 1 98.75 139 HIS B N 1
ATOM 2836 C CA . HIS B 1 139 ? 5.102 14.492 -1.526 1 98.75 139 HIS B CA 1
ATOM 2837 C C . HIS B 1 139 ? 4.289 13.766 -2.596 1 98.75 139 HIS B C 1
ATOM 2839 O O . HIS B 1 139 ? 4.781 12.82 -3.219 1 98.75 139 HIS B O 1
ATOM 2845 N N . GLN B 1 140 ? 3.109 14.219 -2.834 1 98.38 140 GLN B N 1
ATOM 2846 C CA . GLN B 1 140 ? 2.275 13.602 -3.859 1 98.38 140 GLN B CA 1
ATOM 2847 C C . GLN B 1 140 ? 2.838 13.859 -5.254 1 98.38 140 GLN B C 1
ATOM 2849 O O . GLN B 1 140 ? 2.615 13.07 -6.176 1 98.38 140 GLN B O 1
ATOM 2854 N N . ALA B 1 141 ? 3.537 14.992 -5.418 1 98.62 141 ALA B N 1
ATOM 2855 C CA . ALA B 1 141 ? 4.141 15.312 -6.707 1 98.62 141 ALA B CA 1
ATOM 2856 C C . ALA B 1 141 ? 5.098 14.211 -7.156 1 98.62 141 ALA B C 1
ATOM 2858 O O . ALA B 1 141 ? 5.219 13.938 -8.352 1 98.62 141 ALA B O 1
ATOM 2859 N N . ILE B 1 142 ? 5.797 13.578 -6.207 1 98.75 142 ILE B N 1
ATOM 2860 C CA . ILE B 1 142 ? 6.711 12.492 -6.523 1 98.75 142 ILE B CA 1
ATOM 2861 C C . ILE B 1 142 ? 5.953 11.367 -7.23 1 98.75 142 ILE B C 1
ATOM 2863 O O . ILE B 1 142 ? 6.391 10.867 -8.266 1 98.75 142 ILE B O 1
ATOM 2867 N N . PHE B 1 143 ? 4.84 11.039 -6.676 1 98.44 143 PHE B N 1
ATOM 2868 C CA . PHE B 1 143 ? 4.07 9.898 -7.164 1 98.44 143 PHE B CA 1
ATOM 2869 C C . PHE B 1 143 ? 3.381 10.234 -8.484 1 98.44 143 PHE B C 1
ATOM 2871 O O . PHE B 1 143 ? 3.23 9.375 -9.344 1 98.44 143 PHE B O 1
ATOM 2878 N N . ARG B 1 144 ? 2.936 11.508 -8.664 1 97.62 144 ARG B N 1
ATOM 2879 C CA . ARG B 1 144 ? 2.373 11.938 -9.938 1 97.62 144 ARG B CA 1
ATOM 2880 C C . ARG B 1 144 ? 3.396 11.797 -11.062 1 97.62 144 ARG B C 1
ATOM 2882 O O . ARG B 1 144 ? 3.041 11.492 -12.203 1 97.62 144 ARG B O 1
ATOM 2889 N N . ASN B 1 145 ? 4.625 12 -10.703 1 98.25 145 ASN B N 1
ATOM 2890 C CA . ASN B 1 145 ? 5.676 12.016 -11.719 1 98.25 145 ASN B CA 1
ATOM 2891 C C . ASN B 1 145 ? 6.359 10.656 -11.844 1 98.25 145 ASN B C 1
ATOM 2893 O O . ASN B 1 145 ? 7.152 10.438 -12.758 1 98.25 145 ASN B O 1
ATOM 2897 N N . CYS B 1 146 ? 6.188 9.781 -10.867 1 97.44 146 CYS B N 1
ATOM 2898 C CA . CYS B 1 146 ? 6.703 8.422 -10.961 1 97.44 146 CYS B CA 1
ATOM 2899 C C . CYS B 1 146 ? 5.82 7.566 -11.859 1 97.44 146 CYS B C 1
ATOM 2901 O O . CYS B 1 146 ? 6.293 6.613 -12.477 1 97.44 146 CYS B O 1
ATOM 2903 N N . GLU B 1 147 ? 4.512 7.891 -11.914 1 96.56 147 GLU B N 1
ATOM 2904 C CA . GLU B 1 147 ? 3.535 7.223 -12.773 1 96.56 147 GLU B CA 1
ATOM 2905 C C . GLU B 1 147 ? 3.504 5.723 -12.508 1 96.56 147 GLU B C 1
ATOM 2907 O O . GLU B 1 147 ? 3.525 4.922 -13.453 1 96.56 147 GLU B O 1
ATOM 2912 N N . ASN B 1 148 ? 3.697 5.301 -11.344 1 98.38 148 ASN B N 1
ATOM 2913 C CA . ASN B 1 148 ? 3.49 3.938 -10.867 1 98.38 148 ASN B CA 1
ATOM 2914 C C . ASN B 1 148 ? 2.238 3.83 -10 1 98.38 148 ASN B C 1
ATOM 2916 O O . ASN B 1 148 ? 2.23 4.281 -8.852 1 98.38 148 ASN B O 1
ATOM 2920 N N . ASP B 1 149 ? 1.245 3.217 -10.523 1 97.38 149 ASP B N 1
ATOM 2921 C CA . ASP B 1 149 ? -0.08 3.211 -9.914 1 97.38 149 ASP B CA 1
ATOM 2922 C C . ASP B 1 149 ? -0.064 2.465 -8.578 1 97.38 149 ASP B C 1
ATOM 2924 O O . ASP B 1 149 ? -0.807 2.812 -7.66 1 97.38 149 ASP B O 1
ATOM 2928 N N . TYR B 1 150 ? 0.762 1.467 -8.445 1 97.81 150 TYR B N 1
ATOM 2929 C CA . TYR B 1 150 ? 0.813 0.677 -7.215 1 97.81 150 TYR B CA 1
ATOM 2930 C C . TYR B 1 150 ? 1.479 1.459 -6.09 1 97.81 150 TYR B C 1
ATOM 2932 O O . TYR B 1 150 ? 0.988 1.473 -4.961 1 97.81 150 TYR B O 1
ATOM 2940 N N . LEU B 1 151 ? 2.604 2.152 -6.398 1 98.56 151 LEU B N 1
ATOM 2941 C CA . LEU B 1 151 ? 3.248 3.004 -5.406 1 98.56 151 LEU B CA 1
ATOM 2942 C C . LEU B 1 151 ? 2.334 4.152 -5 1 98.56 151 LEU B C 1
ATOM 2944 O O . LEU B 1 151 ? 2.182 4.438 -3.809 1 98.56 151 LEU B O 1
ATOM 2948 N N . SER B 1 152 ? 1.69 4.781 -6.004 1 98.12 152 SER B N 1
ATOM 2949 C CA . SER B 1 152 ? 0.786 5.898 -5.754 1 98.12 152 SER B CA 1
ATOM 2950 C C . SER B 1 152 ? -0.384 5.477 -4.871 1 98.12 152 SER B C 1
ATOM 2952 O O . SER B 1 152 ? -0.709 6.152 -3.895 1 98.12 152 SER B O 1
ATOM 2954 N N . ALA B 1 153 ? -0.931 4.34 -5.188 1 96.44 153 ALA B N 1
ATOM 2955 C CA . ALA B 1 153 ? -2.086 3.863 -4.434 1 96.44 153 ALA B CA 1
ATOM 2956 C C . ALA B 1 153 ? -1.696 3.492 -3.006 1 96.44 153 ALA B C 1
ATOM 2958 O O . ALA B 1 153 ? -2.482 3.676 -2.074 1 96.44 153 ALA B O 1
ATOM 2959 N N . SER B 1 154 ? -0.543 2.951 -2.811 1 96.94 154 SER B N 1
ATOM 2960 C CA . SER B 1 154 ? -0.073 2.588 -1.478 1 96.94 154 SER B CA 1
ATOM 2961 C C . SER B 1 154 ? 0.096 3.82 -0.596 1 96.94 154 SER B C 1
ATOM 2963 O O . SER B 1 154 ? -0.289 3.809 0.576 1 96.94 154 SER B O 1
ATOM 2965 N N . TYR B 1 155 ? 0.679 4.875 -1.143 1 97.69 155 TYR B N 1
ATOM 2966 C CA . TYR B 1 155 ? 0.826 6.117 -0.397 1 97.69 155 TYR B CA 1
ATOM 2967 C C . TYR B 1 155 ? -0.534 6.734 -0.09 1 97.69 155 TYR B C 1
ATOM 2969 O O . TYR B 1 155 ? -0.794 7.145 1.043 1 97.69 155 TYR B O 1
ATOM 2977 N N . ASP B 1 156 ? -1.437 6.781 -1.117 1 96.31 156 ASP B N 1
ATOM 2978 C CA . ASP B 1 156 ? -2.736 7.438 -1.019 1 96.31 156 ASP B CA 1
ATOM 2979 C C . ASP B 1 156 ? -3.598 6.793 0.064 1 96.31 156 ASP B C 1
ATOM 2981 O O . ASP B 1 156 ? -4.406 7.465 0.705 1 96.31 156 ASP B O 1
ATOM 2985 N N . ARG B 1 157 ? -3.328 5.562 0.267 1 94.5 157 ARG B N 1
ATOM 2986 C CA . ARG B 1 157 ? -4.074 4.848 1.299 1 94.5 157 ARG B CA 1
ATOM 2987 C C . ARG B 1 157 ? -3.83 5.461 2.674 1 94.5 157 ARG B C 1
ATOM 2989 O O . ARG B 1 157 ? -4.723 5.465 3.523 1 94.5 157 ARG B O 1
ATOM 2996 N N . TYR B 1 158 ? -2.652 6.059 2.873 1 96.75 158 TYR B N 1
ATOM 2997 C CA . TYR B 1 158 ? -2.311 6.516 4.215 1 96.75 158 TYR B CA 1
ATOM 2998 C C . TYR B 1 158 ? -2.049 8.016 4.23 1 96.75 158 TYR B C 1
ATOM 3000 O O . TYR B 1 158 ? -1.533 8.555 5.215 1 96.75 158 TYR B O 1
ATOM 3008 N N . VAL B 1 159 ? -2.406 8.68 3.166 1 97.44 159 VAL B N 1
ATOM 3009 C CA . VAL B 1 159 ? -2.104 10.102 3.012 1 97.44 159 VAL B CA 1
ATOM 3010 C C . VAL B 1 159 ? -2.801 10.898 4.109 1 97.44 159 VAL B C 1
ATOM 3012 O O . VAL B 1 159 ? -2.238 11.859 4.641 1 97.44 159 VAL B O 1
ATOM 3015 N N . GLY B 1 160 ? -4.047 10.516 4.441 1 96.94 160 GLY B N 1
ATOM 3016 C CA . GLY B 1 160 ? -4.766 11.203 5.5 1 96.94 160 GLY B CA 1
ATOM 3017 C C . GLY B 1 160 ? -4.09 11.078 6.855 1 96.94 160 GLY B C 1
ATOM 3018 O O . GLY B 1 160 ? -3.969 12.062 7.582 1 96.94 160 GLY B O 1
ATOM 3019 N N . LYS B 1 161 ? -3.693 9.875 7.203 1 96.94 161 LYS B N 1
ATOM 3020 C CA . LYS B 1 161 ? -3.014 9.625 8.469 1 96.94 161 LYS B CA 1
ATOM 3021 C C . LYS B 1 161 ? -1.688 10.383 8.539 1 96.94 161 LYS B C 1
ATOM 3023 O O . LYS B 1 161 ? -1.356 10.969 9.57 1 96.94 161 LYS B O 1
ATOM 3028 N N . ILE B 1 162 ? -0.961 10.375 7.48 1 98 162 ILE B N 1
ATOM 3029 C CA . ILE B 1 162 ? 0.316 11.07 7.379 1 98 162 ILE B CA 1
ATOM 3030 C C . ILE B 1 162 ? 0.099 12.578 7.551 1 98 162 ILE B C 1
ATOM 3032 O O . ILE B 1 162 ? 0.818 13.227 8.312 1 98 162 ILE B O 1
ATOM 3036 N N . ALA B 1 163 ? -0.91 13.086 6.887 1 98 163 ALA B N 1
ATOM 3037 C CA . ALA B 1 163 ? -1.216 14.508 6.957 1 98 163 ALA B CA 1
ATOM 3038 C C . ALA B 1 163 ? -1.675 14.906 8.359 1 98 163 ALA B C 1
ATOM 3040 O O . ALA B 1 163 ? -1.294 15.961 8.867 1 98 163 ALA B O 1
ATOM 3041 N N . ALA B 1 164 ? -2.496 14.078 8.961 1 97.44 164 ALA B N 1
ATOM 3042 C CA . ALA B 1 164 ? -2.957 14.367 10.312 1 97.44 164 ALA B CA 1
ATOM 3043 C C . ALA B 1 164 ? -1.787 14.414 11.297 1 97.44 164 ALA B C 1
ATOM 3045 O O . ALA B 1 164 ? -1.735 15.281 12.164 1 97.44 164 ALA B O 1
ATOM 3046 N N . LEU B 1 165 ? -0.898 13.492 11.188 1 96.5 165 LEU B N 1
ATOM 3047 C CA . LEU B 1 165 ? 0.295 13.469 12.023 1 96.5 165 LEU B CA 1
ATOM 3048 C C . LEU B 1 165 ? 1.141 14.719 11.805 1 96.5 165 LEU B C 1
ATOM 3050 O O . LEU B 1 165 ? 1.635 15.312 12.766 1 96.5 165 LEU B O 1
ATOM 3054 N N . ARG B 1 166 ? 1.274 15.078 10.555 1 96.69 166 ARG B N 1
ATOM 3055 C CA . ARG B 1 166 ? 1.998 16.297 10.219 1 96.69 166 ARG B CA 1
ATOM 3056 C C . ARG B 1 166 ? 1.359 17.516 10.875 1 96.69 166 ARG B C 1
ATOM 3058 O O . ARG B 1 166 ? 2.057 18.359 11.453 1 96.69 166 ARG B O 1
ATOM 3065 N N . THR B 1 167 ? 0.077 17.594 10.789 1 96.38 167 THR B N 1
ATOM 3066 C CA . THR B 1 167 ? -0.661 18.688 11.414 1 96.38 167 THR B CA 1
ATOM 3067 C C . THR B 1 167 ? -0.439 18.703 12.922 1 96.38 167 THR B C 1
ATOM 3069 O O . THR B 1 167 ? -0.202 19.75 13.516 1 96.38 167 THR B O 1
ATOM 3072 N N . HIS B 1 168 ? -0.494 17.562 13.5 1 93.94 168 HIS B N 1
ATOM 3073 C CA . HIS B 1 168 ? -0.281 17.422 14.938 1 93.94 168 HIS B CA 1
ATOM 3074 C C . HIS B 1 168 ? 1.09 17.953 15.344 1 93.94 168 HIS B C 1
ATOM 3076 O O . HIS B 1 168 ? 1.215 18.656 16.344 1 93.94 168 HIS B O 1
ATOM 3082 N N . LEU B 1 169 ? 2.064 17.734 14.602 1 94.56 169 LEU B N 1
ATOM 3083 C CA . LEU B 1 169 ? 3.439 18.078 14.938 1 94.56 169 LEU B CA 1
ATOM 3084 C C . LEU B 1 169 ? 3.746 19.516 14.555 1 94.56 169 LEU B C 1
ATOM 3086 O O . LEU B 1 169 ? 4.723 20.109 15.023 1 94.56 169 LEU B O 1
ATOM 3090 N N . SER B 1 170 ? 2.939 20.094 13.648 1 93.81 170 SER B N 1
ATOM 3091 C CA . SER B 1 170 ? 3.186 21.438 13.164 1 93.81 170 SER B CA 1
ATOM 3092 C C . SER B 1 170 ? 3.049 22.469 14.289 1 93.81 170 SER B C 1
ATOM 3094 O O . SER B 1 170 ? 3.549 23.578 14.188 1 93.81 170 SER B O 1
ATOM 3096 N N . ALA B 1 171 ? 2.426 22.094 15.352 1 88.94 171 ALA B N 1
ATOM 3097 C CA . ALA B 1 171 ? 2.215 22.984 16.484 1 88.94 171 ALA B CA 1
ATOM 3098 C C . ALA B 1 171 ? 3.48 23.109 17.328 1 88.94 171 ALA B C 1
ATOM 3100 O O . ALA B 1 171 ? 3.584 24 18.188 1 88.94 171 ALA B O 1
ATOM 3101 N N . LEU B 1 172 ? 4.414 22.281 17.109 1 90 172 LEU B N 1
ATOM 3102 C CA . LEU B 1 172 ? 5.648 22.281 17.891 1 90 172 LEU B CA 1
ATOM 3103 C C . LEU B 1 172 ? 6.605 23.359 17.375 1 90 172 LEU B C 1
ATOM 3105 O O . LEU B 1 172 ? 6.645 23.641 16.172 1 90 172 LEU B O 1
ATOM 3109 N N . PRO B 1 173 ? 7.398 23.844 18.266 1 85.5 173 PRO B N 1
ATOM 3110 C CA . PRO B 1 173 ? 8.281 24.953 17.891 1 85.5 173 PRO B CA 1
ATOM 3111 C C . PRO B 1 173 ? 9.242 24.578 16.766 1 85.5 173 PRO B C 1
ATOM 3113 O O . PRO B 1 173 ? 9.82 23.484 16.781 1 85.5 173 PRO B O 1
ATOM 3116 N N . GLN B 1 174 ? 9.367 25.375 15.789 1 88.38 174 GLN B N 1
ATOM 3117 C CA . GLN B 1 174 ? 10.336 25.344 14.695 1 88.38 174 GLN B CA 1
ATOM 3118 C C . GLN B 1 174 ? 10.055 24.172 13.75 1 88.38 174 GLN B C 1
ATOM 3120 O O . GLN B 1 174 ? 10.773 23.984 12.766 1 88.38 174 GLN B O 1
ATOM 3125 N N . HIS B 1 175 ? 9.141 23.438 14.047 1 89.31 175 HIS B N 1
ATOM 3126 C CA . HIS B 1 175 ? 8.914 22.234 13.242 1 89.31 175 HIS B CA 1
ATOM 3127 C C . HIS B 1 175 ? 8.625 22.594 11.789 1 89.31 175 HIS B C 1
ATOM 3129 O O . HIS B 1 175 ? 9.242 22.047 10.875 1 89.31 175 HIS B O 1
ATOM 3135 N N . THR B 1 176 ? 7.73 23.547 11.625 1 91.25 176 THR B N 1
ATOM 3136 C CA . THR B 1 176 ? 7.34 23.938 10.273 1 91.25 176 THR B CA 1
ATOM 3137 C C . THR B 1 176 ? 8.508 24.594 9.539 1 91.25 176 THR B C 1
ATOM 3139 O O . THR B 1 176 ? 8.695 24.359 8.344 1 91.25 176 THR B O 1
ATOM 3142 N N . LYS B 1 177 ? 9.234 25.375 10.242 1 93.69 177 LYS B N 1
ATOM 3143 C CA . LYS B 1 177 ? 10.375 26.047 9.625 1 93.69 177 LYS B CA 1
ATOM 3144 C C . LYS B 1 177 ? 11.406 25.016 9.141 1 93.69 177 LYS B C 1
ATOM 3146 O O . LYS B 1 177 ? 11.891 25.109 8.008 1 93.69 177 LYS B O 1
ATOM 3151 N N . LEU B 1 178 ? 11.75 24.094 9.992 1 94.81 178 LEU B N 1
ATOM 3152 C CA . LEU B 1 178 ? 12.703 23.047 9.633 1 94.81 178 LEU B CA 1
ATOM 3153 C C . LEU B 1 178 ? 12.18 22.219 8.469 1 94.81 178 LEU B C 1
ATOM 3155 O O . LEU B 1 178 ? 12.93 21.891 7.547 1 94.81 178 LEU B O 1
ATOM 3159 N N . SER B 1 179 ? 10.945 21.875 8.523 1 95.31 179 SER B N 1
ATOM 3160 C CA . SER B 1 179 ? 10.305 21.125 7.449 1 95.31 179 SER B CA 1
ATOM 3161 C C . SER B 1 179 ? 10.398 21.875 6.125 1 95.31 179 SER B C 1
ATOM 3163 O O . SER B 1 179 ? 10.719 21.297 5.09 1 95.31 179 SER B O 1
ATOM 3165 N N . PHE B 1 180 ? 10.109 23.156 6.137 1 97.75 180 PHE B N 1
ATOM 3166 C CA . PHE B 1 180 ? 10.164 23.969 4.93 1 97.75 180 PHE B CA 1
ATOM 3167 C C . PHE B 1 180 ? 11.57 23.984 4.34 1 97.75 180 PHE B C 1
ATOM 3169 O O . PHE B 1 180 ? 11.742 23.781 3.135 1 97.75 180 PHE B O 1
ATOM 3176 N N . ASP B 1 181 ? 12.594 24.172 5.156 1 98.06 181 ASP B N 1
ATOM 3177 C CA . ASP B 1 181 ? 13.984 24.172 4.703 1 98.06 181 ASP B CA 1
ATOM 3178 C C . ASP B 1 181 ? 14.344 22.844 4.051 1 98.06 181 ASP B C 1
ATOM 3180 O O . ASP B 1 181 ? 15.047 22.812 3.035 1 98.06 181 ASP B O 1
ATOM 3184 N N . GLU B 1 182 ? 13.891 21.812 4.633 1 97.88 182 GLU B N 1
ATOM 3185 C CA . GLU B 1 182 ? 14.148 20.469 4.102 1 97.88 182 GLU B CA 1
ATOM 3186 C C . GLU B 1 182 ? 13.484 20.281 2.742 1 97.88 182 GLU B C 1
ATOM 3188 O O . GLU B 1 182 ? 14.055 19.641 1.856 1 97.88 182 GLU B O 1
ATOM 3193 N N . HIS B 1 183 ? 12.266 20.844 2.557 1 98.44 183 HIS B N 1
ATOM 3194 C CA . HIS B 1 183 ? 11.602 20.75 1.263 1 98.44 183 HIS B CA 1
ATOM 3195 C C . HIS B 1 183 ? 12.352 21.547 0.202 1 98.44 183 HIS B C 1
ATOM 3197 O O . HIS B 1 183 ? 12.445 21.125 -0.95 1 98.44 183 HIS B O 1
ATOM 3203 N N . ILE B 1 184 ? 12.891 22.672 0.603 1 98.5 184 ILE B N 1
ATOM 3204 C CA . ILE B 1 184 ? 13.703 23.453 -0.316 1 98.5 184 ILE B CA 1
ATOM 3205 C C . ILE B 1 184 ? 14.906 22.625 -0.778 1 98.5 184 ILE B C 1
ATOM 3207 O O . ILE B 1 184 ? 15.18 22.531 -1.978 1 98.5 184 ILE B O 1
ATOM 3211 N N . ASN B 1 185 ? 15.586 22.031 0.155 1 98.44 185 ASN B N 1
ATOM 3212 C CA . ASN B 1 185 ? 16.781 21.25 -0.145 1 98.44 185 ASN B CA 1
ATOM 3213 C C . ASN B 1 185 ? 16.438 20.047 -1.029 1 98.44 185 ASN B C 1
ATOM 3215 O O . ASN B 1 185 ? 17.219 19.688 -1.92 1 98.44 185 ASN B O 1
ATOM 3219 N N . LEU B 1 186 ? 15.352 19.422 -0.786 1 98.62 186 LEU B N 1
ATOM 3220 C CA . LEU B 1 186 ? 14.922 18.281 -1.603 1 98.62 186 LEU B CA 1
ATOM 3221 C C . LEU B 1 186 ? 14.641 18.734 -3.035 1 98.62 186 LEU B C 1
ATOM 3223 O O . LEU B 1 186 ? 15.07 18.062 -3.986 1 98.62 186 LEU B O 1
ATOM 3227 N N . ALA B 1 187 ? 13.875 19.859 -3.164 1 98.44 187 ALA B N 1
ATOM 3228 C CA . ALA B 1 187 ? 13.586 20.375 -4.5 1 98.44 187 ALA B CA 1
ATOM 3229 C C . ALA B 1 187 ? 14.867 20.688 -5.262 1 98.44 187 ALA B C 1
ATOM 3231 O O . ALA B 1 187 ? 14.977 20.391 -6.457 1 98.44 187 ALA B O 1
ATOM 3232 N N . ASP B 1 188 ? 15.859 21.219 -4.574 1 98.06 188 ASP B N 1
ATOM 3233 C CA . ASP B 1 188 ? 17.156 21.531 -5.184 1 98.06 188 ASP B CA 1
ATOM 3234 C C . ASP B 1 188 ? 17.875 20.25 -5.621 1 98.06 188 ASP B C 1
ATOM 3236 O O . ASP B 1 188 ? 18.469 20.219 -6.699 1 98.06 188 ASP B O 1
ATOM 3240 N N . ALA B 1 189 ? 17.875 19.266 -4.746 1 98.31 189 ALA B N 1
ATOM 3241 C CA . ALA B 1 189 ? 18.516 18 -5.07 1 98.31 189 ALA B CA 1
ATOM 3242 C C . ALA B 1 189 ? 17.875 17.344 -6.297 1 98.31 189 ALA B C 1
ATOM 3244 O O . ALA B 1 189 ? 18.562 16.703 -7.094 1 98.31 189 ALA B O 1
ATOM 3245 N N . VAL B 1 190 ? 16.578 17.484 -6.43 1 98.5 190 VAL B N 1
ATOM 3246 C CA . VAL B 1 190 ? 15.859 16.953 -7.578 1 98.5 190 VAL B CA 1
ATOM 3247 C C . VAL B 1 190 ? 16.297 17.672 -8.852 1 98.5 190 VAL B C 1
ATOM 3249 O O . VAL B 1 190 ? 16.5 17.047 -9.891 1 98.5 190 VAL B O 1
ATOM 3252 N N . GLN B 1 191 ? 16.422 18.938 -8.781 1 96.5 191 GLN B N 1
ATOM 3253 C CA . GLN B 1 191 ? 16.875 19.734 -9.914 1 96.5 191 GLN B CA 1
ATOM 3254 C C . GLN B 1 191 ? 18.219 19.234 -10.438 1 96.5 191 GLN B C 1
ATOM 3256 O O . GLN B 1 191 ? 18.469 19.266 -11.641 1 96.5 191 GLN B O 1
ATOM 3261 N N . ASN B 1 192 ? 19.062 18.766 -9.562 1 94.06 192 ASN B N 1
ATOM 3262 C CA . ASN B 1 192 ? 20.406 18.328 -9.93 1 94.06 192 ASN B CA 1
ATOM 3263 C C . ASN B 1 192 ? 20.469 16.812 -10.156 1 94.06 192 ASN B C 1
ATOM 3265 O O . ASN B 1 192 ? 21.547 16.25 -10.312 1 94.06 192 ASN B O 1
ATOM 3269 N N . SER B 1 193 ? 19.359 16.141 -10.062 1 94.19 193 SER B N 1
ATOM 3270 C CA . SER B 1 193 ? 19.203 14.703 -10.25 1 94.19 193 SER B CA 1
ATOM 3271 C C . SER B 1 193 ? 20.172 13.93 -9.344 1 94.19 193 SER B C 1
ATOM 3273 O O . SER B 1 193 ? 20.781 12.953 -9.781 1 94.19 193 SER B O 1
ATOM 3275 N N . ASN B 1 194 ? 20.328 14.383 -8.211 1 95.38 194 ASN B N 1
ATOM 3276 C CA . ASN B 1 194 ? 21.219 13.766 -7.234 1 95.38 194 ASN B CA 1
ATOM 3277 C C . ASN B 1 194 ? 20.469 12.789 -6.332 1 95.38 194 ASN B C 1
ATOM 3279 O O . ASN B 1 194 ? 20.109 13.125 -5.203 1 95.38 194 ASN B O 1
ATOM 3283 N N . MET B 1 195 ? 20.344 11.531 -6.773 1 97.44 195 MET B N 1
ATOM 3284 C CA . MET B 1 195 ? 19.5 10.562 -6.078 1 97.44 195 MET B CA 1
ATOM 3285 C C . MET B 1 195 ? 20.078 10.234 -4.703 1 97.44 195 MET B C 1
ATOM 3287 O O . MET B 1 195 ? 19.328 10.031 -3.744 1 97.44 195 MET B O 1
ATOM 3291 N N . SER B 1 196 ? 21.391 10.188 -4.602 1 97.81 196 SER B N 1
ATOM 3292 C CA . SER B 1 196 ? 22 9.914 -3.311 1 97.81 196 SER B CA 1
ATOM 3293 C C . SER B 1 196 ? 21.656 10.992 -2.293 1 97.81 196 SER B C 1
ATOM 3295 O O . SER B 1 196 ? 21.328 10.688 -1.141 1 97.81 196 SER B O 1
ATOM 3297 N N . GLU B 1 197 ? 21.766 12.227 -2.715 1 98.06 197 GLU B N 1
ATOM 3298 C CA . GLU B 1 197 ? 21.406 13.344 -1.844 1 98.06 197 GLU B CA 1
ATOM 3299 C C . GLU B 1 197 ? 19.922 13.344 -1.518 1 98.06 197 GLU B C 1
ATOM 3301 O O . GLU B 1 197 ? 19.531 13.641 -0.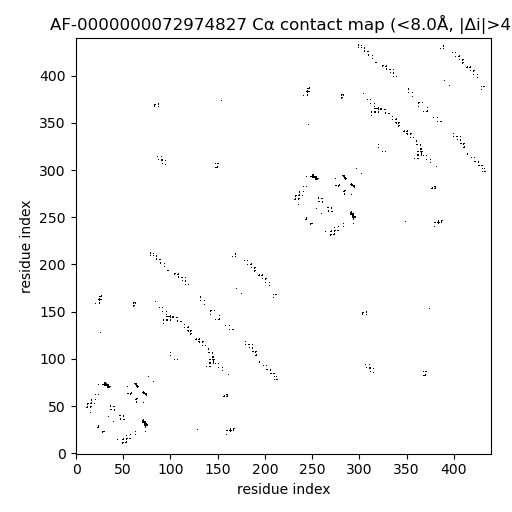387 1 98.06 197 GLU B O 1
ATOM 3306 N N . ILE B 1 198 ? 19.078 13.062 -2.461 1 98.56 198 ILE B N 1
ATOM 3307 C CA . ILE B 1 198 ? 17.625 12.992 -2.252 1 98.56 198 ILE B CA 1
ATOM 3308 C C . ILE B 1 198 ? 17.312 11.953 -1.179 1 98.56 198 ILE B C 1
ATOM 3310 O O . ILE B 1 198 ? 16.547 12.219 -0.256 1 98.56 198 ILE B O 1
ATOM 3314 N N . LYS B 1 199 ? 17.891 10.789 -1.33 1 98.31 199 LYS B N 1
ATOM 3315 C CA . LYS B 1 199 ? 17.672 9.727 -0.358 1 98.31 199 LYS B CA 1
ATOM 3316 C C . LYS B 1 199 ? 18.078 10.172 1.048 1 98.31 199 LYS B C 1
ATOM 3318 O O . LYS B 1 199 ? 17.328 9.938 2.008 1 98.31 199 LYS B O 1
ATOM 3323 N N . ARG B 1 200 ? 19.203 10.82 1.164 1 98.19 200 ARG B N 1
ATOM 3324 C CA . ARG B 1 200 ? 19.688 11.305 2.455 1 98.19 200 ARG B CA 1
ATOM 3325 C C . ARG B 1 200 ? 18.75 12.359 3.027 1 98.19 200 ARG B C 1
ATOM 3327 O O . ARG B 1 200 ? 18.344 12.273 4.188 1 98.19 200 ARG B O 1
ATOM 3334 N N . LEU B 1 201 ? 18.359 13.344 2.26 1 98.31 201 LEU B N 1
ATOM 3335 C CA . LEU B 1 201 ? 17.5 14.445 2.695 1 98.31 201 LEU B CA 1
ATOM 3336 C C . LEU B 1 201 ? 16.109 13.938 3.072 1 98.31 201 LEU B C 1
ATOM 3338 O O . LEU B 1 201 ? 15.531 14.398 4.055 1 98.31 201 LEU B O 1
ATOM 3342 N N . LEU B 1 202 ? 15.57 13.023 2.289 1 98.62 202 LEU B N 1
ATOM 3343 C CA . LEU B 1 202 ? 14.258 12.461 2.568 1 98.62 202 LEU B CA 1
ATOM 3344 C C . LEU B 1 202 ? 14.258 11.68 3.879 1 98.62 202 LEU B C 1
ATOM 3346 O O . LEU B 1 202 ? 13.328 11.797 4.676 1 98.62 202 LEU B O 1
ATOM 3350 N N . ALA B 1 203 ? 15.305 10.875 4.07 1 98.12 203 ALA B N 1
ATOM 3351 C CA . ALA B 1 203 ? 15.445 10.148 5.332 1 98.12 203 ALA B CA 1
ATOM 3352 C C . ALA B 1 203 ? 15.461 11.109 6.516 1 98.12 203 ALA B C 1
ATOM 3354 O O . ALA B 1 203 ? 14.773 10.891 7.516 1 98.12 203 ALA B O 1
ATOM 3355 N N . GLU B 1 204 ? 16.219 12.18 6.41 1 97.44 204 GLU B N 1
ATOM 3356 C CA . GLU B 1 204 ? 16.297 13.18 7.473 1 97.44 204 GLU B CA 1
ATOM 3357 C C . GLU B 1 204 ? 14.93 13.82 7.727 1 97.44 204 GLU B C 1
ATOM 3359 O O . GLU B 1 204 ? 14.516 13.977 8.875 1 97.44 204 GLU B O 1
ATOM 3364 N N . HIS B 1 205 ? 14.266 14.18 6.66 1 97.94 205 HIS B N 1
ATOM 3365 C CA . HIS B 1 205 ? 12.961 14.828 6.723 1 97.94 205 HIS B CA 1
ATOM 3366 C C . HIS B 1 205 ? 11.93 13.938 7.414 1 97.94 205 HIS B C 1
ATOM 3368 O O . HIS B 1 205 ? 11.227 14.383 8.32 1 97.94 205 HIS B O 1
ATOM 3374 N N . ILE B 1 206 ? 11.859 12.664 7.07 1 98.25 206 ILE B N 1
ATOM 3375 C CA . ILE B 1 206 ? 10.891 11.719 7.609 1 98.25 206 ILE B CA 1
ATOM 3376 C C . ILE B 1 206 ? 11.305 11.305 9.016 1 98.25 206 ILE B C 1
ATOM 3378 O O . ILE B 1 206 ? 10.453 11.156 9.906 1 98.25 206 ILE B O 1
ATOM 3382 N N . ASP B 1 207 ? 12.594 11.172 9.273 1 97.25 207 ASP B N 1
ATOM 3383 C CA . ASP B 1 207 ? 13.086 10.789 10.594 1 97.25 207 ASP B CA 1
ATOM 3384 C C . ASP B 1 207 ? 12.789 11.875 11.625 1 97.25 207 ASP B C 1
ATOM 3386 O O . ASP B 1 207 ? 12.578 11.578 12.805 1 97.25 207 ASP B O 1
ATOM 3390 N N . ARG B 1 208 ? 12.82 13.102 11.25 1 95.19 208 ARG B N 1
ATOM 3391 C CA . ARG B 1 208 ? 12.469 14.156 12.188 1 95.19 208 ARG B CA 1
ATOM 3392 C C . ARG B 1 208 ? 11.062 13.953 12.734 1 95.19 208 ARG B C 1
ATOM 3394 O O . ARG B 1 208 ? 10.797 14.234 13.906 1 95.19 208 ARG B O 1
ATOM 3401 N N . THR B 1 209 ? 10.148 13.469 11.891 1 95.19 209 THR B N 1
ATOM 3402 C CA . THR B 1 209 ? 8.805 13.141 12.344 1 95.19 209 THR B CA 1
ATOM 3403 C C . THR B 1 209 ? 8.844 12.156 13.508 1 95.19 209 THR B C 1
ATOM 3405 O O . THR B 1 209 ? 8.211 12.391 14.539 1 95.19 209 THR B O 1
ATOM 3408 N N . ARG B 1 210 ? 9.562 11.008 13.383 1 94.56 210 ARG B N 1
ATOM 3409 C CA . ARG B 1 210 ? 9.594 10.008 14.453 1 94.56 210 ARG B CA 1
ATOM 3410 C C . ARG B 1 210 ? 10.312 10.547 15.68 1 94.56 210 ARG B C 1
ATOM 3412 O O . ARG B 1 210 ? 9.891 10.297 16.812 1 94.56 210 ARG B O 1
ATOM 3419 N N . GLN B 1 211 ? 11.328 11.422 15.5 1 93.81 211 GLN B N 1
ATOM 3420 C CA . GLN B 1 211 ? 12.062 11.984 16.625 1 93.81 211 GLN B CA 1
ATOM 3421 C C . GLN B 1 211 ? 11.211 12.992 17.391 1 93.81 211 GLN B C 1
ATOM 3423 O O . GLN B 1 211 ? 11.18 12.977 18.625 1 93.81 211 GLN B O 1
ATOM 3428 N N . THR B 1 212 ? 10.57 13.836 16.656 1 93.44 212 THR B N 1
ATOM 3429 C CA . THR B 1 212 ? 9.734 14.859 17.266 1 93.44 212 THR B CA 1
ATOM 3430 C C . THR B 1 212 ? 8.547 14.234 18 1 93.44 212 THR B C 1
ATOM 3432 O O . THR B 1 212 ? 8.188 14.664 19.094 1 93.44 212 THR B O 1
ATOM 3435 N N . TYR B 1 213 ? 7.953 13.234 17.406 1 94 213 TYR B N 1
ATOM 3436 C CA . TYR B 1 213 ? 6.828 12.562 18.047 1 94 213 TYR B CA 1
ATOM 3437 C C . TYR B 1 213 ? 7.258 11.914 19.359 1 94 213 TYR B C 1
ATOM 3439 O O . TYR B 1 213 ? 6.543 12 20.375 1 94 213 TYR B O 1
ATOM 3447 N N . ALA B 1 214 ? 8.383 11.25 19.391 1 90.12 214 ALA B N 1
ATOM 3448 C CA . ALA B 1 214 ? 8.898 10.578 20.578 1 90.12 214 ALA B CA 1
ATOM 3449 C C . ALA B 1 214 ? 9.156 11.578 21.703 1 90.12 214 ALA B C 1
ATOM 3451 O O . ALA B 1 214 ? 8.977 11.25 22.891 1 90.12 214 ALA B O 1
ATOM 3452 N N . SER B 1 215 ? 9.484 12.734 21.375 1 86.62 215 SER B N 1
ATOM 3453 C CA . SER B 1 215 ? 9.82 13.75 22.359 1 86.62 215 SER B CA 1
ATOM 3454 C C . SER B 1 215 ? 8.57 14.438 22.906 1 86.62 215 SER B C 1
ATOM 3456 O O . SER B 1 215 ? 8.609 15.07 23.953 1 86.62 215 SER B O 1
ATOM 3458 N N . SER B 1 216 ? 7.559 14.477 22.141 1 76.12 216 SER B N 1
ATOM 3459 C CA . SER B 1 216 ? 6.328 15.156 22.531 1 76.12 216 SER B CA 1
ATOM 3460 C C . SER B 1 216 ? 5.508 14.305 23.5 1 76.12 216 SER B C 1
ATOM 3462 O O . SER B 1 216 ? 4.559 14.797 24.109 1 76.12 216 SER B O 1
ATOM 3464 N N . PHE B 1 217 ? 5.52 13.008 23.734 1 63.94 217 PHE B N 1
ATOM 3465 C CA . PHE B 1 217 ? 4.832 12.148 24.688 1 63.94 217 PHE B CA 1
ATOM 3466 C C . PHE B 1 217 ? 5.73 11.828 25.875 1 63.94 217 PHE B C 1
ATOM 3468 O O . PHE B 1 217 ? 6.562 10.922 25.812 1 63.94 217 PHE B O 1
ATOM 3475 N N . PRO B 1 218 ? 5.855 12.773 26.75 1 47.38 218 PRO B N 1
ATOM 3476 C CA . PRO B 1 218 ? 6.684 12.516 27.938 1 47.38 218 PRO B CA 1
ATOM 3477 C C . PRO B 1 218 ? 6.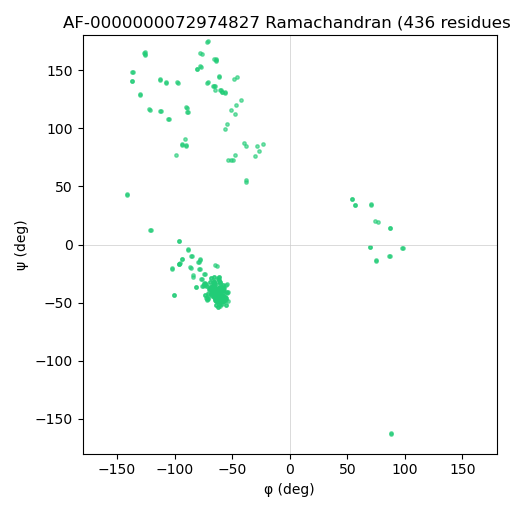305 11.219 28.656 1 47.38 218 PRO B C 1
ATOM 3479 O O . PRO B 1 218 ? 5.148 10.797 28.594 1 47.38 218 PRO B O 1
ATOM 3482 N N . VAL B 1 219 ? 7.207 10.172 28.719 1 37.12 219 VAL B N 1
ATOM 3483 C CA . VAL B 1 219 ? 7.145 9.07 29.688 1 37.12 219 VAL B CA 1
ATOM 3484 C C . VAL B 1 219 ? 6.445 9.531 30.953 1 37.12 219 VAL B C 1
ATOM 3486 O O . VAL B 1 219 ? 6.934 10.422 31.656 1 37.12 219 VAL B O 1
ATOM 3489 N N . LEU B 1 220 ? 5.098 9.562 30.953 1 31.27 220 LEU B N 1
ATOM 3490 C CA . LEU B 1 220 ? 4.645 9.531 32.344 1 31.27 220 LEU B CA 1
ATOM 3491 C C . LEU B 1 220 ? 5.23 8.336 33.062 1 31.27 220 LEU B C 1
ATOM 3493 O O . LEU B 1 220 ? 5.395 7.262 32.5 1 31.27 220 LEU B O 1
#

Secondary structure (DSSP, 8-state):
--------PPPHHHHHHHHHHHHHHHTSS-TT-EE-HHHHHHHHT--HHHHHHHHHHHHHTTSEEEETTTEEEE----HHHHHHHHHHHHHHHHHHHHHHHHHHHHHHHHHHHHHHHHHHHHHHTT-HHHHHHHHHHHHHHHHHHHT-HHHHHHHHHTHHHHHHHHHHHHTSTTHHHHHHHHHHHHHHHHHTT-HHHHHHHHHHHHHHHHHHHHHHS---/-----------HHHHHHHHHHHHHHTTSS-TT-EE-HHHHHHHHT--HHHHHHHHHHHHHTTSEEEETTTEEEE----HHHHHHHHHHHHHHHHHHHHHHHHHHHHHHHHHHHHHHHHHHHHHHTT-HHHHHHHHHHHHHHHHHHHT-HHHHHHHHHTHHHHHHHHHHHHTSTTHHHHHHHHHHHHHHHHHTT-HHHHHHHHHHHHHHHHHHHHHHS---